Protein AF-A0A507CEW4-F1 (afdb_monomer_lite)

Sequence (377 aa):
MLTRSGRSPDRPALHFSSPFRNGQDYDDVDEYDGEDGDETADAPLQVNTDDASDYYPSDAEDENPNGPKKRLTRGNLDIFSSRAAPTVLEMQNRFGNQVAYAFANMRRYNTTERRWVDKGPIIIFIILAFPARITANYLYGTKSLALNLRVFPFLDYILRVNRLRVWFSTFGANSVNTATVEEFRTKVSEYYSTEVGDNRQITIVKTDIVPTQEDRGAPVCFKFVDRKSLEFFVNALITVCNIERQHLEQQRVQSFLDPRRVMSCHSKQESTSQRVEMNCPYRSHPDFVGKLVSNGWMYFPVEDDIRGSFYTNTGTMCQFCKVFCSDWTERSDVAQKHRELCLAEGKLCPFGVPEHDYWHNGTPSAIERPGRAFSYQ

pLDDT: mean 70.29, std 23.34, range [24.08, 96.38]

Organism: NCBI:txid1806994

Radius of gyration: 29.39 Å; chains: 1; bounding box: 77×111×72 Å

Secondary structure (DSSP, 8-state):
-------PPP-----------------------------------------------TTSGGG-TTS------STTHHHHHHHHHHHHHHHHHHHGGGEEEEEEEEEEEETTTTEEEEEEEEEEEEE-SSSPEEEEEESSSS--EEEEEEPPTTTTTS-EEETTEEEEE-TT-BEEEEEEEEEEEEEHHHH-TTSTT--PEEEEEEEEEEEEEPSS--EEEEE-SSHHHHHHHHHHHHHHHHHHHHHHHHHHHHHHHS-EEPEESS-SSBPSS---EE--GGGG-HHHHHHHHHTTEEE--EEETTTTEEEESS-EEETTT--EE----TT--HHHHHHHHHHHTT---TTT-SS-HHHH--S--------------

Structure (mmCIF, N/CA/C/O backbone):
data_AF-A0A507CEW4-F1
#
_entry.id   AF-A0A507CEW4-F1
#
loop_
_atom_site.group_PDB
_atom_site.id
_atom_site.type_symbol
_atom_site.label_atom_id
_atom_site.label_alt_id
_atom_site.label_comp_id
_atom_site.label_asym_id
_atom_site.label_entity_id
_atom_site.label_seq_id
_atom_site.pdbx_PDB_ins_code
_atom_site.Cartn_x
_atom_site.Cartn_y
_atom_site.Cartn_z
_atom_site.occupancy
_atom_site.B_iso_or_equiv
_atom_site.auth_seq_id
_atom_site.auth_comp_id
_atom_site.auth_asym_id
_atom_site.auth_atom_id
_atom_site.pdbx_PDB_model_num
ATOM 1 N N . MET A 1 1 ? -4.115 69.602 -18.854 1.00 37.78 1 MET A N 1
ATOM 2 C CA . MET A 1 1 ? -4.860 68.808 -19.859 1.00 37.78 1 MET A CA 1
ATOM 3 C C . MET A 1 1 ? -4.758 67.353 -19.395 1.00 37.78 1 MET A C 1
ATOM 5 O O . MET A 1 1 ? -3.634 66.893 -19.297 1.00 37.78 1 MET A O 1
ATOM 9 N N . LEU A 1 2 ? -5.770 66.647 -18.862 1.00 31.08 2 LEU A N 1
ATOM 10 C CA . LEU A 1 2 ? -7.218 66.565 -19.177 1.00 31.08 2 LEU A CA 1
ATOM 11 C C . LEU A 1 2 ? -7.459 66.141 -20.649 1.00 31.08 2 LEU A C 1
ATOM 13 O O . LEU A 1 2 ? -6.913 66.822 -21.507 1.00 31.08 2 LEU A O 1
ATOM 17 N N . THR A 1 3 ? -8.236 65.101 -21.029 1.00 32.53 3 THR A N 1
ATOM 18 C CA . THR A 1 3 ? -9.017 64.083 -20.260 1.00 32.53 3 THR A CA 1
ATOM 19 C C . THR A 1 3 ? -9.555 62.916 -21.140 1.00 32.53 3 THR A C 1
ATOM 21 O O . THR A 1 3 ? -9.972 63.168 -22.259 1.00 32.53 3 THR A O 1
ATOM 24 N N . ARG A 1 4 ? -9.723 61.718 -20.531 1.00 34.28 4 ARG A N 1
ATOM 25 C CA . ARG A 1 4 ? -10.819 60.694 -20.655 1.00 34.28 4 ARG A CA 1
ATOM 26 C C . ARG A 1 4 ? -11.140 59.826 -21.911 1.00 34.28 4 ARG A C 1
ATOM 28 O O . ARG A 1 4 ? -11.383 60.318 -23.002 1.00 34.28 4 ARG A O 1
ATOM 35 N N . SER A 1 5 ? -11.524 58.577 -21.557 1.00 30.95 5 SER A N 1
ATOM 36 C CA . SER A 1 5 ? -12.484 57.614 -22.180 1.00 30.95 5 SER A CA 1
ATOM 37 C C . SER A 1 5 ? -12.037 56.850 -23.439 1.00 30.95 5 SER A C 1
ATOM 39 O O . SER A 1 5 ? -11.316 57.410 -24.247 1.00 30.95 5 SER A O 1
ATOM 41 N N . GLY A 1 6 ? -12.404 55.579 -23.686 1.00 27.64 6 GLY A N 1
ATOM 42 C CA . GLY A 1 6 ? -13.170 54.532 -22.954 1.00 27.64 6 GLY A CA 1
ATOM 43 C C . GLY A 1 6 ? -12.932 53.158 -23.646 1.00 27.64 6 GLY A C 1
ATOM 44 O O . GLY A 1 6 ? -12.133 53.122 -24.573 1.00 27.64 6 GLY A O 1
ATOM 45 N N . ARG A 1 7 ? -13.522 51.990 -23.328 1.00 29.11 7 ARG A N 1
ATOM 46 C CA . ARG A 1 7 ? -14.570 51.490 -22.394 1.00 29.11 7 ARG A CA 1
ATOM 47 C C . ARG A 1 7 ? -14.267 49.997 -22.065 1.00 29.11 7 ARG A C 1
ATOM 49 O O . ARG A 1 7 ? -13.519 49.370 -22.808 1.00 29.11 7 ARG A O 1
ATOM 56 N N . SER A 1 8 ? -14.910 49.407 -21.048 1.00 30.06 8 SER A N 1
ATOM 57 C CA . SER A 1 8 ? -15.000 47.935 -20.864 1.00 30.06 8 SER A CA 1
ATOM 58 C C . SER A 1 8 ? -16.161 47.313 -21.663 1.00 30.06 8 SER A C 1
ATOM 60 O O . SER A 1 8 ? -17.142 48.016 -21.917 1.00 30.06 8 SER A O 1
ATOM 62 N N . PRO A 1 9 ? -16.117 46.002 -21.968 1.00 31.98 9 PRO A N 1
ATOM 63 C CA . PRO A 1 9 ? -17.296 45.162 -22.176 1.00 31.98 9 PRO A CA 1
ATOM 64 C C . PRO A 1 9 ? -17.624 44.307 -20.933 1.00 31.98 9 PRO A C 1
ATOM 66 O O . PRO A 1 9 ? -16.736 43.912 -20.175 1.00 31.98 9 PRO A O 1
ATOM 69 N N . ASP A 1 10 ? -18.911 44.025 -20.737 1.00 29.09 10 ASP A N 1
ATOM 70 C CA . ASP A 1 10 ? -19.449 43.346 -19.557 1.00 29.09 10 ASP A CA 1
ATOM 71 C C . ASP A 1 10 ? -19.504 41.807 -19.644 1.00 29.09 10 ASP A C 1
ATOM 73 O O . ASP A 1 10 ? -19.564 41.201 -20.711 1.00 29.09 10 ASP A O 1
ATOM 77 N N . ARG A 1 11 ? -19.532 41.225 -18.436 1.00 29.75 11 ARG A N 1
ATOM 78 C CA . ARG A 1 11 ? -20.036 39.907 -17.981 1.00 29.75 11 ARG A CA 1
ATOM 79 C C . ARG A 1 11 ? -21.080 39.195 -18.881 1.00 29.75 11 ARG A C 1
ATOM 81 O O . ARG A 1 11 ? -21.899 39.840 -19.527 1.00 29.75 11 ARG A O 1
ATOM 88 N N . PRO A 1 12 ? -21.203 37.857 -18.742 1.00 30.22 12 PRO A N 1
ATOM 89 C CA . PRO A 1 12 ? -22.182 37.360 -17.761 1.00 30.22 12 PRO A CA 1
ATOM 90 C C . PRO A 1 12 ? -21.614 36.337 -16.763 1.00 30.22 12 PRO A C 1
ATOM 92 O O . PRO A 1 12 ? -20.785 35.495 -17.093 1.00 30.22 12 PRO A O 1
ATOM 95 N N . ALA A 1 13 ? -22.120 36.389 -15.529 1.00 27.31 13 ALA A N 1
ATOM 96 C CA . ALA A 1 13 ? -21.976 35.308 -14.558 1.00 27.31 13 ALA A CA 1
ATOM 97 C C . ALA A 1 13 ? -23.113 34.297 -14.764 1.00 27.31 13 ALA A C 1
ATOM 99 O O . ALA A 1 13 ? -24.275 34.698 -14.841 1.00 27.31 13 ALA A O 1
ATOM 100 N N . LEU A 1 14 ? -22.797 33.003 -14.810 1.00 25.92 14 LEU A N 1
ATOM 101 C CA . LEU A 1 14 ? -23.807 31.947 -14.841 1.00 25.92 14 LEU A CA 1
ATOM 102 C C . LEU A 1 14 ? -24.116 31.472 -13.420 1.00 25.92 14 LEU A C 1
ATOM 104 O O . LEU A 1 14 ? -23.424 30.624 -12.861 1.00 25.92 14 LEU A O 1
ATOM 108 N N . HIS A 1 15 ? -25.204 32.001 -12.861 1.00 24.08 15 HIS A N 1
ATOM 109 C CA . HIS A 1 15 ? -26.008 31.228 -11.919 1.00 24.08 15 HIS A CA 1
ATOM 110 C C . HIS A 1 15 ? -26.537 29.992 -12.652 1.00 24.08 15 HIS A C 1
ATOM 112 O O . HIS A 1 15 ? -27.152 30.137 -13.707 1.00 24.08 15 HIS A O 1
ATOM 118 N N . PHE A 1 16 ? -26.387 28.806 -12.062 1.00 25.12 16 PHE A N 1
ATOM 119 C CA . PHE A 1 16 ? -27.284 27.694 -12.359 1.00 25.12 16 PHE A CA 1
ATOM 120 C C . PHE A 1 16 ? -27.885 27.134 -11.076 1.00 25.12 16 PHE A C 1
ATOM 122 O O . PHE A 1 16 ? -27.211 26.942 -10.065 1.00 25.12 16 PHE A O 1
ATOM 129 N N . SER A 1 17 ? -29.202 26.979 -11.130 1.00 24.89 17 SER A N 1
ATOM 130 C CA . SER A 1 17 ? -30.074 26.753 -9.988 1.00 24.89 17 SER A CA 1
ATOM 131 C C . SER A 1 17 ? -30.068 25.296 -9.542 1.00 24.89 17 SER A C 1
ATOM 133 O O . SER A 1 17 ? -30.008 24.385 -10.365 1.00 24.89 17 SER A O 1
ATOM 135 N N . SER A 1 18 ? -30.251 25.079 -8.242 1.00 26.91 18 SER A N 1
ATOM 136 C CA . SER A 1 18 ? -30.742 23.799 -7.729 1.00 26.91 18 SER A CA 1
ATOM 137 C C . SER A 1 18 ? -32.157 23.521 -8.254 1.00 26.91 18 SER A C 1
ATOM 139 O O . SER A 1 18 ? -32.997 24.424 -8.228 1.00 26.91 18 SER A O 1
ATOM 141 N N . PRO A 1 19 ? -32.457 22.271 -8.636 1.00 27.69 19 PRO A N 1
ATOM 142 C CA . PRO A 1 19 ? -33.795 21.722 -8.558 1.00 27.69 19 PRO A CA 1
ATOM 143 C C . PRO A 1 19 ? -33.841 20.654 -7.455 1.00 27.69 19 PRO A C 1
ATOM 145 O O . PRO A 1 19 ? -33.638 19.466 -7.705 1.00 27.69 19 PRO A O 1
ATOM 148 N N . PHE A 1 20 ? -34.162 21.063 -6.227 1.00 25.88 20 PHE A N 1
ATOM 149 C CA . PHE A 1 20 ? -34.826 20.142 -5.306 1.00 25.88 20 PHE A CA 1
ATOM 150 C C . PHE A 1 20 ? -36.164 19.731 -5.928 1.00 25.88 20 PHE A C 1
ATOM 152 O O . PHE A 1 20 ? -36.962 20.591 -6.310 1.00 25.88 20 PHE A O 1
ATOM 159 N N . ARG A 1 21 ? -36.457 18.429 -5.964 1.00 25.25 21 ARG A N 1
ATOM 160 C CA . ARG A 1 21 ? -37.847 17.975 -5.993 1.00 25.25 21 ARG A CA 1
ATOM 161 C C . ARG A 1 21 ? -38.045 16.784 -5.068 1.00 25.25 21 ARG A C 1
ATOM 163 O O . ARG A 1 21 ? -37.274 15.832 -5.087 1.00 25.25 21 ARG A O 1
ATOM 170 N N . ASN A 1 22 ? -39.070 16.931 -4.241 1.00 28.19 22 ASN A N 1
ATOM 171 C CA . ASN A 1 22 ? -39.418 16.100 -3.097 1.00 28.19 22 ASN A CA 1
ATOM 172 C C . ASN A 1 22 ? -39.512 14.607 -3.436 1.00 28.19 22 ASN A C 1
ATOM 174 O O . ASN A 1 22 ? -40.041 14.233 -4.481 1.00 28.19 22 ASN A O 1
ATOM 178 N N . GLY A 1 23 ? -39.074 13.782 -2.486 1.00 26.23 23 GLY A N 1
ATOM 179 C CA . GLY A 1 23 ? -39.106 12.323 -2.554 1.00 26.23 23 GLY A CA 1
ATOM 180 C C . GLY A 1 23 ? -39.301 11.700 -1.174 1.00 26.23 23 GLY A C 1
ATOM 181 O O . GLY A 1 23 ? -38.490 10.876 -0.784 1.00 26.23 23 GLY A O 1
ATOM 182 N N . GLN A 1 24 ? -40.356 12.153 -0.490 1.00 26.77 24 GLN A N 1
ATOM 183 C CA . GLN A 1 24 ? -41.040 11.546 0.660 1.00 26.77 24 GLN A CA 1
ATOM 184 C C . GLN A 1 24 ? -40.220 11.150 1.896 1.00 26.77 24 GLN A C 1
ATOM 186 O O . GLN A 1 24 ? -39.348 10.284 1.887 1.00 26.77 24 GLN A O 1
ATOM 191 N N . ASP A 1 25 ? -40.634 11.776 2.989 1.00 28.22 25 ASP A N 1
ATOM 192 C CA . ASP A 1 25 ? -40.319 11.454 4.367 1.00 28.22 25 ASP A CA 1
ATOM 193 C C . ASP A 1 25 ? -40.536 9.962 4.660 1.00 28.22 25 ASP A C 1
ATOM 195 O O . ASP A 1 25 ? -41.597 9.400 4.384 1.00 28.22 25 ASP A O 1
ATOM 199 N N . TYR A 1 26 ? -39.525 9.349 5.268 1.00 28.80 26 TYR A N 1
ATOM 200 C CA . TYR A 1 26 ? -39.719 8.240 6.188 1.00 28.80 26 TYR A CA 1
ATOM 201 C C . TYR A 1 26 ? -39.092 8.667 7.507 1.00 28.80 26 TYR A C 1
ATOM 203 O O . TYR A 1 26 ? -37.867 8.654 7.664 1.00 28.80 26 TYR A O 1
ATOM 211 N N . ASP A 1 27 ? -39.961 9.105 8.413 1.00 30.73 27 ASP A N 1
ATOM 212 C CA . ASP A 1 27 ? -39.662 9.147 9.833 1.00 30.73 27 ASP A CA 1
ATOM 213 C C . ASP A 1 27 ? -39.315 7.728 10.296 1.00 30.73 27 ASP A C 1
ATOM 215 O O . ASP A 1 27 ? -40.084 6.797 10.080 1.00 30.73 27 ASP A O 1
ATOM 219 N N . ASP A 1 28 ? -38.165 7.594 10.945 1.00 34.56 28 ASP A N 1
ATOM 220 C CA . ASP A 1 28 ? -37.880 6.544 11.927 1.00 34.56 28 ASP A CA 1
ATOM 221 C C . ASP A 1 28 ? -37.138 7.245 13.074 1.00 34.56 28 ASP A C 1
ATOM 223 O O . ASP A 1 28 ? -35.928 7.110 13.283 1.00 34.56 28 ASP A O 1
ATOM 227 N N . VAL A 1 29 ? -37.887 8.112 13.760 1.00 35.50 29 VAL A N 1
ATOM 228 C CA . VAL A 1 29 ? -37.548 8.592 15.097 1.00 35.50 29 VAL A CA 1
ATOM 229 C C . VAL A 1 29 ? -38.167 7.589 16.061 1.00 35.50 29 VAL A C 1
ATOM 231 O O . VAL A 1 29 ? -39.375 7.617 16.225 1.00 35.50 29 VAL A O 1
ATOM 234 N N . ASP A 1 30 ? -37.352 6.704 16.637 1.00 34.97 30 ASP A N 1
ATOM 235 C CA . ASP A 1 30 ? -37.661 5.938 17.855 1.00 34.97 30 ASP A CA 1
ATOM 236 C C . ASP A 1 30 ? -36.408 5.150 18.302 1.00 34.97 30 ASP A C 1
ATOM 238 O O . ASP A 1 30 ? -36.180 4.005 17.914 1.00 34.97 30 ASP A O 1
ATOM 242 N N . GLU A 1 31 ? -35.570 5.749 19.154 1.00 32.75 31 GLU A N 1
ATOM 243 C CA . GLU A 1 31 ? -34.784 4.977 20.129 1.00 32.75 31 GLU A CA 1
ATOM 244 C C . GLU A 1 31 ? -35.047 5.630 21.491 1.00 32.75 31 GLU A C 1
ATOM 246 O O . GLU A 1 31 ? -34.610 6.750 21.743 1.00 32.75 31 GLU A O 1
ATOM 251 N N . TYR A 1 32 ? -35.868 4.953 22.301 1.00 33.81 32 TYR A N 1
ATOM 252 C CA . TYR A 1 32 ? -36.421 5.429 23.572 1.00 33.81 32 TYR A CA 1
ATOM 253 C C . TYR A 1 32 ? -35.358 6.022 24.512 1.00 33.81 32 TYR A C 1
ATOM 255 O O . TYR A 1 32 ? -34.396 5.336 24.872 1.00 33.81 32 TYR A O 1
ATOM 263 N N . ASP A 1 33 ? -35.620 7.228 25.023 1.00 33.50 33 ASP A N 1
ATOM 264 C CA . ASP A 1 33 ? -35.050 7.691 26.289 1.00 33.50 33 ASP A CA 1
ATOM 265 C C . ASP A 1 33 ? -35.671 6.864 27.428 1.00 33.50 33 ASP A C 1
ATOM 267 O O . ASP A 1 33 ? -36.767 7.144 27.913 1.00 33.50 33 ASP A O 1
ATOM 271 N N . GLY A 1 34 ? -34.980 5.792 27.814 1.00 29.27 34 GLY A N 1
ATOM 272 C CA . GLY A 1 34 ? -35.265 5.038 29.029 1.00 29.27 34 GLY A CA 1
ATOM 273 C C . GLY A 1 34 ? -34.458 5.593 30.197 1.00 29.27 34 GLY A C 1
ATOM 274 O O . GLY A 1 34 ? -33.299 5.216 30.371 1.00 29.27 34 GLY A O 1
ATOM 275 N N . GLU A 1 35 ? -35.068 6.467 30.997 1.00 33.75 35 GLU A N 1
ATOM 276 C CA . GLU A 1 35 ? -34.632 6.678 32.379 1.00 33.75 35 GLU A CA 1
ATOM 277 C C . GLU A 1 35 ? -34.931 5.403 33.181 1.00 33.75 35 GLU A C 1
ATOM 279 O O . GLU A 1 35 ? -36.095 5.043 33.312 1.00 33.75 35 GLU A O 1
ATOM 284 N N . ASP A 1 36 ? -33.902 4.726 33.700 1.00 30.64 36 ASP A N 1
ATOM 285 C CA . ASP A 1 36 ? -33.983 3.870 34.896 1.00 30.64 36 ASP A CA 1
ATOM 286 C C . ASP A 1 36 ? -32.580 3.370 35.303 1.00 30.64 36 ASP A C 1
ATOM 288 O O . ASP A 1 36 ? -31.774 2.992 34.451 1.00 30.64 36 ASP A O 1
ATOM 292 N N . GLY A 1 37 ? -32.307 3.315 36.614 1.00 28.94 37 GLY A N 1
ATOM 293 C CA . GLY A 1 37 ? -31.185 2.547 37.183 1.00 28.94 37 GLY A CA 1
ATOM 294 C C . GLY A 1 37 ? -29.919 3.322 37.577 1.00 28.94 37 GLY A C 1
ATOM 295 O O . GLY A 1 37 ? -28.876 3.194 36.937 1.00 28.94 37 GLY A O 1
ATOM 296 N N . ASP A 1 38 ? -29.971 4.038 38.705 1.00 34.22 38 ASP A N 1
ATOM 297 C CA . ASP A 1 38 ? -28.773 4.398 39.480 1.00 34.22 38 ASP A CA 1
ATOM 298 C C . ASP A 1 38 ? -28.257 3.153 40.231 1.00 34.22 38 ASP A C 1
ATOM 300 O O . ASP A 1 38 ? -28.669 2.878 41.358 1.00 34.22 38 ASP A O 1
ATOM 304 N N . GLU A 1 39 ? -27.391 2.359 39.590 1.00 32.94 39 GLU A N 1
ATOM 305 C CA . GLU A 1 39 ? -26.668 1.257 40.241 1.00 32.94 39 GLU A CA 1
ATOM 306 C C . GLU A 1 39 ? -25.168 1.556 40.338 1.00 32.94 39 GLU A C 1
ATOM 308 O O . GLU A 1 39 ? -24.370 1.347 39.419 1.00 32.94 39 GLU A O 1
ATOM 313 N N . THR A 1 40 ? -24.775 2.016 41.524 1.00 36.72 40 THR A N 1
ATOM 314 C CA . THR A 1 40 ? -23.381 2.069 41.962 1.00 36.72 40 THR A CA 1
ATOM 315 C C . THR A 1 40 ? -22.863 0.654 42.224 1.00 36.72 40 THR A C 1
ATOM 317 O O . THR A 1 40 ? -23.255 -0.000 43.186 1.00 36.72 40 THR A O 1
ATOM 320 N N . ALA A 1 41 ? -21.941 0.184 41.382 1.00 29.81 41 ALA A N 1
ATOM 321 C CA . ALA A 1 41 ? -21.276 -1.107 41.550 1.00 29.81 41 ALA A CA 1
ATOM 322 C C . ALA A 1 41 ? -19.748 -0.966 41.451 1.00 29.81 41 ALA A C 1
ATOM 324 O O . ALA A 1 41 ? -19.135 -1.245 40.417 1.00 29.81 41 ALA A O 1
ATOM 325 N N . ASP A 1 42 ? -19.127 -0.563 42.564 1.00 34.50 42 ASP A N 1
ATOM 326 C CA . ASP A 1 42 ? -17.715 -0.854 42.821 1.00 34.50 42 ASP A CA 1
ATOM 327 C C . ASP A 1 42 ? -17.510 -2.379 42.794 1.00 34.50 42 ASP A C 1
ATOM 329 O O . ASP A 1 42 ? -17.976 -3.099 43.679 1.00 34.50 42 ASP A O 1
ATOM 333 N N . ALA A 1 43 ? -16.790 -2.880 41.789 1.00 28.06 43 ALA A N 1
ATOM 334 C CA . ALA A 1 43 ? -16.351 -4.272 41.713 1.00 28.06 43 ALA A CA 1
ATOM 335 C C . ALA A 1 43 ? -14.843 -4.323 41.395 1.00 28.06 43 ALA A C 1
ATOM 337 O O . ALA A 1 43 ? -14.376 -3.599 40.510 1.00 28.06 43 ALA A O 1
ATOM 338 N N . PRO A 1 44 ? -14.047 -5.123 42.130 1.00 28.14 44 PRO A N 1
ATOM 339 C CA . PRO A 1 44 ? -12.599 -4.957 42.170 1.00 28.14 44 PRO A CA 1
ATOM 340 C C . PRO A 1 44 ? -11.870 -5.531 40.949 1.00 28.14 44 PRO A C 1
ATOM 342 O O . PRO A 1 44 ? -12.315 -6.477 40.301 1.00 28.14 44 PRO A O 1
ATOM 345 N N . LEU A 1 45 ? -10.670 -4.995 40.709 1.00 35.75 45 LEU A N 1
ATOM 346 C CA . LEU A 1 45 ? -9.676 -5.523 39.773 1.00 35.75 45 LEU A CA 1
ATOM 347 C C . LEU A 1 45 ? -9.359 -6.999 40.067 1.00 35.75 45 LEU A C 1
ATOM 349 O O . LEU A 1 45 ? -8.590 -7.298 40.982 1.00 35.75 45 LEU A O 1
ATOM 353 N N . GLN A 1 46 ? -9.874 -7.917 39.248 1.00 25.77 46 GLN A N 1
ATOM 354 C CA . GLN A 1 46 ? -9.392 -9.295 39.237 1.00 25.77 46 GLN A CA 1
ATOM 355 C C . GLN A 1 46 ? -8.117 -9.395 38.393 1.00 25.77 46 GLN A C 1
ATOM 357 O O . GLN A 1 46 ? -8.139 -9.460 37.166 1.00 25.77 46 GLN A O 1
ATOM 362 N N . VAL A 1 47 ? -6.982 -9.393 39.089 1.00 30.69 47 VAL A N 1
ATOM 363 C CA . VAL A 1 47 ? -5.692 -9.827 38.555 1.00 30.69 47 VAL A CA 1
ATOM 364 C C . VAL A 1 47 ? -5.542 -11.308 38.884 1.00 30.69 47 VAL A C 1
ATOM 366 O O . VAL A 1 47 ? -5.341 -11.630 40.052 1.00 30.69 47 VAL A O 1
ATOM 369 N N . ASN A 1 48 ? -5.646 -12.190 37.884 1.00 27.05 48 ASN A N 1
ATOM 370 C CA . ASN A 1 48 ? -4.703 -13.300 37.682 1.00 27.05 48 ASN A CA 1
ATOM 371 C C . ASN A 1 48 ? -5.067 -14.204 36.494 1.00 27.05 48 ASN A C 1
ATOM 373 O O . ASN A 1 48 ? -6.216 -14.579 36.309 1.00 27.05 48 ASN A O 1
ATOM 377 N N . THR A 1 49 ? -4.014 -14.545 35.748 1.00 33.19 49 THR A N 1
ATOM 378 C CA . THR A 1 49 ? -3.745 -15.821 35.063 1.00 33.19 49 THR A CA 1
ATOM 379 C C . THR A 1 49 ? -4.901 -16.816 34.894 1.00 33.19 49 THR A C 1
ATOM 381 O O . THR A 1 49 ? -5.272 -17.494 35.851 1.00 33.19 49 THR A O 1
ATOM 384 N N . ASP A 1 50 ? -5.301 -17.044 33.644 1.00 27.98 50 ASP A N 1
ATOM 385 C CA . ASP A 1 50 ? -5.699 -18.381 33.200 1.00 27.98 50 ASP A CA 1
ATOM 386 C C . ASP A 1 50 ? -5.116 -18.652 31.804 1.00 27.98 50 ASP A C 1
ATOM 388 O O . ASP A 1 50 ? -4.920 -17.722 31.016 1.00 27.98 50 ASP A O 1
ATOM 392 N N . ASP A 1 51 ? -4.765 -19.906 31.530 1.00 31.72 51 ASP A N 1
ATOM 393 C CA . ASP A 1 51 ? -3.855 -20.311 30.444 1.00 31.72 51 ASP A CA 1
ATOM 394 C C . ASP A 1 51 ? -4.610 -20.533 29.115 1.00 31.72 51 ASP A C 1
ATOM 396 O O . ASP A 1 51 ? -4.508 -21.564 28.446 1.00 31.72 51 ASP A O 1
ATOM 400 N N . ALA A 1 52 ? -5.446 -19.555 28.752 1.00 25.94 52 ALA A N 1
ATOM 401 C CA . ALA A 1 52 ? -6.236 -19.559 27.528 1.00 25.94 52 ALA A CA 1
ATOM 402 C C . ALA A 1 52 ? -5.477 -18.866 26.386 1.00 25.94 52 ALA A C 1
ATOM 404 O O . ALA A 1 52 ? -5.086 -17.701 26.479 1.00 25.94 52 ALA A O 1
ATOM 405 N N . SER A 1 53 ? -5.300 -19.560 25.259 1.00 31.97 53 SER A N 1
ATOM 406 C CA . SER A 1 53 ? -4.732 -18.951 24.056 1.00 31.97 53 SER A CA 1
ATOM 407 C C . SER A 1 53 ? -5.723 -17.948 23.445 1.00 31.97 53 SER A C 1
ATOM 409 O O . SER A 1 53 ? -6.553 -18.324 22.615 1.00 31.97 53 SER A O 1
ATOM 411 N N . ASP A 1 54 ? -5.610 -16.671 23.827 1.00 31.95 54 ASP A N 1
ATOM 412 C CA . ASP A 1 54 ? -6.432 -15.537 23.359 1.00 31.95 54 ASP A CA 1
ATOM 413 C C . ASP A 1 54 ? -6.175 -15.142 21.884 1.00 31.95 54 ASP A C 1
ATOM 415 O O . ASP A 1 54 ? -5.975 -13.976 21.525 1.00 31.95 54 ASP A O 1
ATOM 419 N N . TYR A 1 55 ? -6.224 -16.121 20.981 1.00 35.38 55 TYR A N 1
ATOM 420 C CA . TYR A 1 55 ? -6.422 -15.889 19.556 1.00 35.38 55 TYR A CA 1
ATOM 421 C C . TYR A 1 55 ? -7.914 -15.656 19.314 1.00 35.38 55 TYR A C 1
ATOM 423 O O . TYR A 1 55 ? -8.642 -16.592 19.001 1.00 35.38 55 TYR A O 1
ATOM 431 N N . TYR A 1 56 ? -8.379 -14.418 19.504 1.00 39.44 56 TYR A N 1
ATOM 432 C CA . TYR A 1 56 ? -9.804 -14.068 19.446 1.00 39.44 56 TYR A CA 1
ATOM 433 C C . TYR A 1 56 ? -10.433 -14.455 18.086 1.00 39.44 56 TYR A C 1
ATOM 435 O O . TYR A 1 56 ? -10.212 -13.753 17.088 1.00 39.44 56 TYR A O 1
ATOM 443 N N . PRO A 1 57 ? -11.241 -15.532 18.005 1.00 39.84 57 PRO A N 1
ATOM 444 C CA . PRO A 1 57 ? -11.966 -15.876 16.798 1.00 39.84 57 PRO A CA 1
ATOM 445 C C . PRO A 1 57 ? -13.253 -15.055 16.822 1.00 39.84 57 PRO A C 1
ATOM 447 O O . PRO A 1 57 ? -14.114 -15.246 17.678 1.00 39.84 57 PRO A O 1
ATOM 450 N N . SER A 1 58 ? -13.402 -14.118 15.889 1.00 45.00 58 SER A N 1
ATOM 451 C CA . SER A 1 58 ? -14.513 -13.148 15.884 1.00 45.00 58 SER A CA 1
ATOM 452 C C . SER A 1 58 ? -15.900 -13.725 15.599 1.00 45.00 58 SER A C 1
ATOM 454 O O . SER A 1 58 ? -16.824 -12.976 15.290 1.00 45.00 58 SER A O 1
ATOM 456 N N . ASP A 1 59 ? -16.022 -15.042 15.640 1.00 42.00 59 ASP A N 1
ATOM 457 C CA . ASP A 1 59 ? -17.127 -15.782 15.059 1.00 42.00 59 ASP A CA 1
ATOM 458 C C . ASP A 1 59 ? -17.983 -16.443 16.163 1.00 42.00 59 ASP A C 1
ATOM 460 O O . ASP A 1 59 ? -19.076 -16.916 15.876 1.00 42.00 59 ASP A O 1
ATOM 464 N N . ALA A 1 60 ? -17.536 -16.392 17.431 1.00 44.06 60 ALA A N 1
ATOM 465 C CA . ALA A 1 60 ? -18.242 -16.921 18.609 1.00 44.06 60 ALA A CA 1
ATOM 466 C C . ALA A 1 60 ? -18.917 -15.852 19.509 1.00 44.06 60 ALA A C 1
ATOM 468 O O . ALA A 1 60 ? -19.617 -16.203 20.452 1.00 44.06 60 ALA A O 1
ATOM 469 N N . GLU A 1 61 ? -18.719 -14.550 19.260 1.00 43.97 61 GLU A N 1
ATOM 470 C CA . GLU A 1 61 ? -19.173 -13.468 20.165 1.00 43.97 61 GLU A CA 1
ATOM 471 C C . GLU A 1 61 ? -20.520 -12.800 19.792 1.00 43.97 61 GLU A C 1
ATOM 473 O O . GLU A 1 61 ? -20.929 -11.849 20.459 1.00 43.97 61 GLU A O 1
ATOM 478 N N . ASP A 1 62 ? -21.243 -13.288 18.777 1.00 43.41 62 ASP A N 1
ATOM 479 C CA . ASP A 1 62 ? -22.569 -12.752 18.403 1.00 43.41 62 ASP A CA 1
ATOM 480 C C . ASP A 1 62 ? -23.720 -13.232 19.333 1.00 43.41 62 ASP A C 1
ATOM 482 O O . ASP A 1 62 ? -24.856 -12.782 19.183 1.00 43.41 62 ASP A O 1
ATOM 486 N N . GLU A 1 63 ? -23.465 -14.118 20.310 1.00 44.12 63 GLU A N 1
ATOM 487 C CA . GLU A 1 63 ? -24.520 -14.767 21.120 1.00 44.12 63 GLU A CA 1
ATOM 488 C C . GLU A 1 63 ? -24.998 -13.996 22.370 1.00 44.12 63 GLU A C 1
ATOM 490 O O . GLU A 1 63 ? -26.012 -14.379 22.953 1.00 44.12 63 GLU A O 1
ATOM 495 N N . ASN A 1 64 ? -24.331 -12.915 22.806 1.00 44.06 64 ASN A N 1
ATOM 496 C CA . ASN A 1 64 ? -24.724 -12.190 24.029 1.00 44.06 64 ASN A CA 1
ATOM 497 C C . ASN A 1 64 ? -25.310 -10.783 23.755 1.00 44.06 64 ASN A C 1
ATOM 499 O O . ASN A 1 64 ? -24.567 -9.794 23.774 1.00 44.06 64 ASN A O 1
ATOM 503 N N . PRO A 1 65 ? -26.640 -10.652 23.566 1.00 41.88 65 PRO A N 1
ATOM 504 C CA . PRO A 1 65 ? -27.294 -9.365 23.308 1.00 41.88 65 PRO A CA 1
ATOM 505 C C . PRO A 1 65 ? -27.281 -8.394 24.504 1.00 41.88 65 PRO A C 1
ATOM 507 O O . PRO A 1 65 ? -27.532 -7.207 24.307 1.00 41.88 65 PRO A O 1
ATOM 510 N N . ASN A 1 66 ? -26.957 -8.867 25.715 1.00 37.62 66 ASN A N 1
ATOM 511 C CA . ASN A 1 66 ? -26.969 -8.072 26.950 1.00 37.62 66 ASN A CA 1
ATOM 512 C C . ASN A 1 66 ? -25.570 -7.593 27.388 1.00 37.62 66 ASN A C 1
ATOM 514 O O . ASN A 1 66 ? -25.428 -6.983 28.447 1.00 37.62 66 ASN A O 1
ATOM 518 N N . GLY A 1 67 ? -24.520 -7.850 26.599 1.00 44.56 67 GLY A N 1
ATOM 519 C CA . GLY A 1 67 ? -23.181 -7.331 26.889 1.00 44.56 67 GLY A CA 1
ATOM 520 C C . GLY A 1 67 ? -23.118 -5.793 26.812 1.00 44.56 67 GLY A C 1
ATOM 521 O O . GLY A 1 67 ? -23.793 -5.195 25.967 1.00 44.56 67 GLY A O 1
ATOM 522 N N . PRO A 1 68 ? -22.283 -5.118 27.631 1.00 46.44 68 PRO A N 1
ATOM 523 C CA . PRO A 1 68 ? -22.167 -3.65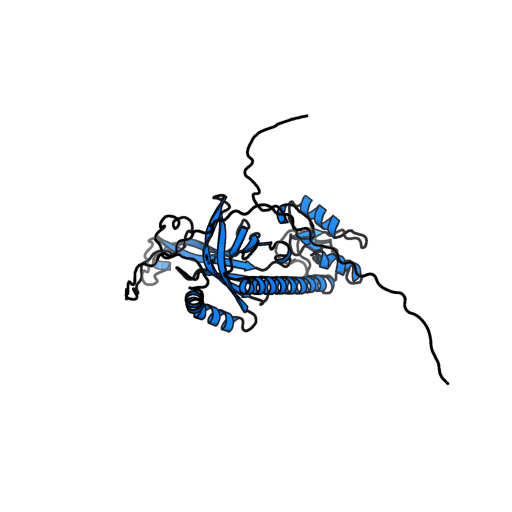8 27.612 1.00 46.44 68 PRO A CA 1
ATOM 524 C C . PRO A 1 68 ? -21.812 -3.173 26.202 1.00 46.44 68 PRO A C 1
ATOM 526 O O . PRO A 1 68 ? -20.811 -3.617 25.637 1.00 46.44 68 PRO A O 1
ATOM 529 N N . LYS A 1 69 ? -22.645 -2.285 25.626 1.00 51.28 69 LYS A N 1
ATOM 530 C CA . LYS A 1 69 ? -22.642 -1.903 24.196 1.00 51.28 69 LYS A CA 1
ATOM 531 C C . LYS A 1 69 ? -21.212 -1.598 23.691 1.00 51.28 69 LYS A C 1
ATOM 533 O O . LYS A 1 69 ? -20.726 -0.476 23.833 1.00 51.28 69 LYS A O 1
ATOM 538 N N . LYS A 1 70 ? -20.556 -2.589 23.056 1.00 69.19 70 LYS A N 1
ATOM 539 C CA . LYS A 1 70 ? -19.156 -2.576 22.558 1.00 69.19 70 LYS A CA 1
ATOM 540 C C . LYS A 1 70 ? -18.971 -1.649 21.336 1.00 69.19 70 LYS A C 1
ATOM 542 O O . LYS A 1 70 ? -18.529 -2.081 20.275 1.00 69.19 70 LYS A O 1
ATOM 547 N N . ARG A 1 71 ? -19.361 -0.374 21.440 1.00 75.50 71 ARG A N 1
ATOM 548 C CA . ARG A 1 71 ? -19.350 0.609 20.343 1.00 75.50 71 ARG A CA 1
ATOM 549 C C . ARG A 1 71 ? -18.765 1.943 20.794 1.00 75.50 71 ARG A C 1
ATOM 551 O O . ARG A 1 71 ? -19.163 2.487 21.822 1.00 75.50 71 ARG A O 1
ATOM 558 N N . LEU A 1 72 ? -17.887 2.509 19.970 1.00 82.38 72 LEU A N 1
ATOM 559 C CA . LEU A 1 72 ? -17.452 3.897 20.086 1.00 82.38 72 LEU A CA 1
ATOM 560 C C . LEU A 1 72 ? -18.626 4.826 19.744 1.00 82.38 72 LEU A C 1
ATOM 562 O O . LEU A 1 72 ? -19.160 4.776 18.629 1.00 82.38 72 LEU A O 1
ATOM 566 N N . THR A 1 73 ? -18.997 5.677 20.695 1.00 85.44 73 THR A N 1
ATOM 567 C CA . THR A 1 73 ? -19.995 6.745 20.577 1.00 85.44 73 THR A CA 1
ATOM 568 C C . THR A 1 73 ? -19.378 8.067 21.041 1.00 85.44 73 THR A C 1
ATOM 570 O O . THR A 1 73 ? -18.232 8.114 21.486 1.00 85.44 73 THR A O 1
ATOM 573 N N . ARG A 1 74 ? -20.124 9.173 20.944 1.00 83.56 74 ARG A N 1
ATOM 574 C CA . ARG A 1 74 ? -19.637 10.472 21.430 1.00 83.56 74 ARG A CA 1
ATOM 575 C C . ARG A 1 74 ? -19.543 10.531 22.958 1.00 83.56 74 ARG A C 1
ATOM 577 O O . ARG A 1 74 ? -18.637 11.177 23.462 1.00 83.56 74 ARG A O 1
ATOM 584 N N . GLY A 1 75 ? -20.434 9.838 23.671 1.00 83.19 75 GLY A N 1
ATOM 585 C CA . GLY A 1 75 ? -20.485 9.842 25.139 1.00 83.19 75 GLY A CA 1
ATOM 586 C C . GLY A 1 75 ? -19.422 8.978 25.826 1.00 83.19 75 GLY A C 1
ATOM 587 O O . GLY A 1 75 ? -19.202 9.142 27.017 1.00 83.19 75 GLY A O 1
ATOM 588 N N . ASN A 1 76 ? -18.747 8.074 25.104 1.00 84.56 76 ASN A N 1
ATOM 589 C CA . ASN A 1 76 ? -17.704 7.202 25.666 1.00 84.56 76 ASN A CA 1
ATOM 590 C C . ASN A 1 76 ? -16.311 7.396 25.032 1.00 84.56 76 ASN A C 1
ATOM 592 O O . ASN A 1 76 ? -15.380 6.648 25.344 1.00 84.56 76 ASN A O 1
ATOM 596 N N . LEU A 1 77 ? -16.143 8.413 24.178 1.00 86.44 77 LEU A N 1
ATOM 597 C CA . LEU A 1 77 ? -14.881 8.707 23.493 1.00 86.44 77 LEU A CA 1
ATOM 598 C C . LEU A 1 77 ? -13.727 8.966 24.473 1.00 86.44 77 LEU A C 1
ATOM 600 O O . LEU A 1 77 ? -12.612 8.510 24.223 1.00 86.44 77 LEU A O 1
ATOM 604 N N . ASP A 1 78 ? -13.984 9.625 25.603 1.00 86.94 78 ASP A N 1
ATOM 605 C CA . ASP A 1 78 ? -12.955 9.942 26.604 1.00 86.94 78 ASP A CA 1
ATOM 606 C C . ASP A 1 78 ? -12.446 8.683 27.326 1.00 86.94 78 ASP A C 1
ATOM 608 O O . ASP A 1 78 ? -11.247 8.544 27.576 1.00 86.94 78 ASP A O 1
ATOM 612 N N . ILE A 1 79 ? -13.327 7.701 27.562 1.00 87.19 79 ILE A N 1
ATOM 613 C CA . ILE A 1 79 ? -12.972 6.391 28.133 1.00 87.19 79 ILE A CA 1
ATOM 614 C C . ILE A 1 79 ? -12.043 5.644 27.168 1.00 87.19 79 ILE A C 1
ATOM 616 O O . ILE A 1 79 ? -10.990 5.140 27.564 1.00 87.19 79 ILE A O 1
ATOM 620 N N . PHE A 1 80 ? -12.401 5.598 25.883 1.00 86.62 80 PHE A N 1
ATOM 621 C CA . PHE A 1 80 ? -11.584 4.949 24.856 1.00 86.62 80 PHE A CA 1
ATOM 622 C C . PHE A 1 80 ? -10.266 5.687 24.585 1.00 86.62 80 PHE A C 1
ATOM 624 O O . PHE A 1 80 ? -9.239 5.037 24.386 1.00 86.62 80 PHE A O 1
ATOM 631 N N . SER A 1 81 ? -10.260 7.018 24.669 1.00 87.94 81 SER A N 1
ATOM 632 C CA . SER A 1 81 ? -9.048 7.840 24.571 1.00 87.94 81 SER A CA 1
ATOM 633 C C . SER A 1 81 ? -8.095 7.570 25.737 1.00 87.94 81 SER A C 1
ATOM 635 O O . SER A 1 81 ? -6.905 7.349 25.523 1.00 87.94 81 SER A O 1
ATOM 637 N N . SER A 1 82 ? -8.628 7.477 26.958 1.00 86.75 82 SER A N 1
ATOM 638 C CA . SER A 1 82 ? -7.866 7.140 28.168 1.00 86.75 82 SER A CA 1
ATOM 639 C C . SER A 1 82 ? -7.246 5.740 28.084 1.00 86.75 82 SER A C 1
ATOM 641 O O . SER A 1 82 ? -6.075 5.558 28.408 1.00 86.75 82 SER A O 1
ATOM 643 N N . ARG A 1 83 ? -7.993 4.751 27.567 1.00 85.31 83 ARG A N 1
ATOM 644 C CA . ARG A 1 83 ? -7.482 3.388 27.310 1.00 85.31 83 ARG A CA 1
ATOM 645 C C . ARG A 1 83 ? -6.386 3.350 26.243 1.00 85.31 83 ARG A C 1
ATOM 647 O O . ARG A 1 83 ? -5.463 2.547 26.354 1.00 85.31 83 ARG A O 1
ATOM 654 N N . ALA A 1 84 ? -6.485 4.197 25.220 1.00 88.75 84 ALA A N 1
ATOM 655 C CA . ALA A 1 84 ? -5.512 4.266 24.134 1.00 88.75 84 ALA A CA 1
ATOM 656 C C . ALA A 1 84 ? -4.231 5.030 24.504 1.00 88.75 84 ALA A C 1
ATOM 658 O O . ALA A 1 84 ? -3.193 4.791 23.884 1.00 88.75 84 ALA A O 1
ATOM 659 N N . ALA A 1 85 ? -4.281 5.924 25.498 1.00 89.56 85 ALA A N 1
ATOM 660 C CA . ALA A 1 85 ? -3.193 6.843 25.837 1.00 89.56 85 ALA A CA 1
ATOM 661 C C . ALA A 1 85 ? -1.802 6.184 25.999 1.00 89.56 85 ALA A C 1
ATOM 663 O O . ALA A 1 85 ? -0.849 6.730 25.440 1.00 89.56 85 ALA A O 1
ATOM 664 N N . PRO A 1 86 ? -1.636 5.005 26.644 1.00 88.94 86 PRO A N 1
ATOM 665 C CA . PRO A 1 86 ? -0.328 4.348 26.730 1.00 88.94 86 PRO A CA 1
ATOM 666 C C . PRO A 1 86 ? 0.228 3.936 25.360 1.00 88.94 86 PRO A C 1
ATOM 668 O O . PRO A 1 86 ? 1.407 4.133 25.085 1.00 88.94 86 PRO A O 1
ATOM 671 N N . THR A 1 87 ? -0.624 3.410 24.475 1.00 88.69 87 THR A N 1
ATOM 672 C CA . THR A 1 87 ? -0.236 2.999 23.116 1.00 88.69 87 THR A CA 1
ATOM 673 C C . THR A 1 87 ? -0.015 4.205 22.204 1.00 88.69 87 THR A C 1
ATOM 675 O O . THR A 1 87 ? 0.879 4.181 21.365 1.00 88.69 87 THR A O 1
ATOM 678 N N . VAL A 1 88 ? -0.775 5.292 22.382 1.00 91.19 88 VAL A N 1
ATOM 679 C CA . VAL A 1 88 ? -0.510 6.570 21.698 1.00 91.19 88 VAL A CA 1
ATOM 680 C C . VAL A 1 88 ? 0.870 7.100 22.083 1.00 91.19 88 VAL A C 1
ATOM 682 O O . VAL A 1 88 ? 1.654 7.421 21.193 1.00 91.19 88 VAL A O 1
ATOM 685 N N . LEU A 1 89 ? 1.192 7.123 23.379 1.00 91.31 89 LEU A N 1
ATOM 686 C CA . LEU A 1 89 ? 2.492 7.565 23.881 1.00 91.31 89 LEU A CA 1
ATOM 687 C C . LEU A 1 89 ? 3.637 6.675 23.374 1.00 91.31 89 LEU A C 1
ATOM 689 O O . LEU A 1 89 ? 4.663 7.192 22.947 1.00 91.31 89 LEU A O 1
ATOM 693 N N . GLU A 1 90 ? 3.465 5.351 23.355 1.00 90.38 90 GLU A N 1
ATOM 694 C CA . GLU A 1 90 ? 4.443 4.415 22.780 1.00 90.38 90 GLU A CA 1
ATOM 695 C C . GLU A 1 90 ? 4.712 4.710 21.294 1.00 90.38 90 GLU A C 1
ATOM 697 O O . GLU A 1 90 ? 5.864 4.849 20.877 1.00 90.38 90 GLU A O 1
ATOM 702 N N . MET A 1 91 ? 3.653 4.866 20.495 1.00 89.06 91 MET A N 1
ATOM 703 C CA . MET A 1 91 ? 3.763 5.151 19.062 1.00 89.06 91 MET A CA 1
ATOM 704 C C . MET A 1 91 ? 4.386 6.530 18.806 1.00 89.06 91 MET A C 1
ATOM 706 O O . MET A 1 91 ? 5.220 6.665 17.911 1.00 89.06 91 MET A O 1
ATOM 710 N N . GLN A 1 92 ? 4.047 7.539 19.613 1.00 90.88 92 GLN A N 1
ATOM 711 C CA . GLN A 1 92 ? 4.660 8.870 19.559 1.00 90.88 92 GLN A CA 1
ATOM 712 C C . GLN A 1 92 ? 6.134 8.850 19.983 1.00 90.88 92 GLN A C 1
ATOM 714 O O . GLN A 1 92 ? 6.954 9.484 19.331 1.00 90.88 92 GLN A O 1
ATOM 719 N N . ASN A 1 93 ? 6.514 8.075 20.999 1.00 92.2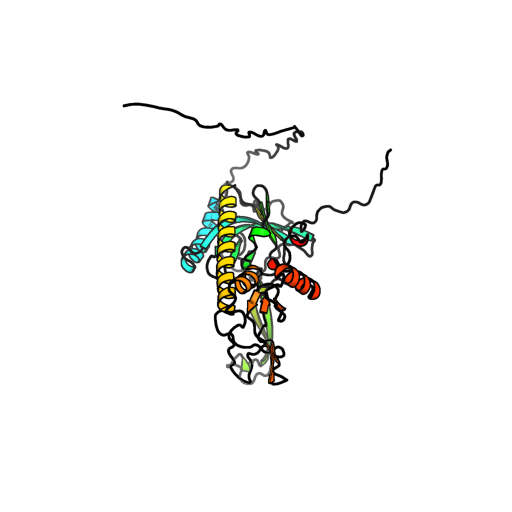5 93 ASN A N 1
ATOM 720 C CA . ASN A 1 93 ? 7.919 7.905 21.382 1.00 92.25 93 ASN A CA 1
ATOM 721 C C . ASN A 1 93 ? 8.731 7.194 20.285 1.00 92.25 93 ASN A C 1
ATOM 723 O O . ASN A 1 93 ? 9.905 7.499 20.089 1.00 92.25 93 ASN A O 1
ATOM 727 N N . ARG A 1 94 ? 8.110 6.258 19.554 1.00 89.38 94 ARG A N 1
ATOM 728 C CA . ARG A 1 94 ? 8.764 5.471 18.498 1.00 89.38 94 ARG A CA 1
ATOM 729 C C . ARG A 1 94 ? 8.879 6.194 17.153 1.00 89.38 94 ARG A C 1
ATOM 731 O O . ARG A 1 94 ? 9.873 6.006 16.457 1.00 89.38 94 ARG A O 1
ATOM 738 N N . PHE A 1 95 ? 7.868 6.973 16.768 1.00 88.12 95 PHE A N 1
ATOM 739 C CA . PHE A 1 95 ? 7.771 7.606 15.443 1.00 88.12 95 PHE A CA 1
ATOM 740 C C . PHE A 1 95 ? 7.761 9.146 15.488 1.00 88.12 95 PHE A C 1
ATOM 742 O O . PHE A 1 95 ? 7.795 9.798 14.443 1.00 88.12 95 PHE A O 1
ATOM 749 N N . GLY A 1 96 ? 7.726 9.758 16.673 1.00 88.56 96 GLY A N 1
ATOM 750 C CA . GLY A 1 96 ? 7.653 11.208 16.845 1.00 88.56 96 GLY A CA 1
ATOM 751 C C . GLY A 1 96 ? 6.446 11.809 16.124 1.00 88.56 96 GLY A C 1
ATOM 752 O O . GLY A 1 96 ? 5.338 11.278 16.159 1.00 88.56 96 GLY A O 1
ATOM 753 N N . ASN A 1 97 ? 6.686 12.892 15.386 1.00 84.25 97 ASN A N 1
ATOM 754 C CA . ASN A 1 97 ? 5.668 13.559 14.568 1.00 84.25 97 ASN A CA 1
ATOM 755 C C . ASN A 1 97 ? 5.286 12.776 13.290 1.00 84.25 97 ASN A C 1
ATOM 757 O O . ASN A 1 97 ? 4.484 13.264 12.499 1.00 84.25 97 ASN A O 1
ATOM 761 N N . GLN A 1 98 ? 5.851 11.582 13.057 1.00 86.81 98 GLN A N 1
ATOM 762 C CA . GLN A 1 98 ? 5.540 10.728 11.902 1.00 86.81 98 GLN A CA 1
ATOM 763 C C . GLN A 1 98 ? 4.392 9.739 12.172 1.00 86.81 98 GLN A C 1
ATOM 765 O O . GLN A 1 98 ? 4.202 8.801 11.397 1.00 86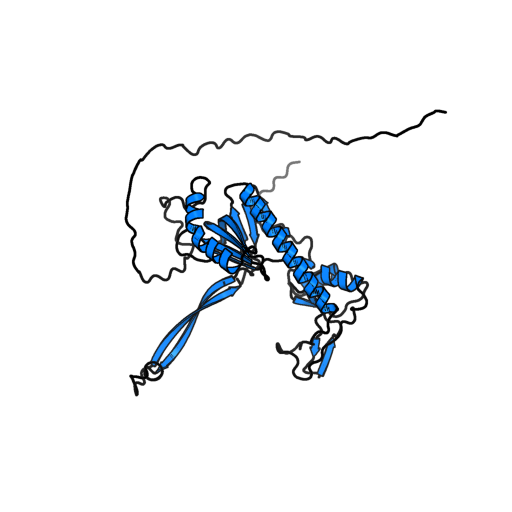.81 98 GLN A O 1
ATOM 770 N N . VAL A 1 99 ? 3.615 9.924 13.244 1.00 90.19 99 VAL A N 1
ATOM 771 C CA . VAL A 1 99 ? 2.388 9.156 13.488 1.00 90.19 99 VAL A CA 1
ATOM 772 C C . VAL A 1 99 ? 1.196 10.073 13.765 1.00 90.19 99 VAL A C 1
ATOM 774 O O . VAL A 1 99 ? 1.222 10.915 14.660 1.00 90.19 99 VAL A O 1
ATOM 777 N N . ALA A 1 100 ? 0.128 9.884 12.995 1.00 91.31 100 ALA A N 1
ATOM 778 C CA . ALA A 1 100 ? -1.196 10.434 13.274 1.00 91.31 100 ALA A CA 1
ATOM 779 C C . ALA A 1 100 ? -2.110 9.316 13.794 1.00 91.31 100 ALA A C 1
ATOM 781 O O . ALA A 1 100 ? -1.875 8.145 13.493 1.00 91.31 100 ALA A O 1
ATOM 782 N N . TYR A 1 101 ? -3.162 9.644 14.549 1.00 93.88 101 TYR A N 1
ATOM 783 C CA . TYR A 1 101 ? -4.124 8.641 15.013 1.00 93.88 101 TYR A CA 1
ATOM 784 C C . TYR A 1 101 ? -5.570 9.138 14.996 1.00 93.88 101 TYR A C 1
ATOM 786 O O . TYR A 1 101 ? -5.828 10.336 15.097 1.00 93.88 101 TYR A O 1
ATOM 794 N N . ALA A 1 102 ? -6.514 8.208 14.860 1.00 95.06 102 ALA A N 1
ATOM 795 C CA . ALA A 1 102 ? -7.949 8.478 14.868 1.00 95.06 102 ALA A CA 1
ATOM 796 C C . ALA A 1 102 ? -8.726 7.313 15.499 1.00 95.06 102 ALA A C 1
ATOM 798 O O . ALA A 1 102 ? -8.284 6.166 15.459 1.00 95.06 102 ALA A O 1
ATOM 799 N N . PHE A 1 103 ? -9.908 7.597 16.046 1.00 94.88 103 PHE A N 1
ATOM 800 C CA . PHE A 1 103 ? -10.786 6.596 16.655 1.00 94.88 103 PHE A CA 1
ATOM 801 C C . PHE A 1 103 ? -11.948 6.236 15.723 1.00 94.88 103 PHE A C 1
ATOM 803 O O . PHE A 1 103 ? -12.580 7.119 15.137 1.00 94.88 103 PHE A O 1
ATOM 810 N N . ALA A 1 104 ? -12.260 4.945 15.606 1.00 95.69 104 ALA A N 1
ATOM 811 C CA . ALA A 1 104 ? -13.374 4.455 14.795 1.00 95.69 104 ALA A CA 1
ATOM 812 C C . ALA A 1 104 ? -13.960 3.155 15.366 1.00 95.69 104 ALA A C 1
ATOM 814 O O . ALA A 1 104 ? -13.325 2.471 16.161 1.00 95.69 104 ALA A O 1
ATOM 815 N N . ASN A 1 105 ? -15.154 2.776 14.908 1.00 93.44 105 ASN A N 1
ATOM 816 C CA . ASN A 1 105 ? -15.579 1.375 14.938 1.00 93.44 105 ASN A CA 1
ATOM 817 C C . ASN A 1 105 ? -15.134 0.698 13.636 1.00 93.44 105 ASN A C 1
ATOM 819 O O . ASN A 1 105 ? -15.354 1.258 12.558 1.00 93.44 105 ASN A O 1
ATOM 823 N N . MET A 1 106 ? -14.558 -0.496 13.712 1.00 92.69 106 MET A N 1
ATOM 824 C CA . MET A 1 106 ? -14.173 -1.285 12.542 1.00 92.69 106 MET A CA 1
ATOM 825 C C . MET A 1 106 ? -15.232 -2.338 12.223 1.00 92.69 106 MET A C 1
ATOM 827 O O . MET A 1 106 ? -15.784 -2.968 13.114 1.00 92.69 106 MET A O 1
ATOM 831 N N . ARG A 1 107 ? -15.474 -2.585 10.936 1.00 90.31 107 ARG A N 1
ATOM 832 C CA . ARG A 1 107 ? -16.121 -3.807 10.443 1.00 90.31 107 ARG A CA 1
ATOM 833 C C . ARG A 1 107 ? -15.253 -4.420 9.359 1.00 90.31 107 ARG A C 1
ATOM 835 O O . ARG A 1 107 ? -14.603 -3.696 8.601 1.00 90.31 107 ARG A O 1
ATOM 842 N N . ARG A 1 108 ? -15.266 -5.744 9.255 1.00 87.44 108 ARG A N 1
ATOM 843 C CA . ARG A 1 108 ? -14.525 -6.489 8.232 1.00 87.44 108 ARG A CA 1
ATOM 844 C C . ARG A 1 108 ? -15.456 -7.484 7.556 1.00 87.44 108 ARG A C 1
ATOM 846 O O . ARG A 1 108 ? -16.246 -8.145 8.225 1.00 87.44 108 ARG A O 1
ATOM 853 N N . TYR A 1 109 ? -15.370 -7.592 6.238 1.00 84.50 109 TYR A N 1
ATOM 854 C CA . TYR A 1 109 ? -16.125 -8.594 5.499 1.00 84.50 109 TYR A CA 1
ATOM 855 C C . TYR A 1 109 ? -15.414 -9.949 5.582 1.00 84.50 109 TYR A C 1
ATOM 857 O O . TYR A 1 109 ? -14.260 -10.076 5.163 1.00 84.50 109 TYR A O 1
ATOM 865 N N . ASN A 1 110 ? -16.095 -10.952 6.136 1.00 80.88 110 ASN A N 1
ATOM 866 C CA . ASN A 1 110 ? -15.664 -12.342 6.098 1.00 80.88 110 ASN A CA 1
ATOM 867 C C . ASN A 1 110 ? -16.021 -12.900 4.712 1.00 80.88 110 ASN A C 1
ATOM 869 O O . ASN A 1 110 ? -17.194 -13.010 4.356 1.00 80.88 110 ASN A O 1
ATOM 873 N N . THR A 1 111 ? -15.007 -13.207 3.903 1.00 74.25 111 THR A N 1
ATOM 874 C CA . THR A 1 111 ? -15.180 -13.692 2.525 1.00 74.25 111 THR A CA 1
ATOM 875 C C . THR A 1 111 ? -15.643 -15.148 2.459 1.00 74.25 111 THR A C 1
ATOM 877 O O . THR A 1 111 ? -16.303 -15.515 1.487 1.00 74.25 111 THR A O 1
ATOM 880 N N . THR A 1 112 ? -15.355 -15.950 3.489 1.00 75.31 112 THR A N 1
ATOM 881 C CA . THR A 1 112 ? -15.809 -17.342 3.627 1.00 75.31 112 THR A CA 1
ATOM 882 C C . THR A 1 112 ? -17.295 -17.387 3.976 1.00 75.31 112 THR A C 1
ATOM 884 O O . THR A 1 112 ? -18.081 -18.002 3.261 1.00 75.31 112 THR A O 1
ATOM 887 N N . GLU A 1 113 ? -17.699 -16.660 5.020 1.00 78.31 113 GLU A N 1
ATOM 888 C CA . GLU A 1 113 ? -19.092 -16.599 5.499 1.00 78.31 113 GLU A CA 1
ATOM 889 C C . GLU A 1 113 ? -19.974 -15.612 4.715 1.00 78.31 113 GLU A C 1
ATOM 891 O O . GLU A 1 113 ? -21.182 -15.540 4.928 1.00 78.31 113 GLU A O 1
ATOM 896 N N . ARG A 1 114 ? -19.376 -14.819 3.816 1.00 81.06 114 ARG A N 1
ATOM 897 C CA . ARG A 1 114 ? -20.035 -13.787 2.993 1.00 81.06 114 ARG A CA 1
ATOM 898 C C . ARG A 1 114 ? -20.817 -12.731 3.799 1.00 81.06 114 ARG A C 1
ATOM 900 O O . ARG A 1 114 ? -21.789 -12.162 3.301 1.00 81.06 114 ARG A O 1
ATOM 907 N N . ARG A 1 115 ? -20.384 -12.429 5.031 1.00 82.12 115 ARG A N 1
ATOM 908 C CA . ARG A 1 115 ? -21.040 -11.464 5.939 1.00 82.12 115 ARG A CA 1
ATOM 909 C C . ARG A 1 115 ? -20.088 -10.392 6.474 1.00 82.12 115 ARG A C 1
ATOM 911 O O . ARG A 1 115 ? -18.873 -10.564 6.509 1.00 82.12 115 ARG A O 1
ATOM 918 N N . TRP A 1 116 ? -20.650 -9.269 6.924 1.00 82.12 116 TRP A N 1
ATOM 919 C CA . TRP A 1 116 ? -19.906 -8.201 7.602 1.00 82.12 116 TRP A CA 1
ATOM 920 C C . TRP A 1 116 ? -19.850 -8.434 9.113 1.00 82.12 116 TRP A C 1
ATOM 922 O O . TRP A 1 116 ? -20.832 -8.165 9.808 1.00 82.12 116 TRP A O 1
ATOM 932 N N . VAL A 1 117 ? -18.684 -8.830 9.614 1.00 82.69 117 VAL A N 1
ATOM 933 C CA . VAL A 1 117 ? -18.406 -9.003 11.045 1.00 82.69 117 VAL A CA 1
ATOM 934 C C . VAL A 1 117 ? -18.098 -7.641 11.672 1.00 82.69 117 VAL A C 1
ATOM 936 O O . VAL A 1 117 ? -17.345 -6.841 11.099 1.00 82.69 117 VAL A O 1
ATOM 939 N N . ASP A 1 118 ? -18.710 -7.345 12.820 1.00 85.19 118 ASP A N 1
ATOM 940 C CA . ASP A 1 118 ? -18.383 -6.151 13.603 1.00 85.19 118 ASP A CA 1
ATOM 941 C C . ASP A 1 118 ? -17.103 -6.408 14.413 1.00 85.19 118 ASP A C 1
ATOM 943 O O . ASP A 1 118 ? -16.919 -7.471 14.999 1.00 85.19 118 ASP A O 1
ATOM 947 N N . LYS A 1 119 ? -16.169 -5.460 14.371 1.00 84.50 119 LYS A N 1
ATOM 948 C CA . LYS A 1 119 ? -14.848 -5.541 15.017 1.00 84.50 119 LYS A CA 1
ATOM 949 C C . LYS A 1 119 ? -14.700 -4.469 16.109 1.00 84.50 119 LYS A C 1
ATOM 951 O O . LYS A 1 119 ? -13.616 -4.293 16.655 1.00 84.50 119 LYS A O 1
ATOM 956 N N . GLY A 1 120 ? -15.786 -3.751 16.416 1.00 87.62 120 GLY A N 1
ATOM 957 C CA . GLY A 1 120 ? -15.882 -2.861 17.569 1.00 87.62 120 GLY A CA 1
ATOM 958 C C . GLY A 1 120 ? -14.929 -1.654 17.532 1.00 87.62 120 GLY A C 1
ATOM 959 O O . GLY A 1 120 ? -14.418 -1.286 16.468 1.00 87.62 120 GLY A O 1
ATOM 960 N N . PRO A 1 121 ? -14.732 -0.979 18.680 1.00 90.38 121 PRO A N 1
ATOM 961 C CA . PRO A 1 121 ? -13.910 0.221 18.793 1.00 90.38 121 PRO A CA 1
ATOM 962 C C . PRO A 1 121 ? -12.411 -0.072 18.646 1.00 90.38 121 PRO A C 1
ATOM 964 O O . PRO A 1 121 ? -11.838 -0.894 19.366 1.00 90.38 121 PRO A O 1
ATOM 967 N N . ILE A 1 122 ? -11.772 0.681 17.752 1.00 92.75 122 ILE A N 1
ATOM 968 C CA . ILE A 1 122 ? -10.340 0.637 17.460 1.00 92.75 122 ILE A CA 1
ATOM 969 C C . ILE A 1 122 ? -9.710 2.034 17.541 1.00 92.75 122 ILE A C 1
ATOM 971 O O . ILE A 1 122 ? -10.363 3.052 17.283 1.00 92.75 122 ILE A O 1
ATOM 975 N N . ILE A 1 123 ? -8.408 2.071 17.825 1.00 93.81 123 ILE A N 1
ATOM 976 C CA . ILE A 1 123 ? -7.546 3.200 17.465 1.00 93.81 123 ILE A CA 1
ATOM 977 C C . ILE A 1 123 ? -6.801 2.849 16.180 1.00 93.81 123 ILE A C 1
ATOM 979 O O . ILE A 1 123 ? -6.199 1.782 16.074 1.00 93.81 123 ILE A O 1
ATOM 983 N N . ILE A 1 124 ? -6.858 3.748 15.204 1.00 95.31 124 ILE A N 1
ATOM 984 C CA . ILE A 1 124 ? -6.122 3.668 13.946 1.00 95.31 124 ILE A CA 1
ATOM 985 C C . ILE A 1 124 ? -4.885 4.551 14.078 1.00 95.31 124 ILE A C 1
ATOM 987 O O . ILE A 1 124 ? -5.026 5.730 14.394 1.00 95.31 124 ILE A O 1
ATOM 991 N N . PHE A 1 125 ? -3.706 4.017 13.778 1.00 94.56 125 PHE A N 1
ATOM 992 C CA . PHE A 1 125 ? -2.477 4.781 13.591 1.00 94.56 125 PHE A CA 1
ATOM 993 C C . PHE A 1 125 ? -2.123 4.844 12.107 1.00 94.56 125 PHE A C 1
ATOM 995 O O . PHE A 1 125 ? -2.145 3.838 11.397 1.00 94.56 125 PHE A O 1
ATOM 1002 N N . ILE A 1 126 ? -1.763 6.037 11.649 1.00 93.44 126 ILE A N 1
ATOM 1003 C CA . ILE A 1 126 ? -1.249 6.315 10.314 1.00 93.44 126 ILE A CA 1
ATOM 1004 C C . ILE A 1 126 ? 0.232 6.652 10.487 1.00 93.44 126 ILE A C 1
ATOM 1006 O O . ILE A 1 126 ? 0.577 7.730 10.972 1.00 93.44 126 ILE A O 1
ATOM 1010 N N . ILE A 1 127 ? 1.095 5.705 10.130 1.00 91.00 127 ILE A N 1
ATOM 1011 C CA . ILE A 1 127 ? 2.549 5.795 10.271 1.00 91.00 127 ILE A CA 1
ATOM 1012 C C . ILE A 1 127 ? 3.125 6.285 8.941 1.00 91.00 127 ILE A C 1
ATOM 1014 O O . ILE A 1 127 ? 3.021 5.597 7.927 1.00 91.00 127 ILE A O 1
ATOM 1018 N N . LEU A 1 128 ? 3.733 7.471 8.961 1.00 83.12 128 LEU A N 1
ATOM 1019 C CA . LEU A 1 128 ? 4.324 8.161 7.807 1.00 83.12 128 LEU A CA 1
ATOM 1020 C C . LEU A 1 128 ? 5.757 7.696 7.486 1.00 83.12 128 LEU A C 1
ATOM 1022 O O . LEU A 1 128 ? 6.291 8.043 6.435 1.00 83.12 128 LEU A O 1
ATOM 1026 N N . ALA A 1 129 ? 6.390 6.928 8.378 1.00 79.94 129 ALA A N 1
ATOM 1027 C CA . ALA A 1 129 ? 7.716 6.357 8.155 1.00 79.94 129 ALA A CA 1
ATOM 1028 C C . ALA A 1 129 ? 7.680 5.300 7.035 1.00 79.94 129 ALA A C 1
ATOM 1030 O O . ALA A 1 129 ? 6.869 4.376 7.088 1.00 79.94 129 ALA A O 1
ATOM 1031 N N . PHE A 1 130 ? 8.567 5.409 6.041 1.00 73.44 130 PHE A N 1
ATOM 1032 C CA . PHE A 1 130 ? 8.597 4.497 4.891 1.00 73.44 130 PHE A CA 1
ATOM 1033 C C . PHE A 1 130 ? 9.045 3.068 5.282 1.00 73.44 130 PHE A C 1
ATOM 1035 O O . PHE A 1 130 ? 10.058 2.925 5.972 1.00 73.44 130 PHE A O 1
ATOM 1042 N N . PRO A 1 131 ? 8.382 1.997 4.797 1.00 81.62 131 PRO A N 1
ATOM 1043 C CA . PRO A 1 131 ? 7.134 2.010 4.036 1.00 81.62 131 PRO A CA 1
ATOM 1044 C C . PRO A 1 131 ? 5.944 2.327 4.945 1.00 81.62 131 PRO A C 1
ATOM 1046 O O . PRO A 1 131 ? 5.746 1.656 5.962 1.00 81.62 131 PRO A O 1
ATOM 1049 N N . ALA A 1 132 ? 5.137 3.307 4.549 1.00 87.94 132 ALA A N 1
ATOM 1050 C CA . ALA A 1 132 ? 4.042 3.817 5.353 1.00 87.94 132 ALA A CA 1
ATOM 1051 C C . ALA A 1 132 ? 2.981 2.743 5.635 1.00 87.94 132 ALA A C 1
ATOM 1053 O O . ALA A 1 132 ? 2.721 1.844 4.822 1.00 87.94 132 ALA A O 1
ATOM 1054 N N . ARG A 1 133 ? 2.357 2.826 6.812 1.00 89.88 133 ARG A N 1
ATOM 1055 C CA . ARG A 1 133 ? 1.415 1.812 7.310 1.00 89.88 133 ARG A CA 1
ATOM 1056 C C . ARG A 1 133 ? 0.187 2.430 7.958 1.00 89.88 133 ARG A C 1
ATOM 1058 O O . ARG A 1 133 ? 0.270 3.455 8.627 1.00 89.88 133 ARG A O 1
ATOM 1065 N N . ILE A 1 134 ? -0.933 1.731 7.818 1.00 92.00 134 ILE A N 1
ATOM 1066 C CA . ILE A 1 134 ? -2.125 1.906 8.642 1.00 92.00 134 ILE A CA 1
ATOM 1067 C C . ILE A 1 134 ? -2.174 0.705 9.577 1.00 92.00 134 ILE A C 1
ATOM 1069 O O . ILE A 1 134 ? -2.387 -0.423 9.124 1.00 92.00 134 ILE A O 1
ATOM 1073 N N . THR A 1 135 ? -1.981 0.932 10.871 1.00 91.19 135 THR A N 1
ATOM 1074 C CA . THR A 1 135 ? -2.245 -0.091 11.887 1.00 91.19 135 THR A CA 1
ATOM 1075 C C . THR A 1 135 ? -3.525 0.246 12.637 1.00 91.19 135 THR A C 1
ATOM 1077 O O . THR A 1 135 ? -3.882 1.412 12.780 1.00 91.19 135 THR A O 1
ATOM 1080 N N . ALA A 1 136 ? -4.247 -0.769 13.096 1.00 91.75 136 ALA A N 1
ATOM 1081 C CA . ALA A 1 136 ? -5.400 -0.593 13.966 1.00 91.75 136 ALA A CA 1
ATOM 1082 C C . ALA A 1 136 ? -5.304 -1.556 15.142 1.00 91.75 136 ALA A C 1
ATOM 1084 O O . ALA A 1 136 ? -5.088 -2.746 14.928 1.00 91.75 136 ALA A O 1
ATOM 1085 N N . ASN A 1 137 ? -5.512 -1.055 16.357 1.00 89.25 137 ASN A N 1
ATOM 1086 C CA . ASN A 1 137 ? -5.510 -1.856 17.579 1.00 89.25 137 ASN A CA 1
ATOM 1087 C C . ASN A 1 137 ? -6.900 -1.809 18.218 1.00 89.25 137 ASN A C 1
ATOM 1089 O O . ASN A 1 137 ? -7.521 -0.741 18.261 1.00 89.25 137 ASN A O 1
ATOM 1093 N N . TYR A 1 138 ? -7.374 -2.941 18.737 1.00 86.81 138 TYR A N 1
ATOM 1094 C CA . TYR A 1 138 ? -8.622 -2.986 19.503 1.00 86.81 138 TYR A CA 1
ATOM 1095 C C . TYR A 1 138 ? -8.492 -2.200 20.816 1.00 86.81 138 TYR A C 1
ATOM 1097 O O . TYR A 1 138 ? -7.444 -2.206 21.462 1.00 86.81 138 TYR A O 1
ATOM 1105 N N . LEU A 1 139 ? -9.573 -1.524 21.220 1.00 83.56 139 LEU A N 1
ATOM 1106 C CA . LEU A 1 139 ? -9.657 -0.767 22.482 1.00 83.56 139 LEU A CA 1
ATOM 1107 C C . LEU A 1 139 ? -10.464 -1.495 23.576 1.00 83.56 139 LEU A C 1
ATOM 1109 O O . LEU A 1 139 ? -10.892 -0.900 24.573 1.00 83.56 139 LEU A O 1
ATOM 1113 N N . TYR A 1 140 ? -10.693 -2.788 23.362 1.00 73.31 140 TYR A N 1
ATOM 1114 C CA . TYR A 1 140 ? -11.379 -3.727 24.240 1.00 73.31 140 TYR A CA 1
ATOM 1115 C C . TYR A 1 140 ? -10.805 -5.136 24.012 1.00 73.31 140 TYR A C 1
ATOM 1117 O O . TYR A 1 140 ? -10.238 -5.395 22.952 1.00 73.31 140 TYR A O 1
ATOM 1125 N N . GLY A 1 141 ? -10.948 -6.027 24.997 1.00 66.06 141 GLY A N 1
ATOM 1126 C CA . GLY A 1 141 ? -10.336 -7.360 24.958 1.00 66.06 141 GLY A CA 1
ATOM 1127 C C . GLY A 1 141 ? -8.809 -7.323 25.098 1.00 66.06 141 GLY A C 1
ATOM 1128 O O . GLY A 1 141 ? -8.240 -6.355 25.615 1.00 66.06 141 GLY A O 1
ATOM 1129 N N . THR A 1 142 ? -8.137 -8.380 24.639 1.00 57.94 142 THR A N 1
ATOM 1130 C CA . THR A 1 142 ? -6.672 -8.422 24.569 1.00 57.94 142 THR A CA 1
ATOM 1131 C C . THR A 1 142 ? -6.144 -7.391 23.572 1.00 57.94 142 THR A C 1
ATOM 1133 O O . THR A 1 142 ? -6.710 -7.188 22.496 1.00 57.94 142 THR A O 1
ATOM 1136 N N . LYS A 1 143 ? -5.031 -6.732 23.929 1.00 64.06 143 LYS A N 1
ATOM 1137 C CA . LYS A 1 143 ? -4.372 -5.684 23.125 1.00 64.06 143 LYS A CA 1
ATOM 1138 C C . LYS A 1 143 ? -3.762 -6.270 21.846 1.00 64.06 143 LYS A C 1
ATOM 1140 O O . LYS A 1 143 ? -2.555 -6.475 21.754 1.00 64.06 143 LYS A O 1
ATOM 1145 N N . SER A 1 144 ? -4.613 -6.545 20.868 1.00 70.38 144 SER A N 1
ATOM 1146 C CA . SER A 1 144 ? -4.274 -7.216 19.619 1.00 70.38 144 SER A CA 1
ATOM 1147 C C . SER A 1 144 ? -4.440 -6.292 18.407 1.00 70.38 144 SER A C 1
ATOM 1149 O O . SER A 1 144 ? -5.100 -5.247 18.444 1.00 70.38 144 SER A O 1
ATOM 1151 N N . LEU A 1 145 ? -3.765 -6.674 17.324 1.00 78.88 145 LEU A N 1
ATOM 1152 C CA . LEU A 1 145 ? -3.655 -5.919 16.081 1.00 78.88 145 LEU A CA 1
ATOM 1153 C C . LEU A 1 145 ? -4.821 -6.297 15.153 1.00 78.88 145 LEU A C 1
ATOM 1155 O O . LEU A 1 145 ? -4.858 -7.394 14.604 1.00 78.88 145 LEU A O 1
ATOM 1159 N N . ALA A 1 146 ? -5.781 -5.389 14.986 1.00 83.12 146 ALA A N 1
ATOM 1160 C CA . ALA A 1 146 ? -6.955 -5.555 14.127 1.00 83.12 146 ALA A CA 1
ATOM 1161 C C . ALA A 1 146 ? -6.629 -5.384 12.630 1.00 83.12 146 ALA A C 1
ATOM 1163 O O . ALA A 1 146 ? -7.268 -5.997 11.772 1.00 83.12 146 ALA A O 1
ATOM 1164 N N . LEU A 1 147 ? -5.643 -4.535 12.316 1.00 87.75 147 LEU A N 1
ATOM 1165 C CA . LEU A 1 147 ? -5.154 -4.269 10.961 1.00 87.75 147 LEU A CA 1
ATOM 1166 C C . LEU A 1 147 ? -3.668 -3.889 10.999 1.00 87.75 147 LEU A C 1
ATOM 1168 O O . LEU A 1 147 ? -3.233 -3.168 11.894 1.00 87.75 147 LEU A O 1
ATOM 1172 N N . ASN A 1 148 ? -2.907 -4.313 9.995 1.00 88.31 148 ASN A N 1
ATOM 1173 C CA . ASN A 1 148 ? -1.531 -3.908 9.729 1.00 88.31 148 ASN A CA 1
ATOM 1174 C C . ASN A 1 148 ? -1.306 -3.848 8.216 1.00 88.31 148 ASN A C 1
ATOM 1176 O O . ASN A 1 148 ? -0.712 -4.741 7.610 1.00 88.31 148 ASN A O 1
ATOM 1180 N N . LEU A 1 149 ? -1.842 -2.800 7.597 1.00 87.44 149 LEU A N 1
ATOM 1181 C CA . LEU A 1 149 ? -1.836 -2.613 6.155 1.00 87.44 149 LEU A CA 1
ATOM 1182 C C . LEU A 1 149 ? -0.664 -1.720 5.745 1.00 87.44 149 LEU A C 1
ATOM 1184 O O . LEU A 1 149 ? -0.564 -0.577 6.194 1.00 87.44 149 LEU A O 1
ATOM 1188 N N . ARG A 1 150 ? 0.196 -2.202 4.842 1.00 86.25 150 ARG A N 1
ATOM 1189 C CA . ARG A 1 150 ? 1.106 -1.311 4.107 1.00 86.25 150 ARG A CA 1
ATOM 1190 C C . ARG A 1 150 ? 0.276 -0.405 3.196 1.00 86.25 150 ARG A C 1
ATOM 1192 O O . ARG A 1 150 ? -0.539 -0.904 2.425 1.00 86.25 150 ARG A O 1
ATOM 1199 N N . VAL A 1 151 ? 0.491 0.907 3.263 1.00 84.88 151 VAL A N 1
ATOM 1200 C CA . VAL A 1 151 ? -0.215 1.863 2.401 1.00 84.88 151 VAL A CA 1
ATOM 1201 C C . VAL A 1 151 ? 0.183 1.635 0.947 1.00 84.88 151 VAL A C 1
ATOM 1203 O O . VAL A 1 151 ? 1.363 1.502 0.620 1.00 84.88 151 VAL A O 1
ATOM 1206 N N . PHE A 1 152 ? -0.817 1.600 0.069 1.00 81.00 152 PHE A N 1
ATOM 1207 C CA . PHE A 1 152 ? -0.608 1.572 -1.371 1.00 81.00 152 PHE A CA 1
ATOM 1208 C C . PHE A 1 152 ? -0.710 2.991 -1.958 1.00 81.00 152 PHE A C 1
ATOM 1210 O O . PHE A 1 152 ? -1.598 3.737 -1.545 1.00 81.00 152 PHE A O 1
ATOM 1217 N N . PRO A 1 153 ? 0.071 3.348 -2.995 1.00 80.81 153 PRO A N 1
ATOM 1218 C CA . PRO A 1 153 ? 0.029 4.674 -3.642 1.00 80.81 153 PRO A CA 1
ATOM 1219 C C . PRO A 1 153 ? -1.280 5.060 -4.347 1.00 80.81 153 PRO A C 1
ATOM 1221 O O . PRO A 1 153 ? -1.362 6.140 -4.925 1.00 80.81 153 PRO A O 1
ATOM 1224 N N . PHE A 1 154 ? -2.250 4.150 -4.389 1.00 79.19 154 PHE A N 1
ATOM 1225 C CA . PHE A 1 154 ? -3.556 4.284 -5.042 1.00 79.19 154 PHE A CA 1
ATOM 1226 C C . PHE A 1 154 ? -4.708 3.969 -4.071 1.00 79.19 154 PHE A C 1
ATOM 1228 O O . PHE A 1 154 ? -5.857 3.825 -4.493 1.00 79.19 154 PHE A O 1
ATOM 1235 N N . LEU A 1 155 ? -4.410 3.812 -2.772 1.00 84.12 155 LEU A N 1
ATOM 1236 C CA . LEU A 1 155 ? -5.413 3.520 -1.744 1.00 84.12 155 LEU A CA 1
ATOM 1237 C C . LEU A 1 155 ? -6.450 4.653 -1.626 1.00 84.12 155 LEU A C 1
ATOM 1239 O O . LEU A 1 155 ? -7.588 4.400 -1.249 1.00 84.12 155 LEU A O 1
ATOM 1243 N N . ASP A 1 156 ? -6.084 5.872 -2.020 1.00 85.06 156 ASP A N 1
ATOM 1244 C CA . ASP A 1 156 ? -6.954 7.035 -2.175 1.00 85.06 156 ASP A CA 1
ATOM 1245 C C . ASP A 1 156 ? -7.966 6.910 -3.331 1.00 85.06 156 ASP A C 1
ATOM 1247 O O . ASP A 1 156 ? -9.114 7.314 -3.163 1.00 85.06 156 ASP A O 1
ATOM 1251 N N . TYR A 1 157 ? -7.603 6.300 -4.466 1.00 80.94 157 TYR A N 1
ATOM 1252 C CA . TYR A 1 157 ? -8.513 6.129 -5.618 1.00 80.94 157 TYR A CA 1
ATOM 1253 C C . TYR A 1 157 ? -9.599 5.068 -5.392 1.00 80.94 157 TYR A C 1
ATOM 1255 O O . TYR A 1 157 ? -10.683 5.133 -5.970 1.00 80.94 157 TYR A O 1
ATOM 1263 N N . ILE A 1 158 ? -9.307 4.082 -4.546 1.00 78.38 158 ILE A N 1
ATOM 1264 C CA . ILE A 1 158 ? -10.206 2.968 -4.200 1.00 78.38 158 ILE A CA 1
ATOM 1265 C C . ILE A 1 158 ? -10.987 3.226 -2.901 1.00 78.38 158 ILE A C 1
ATOM 1267 O O . ILE A 1 158 ? -11.839 2.421 -2.513 1.00 78.38 158 ILE A O 1
ATOM 1271 N N . LEU A 1 159 ? -10.687 4.337 -2.223 1.00 86.19 159 LEU A N 1
ATOM 1272 C CA . LEU A 1 159 ? -11.327 4.759 -0.987 1.00 86.19 159 LEU A CA 1
ATOM 1273 C C . LEU A 1 159 ? -12.759 5.217 -1.265 1.00 86.19 159 LEU A C 1
ATOM 1275 O O . LEU A 1 159 ? -12.991 6.110 -2.078 1.00 86.19 159 LEU A O 1
ATOM 1279 N N . ARG A 1 160 ? -13.738 4.675 -0.538 1.00 89.56 160 ARG A N 1
ATOM 1280 C CA . ARG A 1 160 ? -15.116 5.189 -0.574 1.00 89.56 160 ARG A CA 1
ATOM 1281 C C . ARG A 1 160 ? -15.477 5.838 0.741 1.00 89.56 160 ARG A C 1
ATOM 1283 O O . ARG A 1 160 ? -15.383 5.205 1.788 1.00 89.56 160 ARG A O 1
ATOM 1290 N N . VAL A 1 161 ? -15.964 7.071 0.673 1.00 91.62 161 VAL A N 1
ATOM 1291 C CA . VAL A 1 161 ? -16.488 7.811 1.824 1.00 91.62 161 VAL A CA 1
ATOM 1292 C C . VAL A 1 161 ? -18.007 7.910 1.691 1.00 91.62 161 VAL A C 1
ATOM 1294 O O . VAL A 1 161 ? -18.517 8.346 0.664 1.00 91.62 161 VAL A O 1
ATOM 1297 N N . ASN A 1 162 ? -18.746 7.489 2.718 1.00 90.38 162 ASN A N 1
ATOM 1298 C CA . ASN A 1 162 ? -20.207 7.576 2.762 1.00 90.38 162 ASN A CA 1
ATOM 1299 C C . ASN A 1 162 ? -20.672 7.939 4.180 1.00 90.38 162 ASN A C 1
ATOM 1301 O O . ASN A 1 162 ? -20.504 7.154 5.118 1.00 90.38 162 ASN A O 1
ATOM 1305 N N . ARG A 1 163 ? -21.276 9.126 4.333 1.00 92.50 163 ARG A N 1
ATOM 1306 C CA . ARG A 1 163 ? -21.634 9.739 5.625 1.00 92.50 163 ARG A CA 1
ATOM 1307 C C . ARG A 1 163 ? -20.419 9.770 6.565 1.00 92.50 163 ARG A C 1
ATOM 1309 O O . ARG A 1 163 ? -19.497 10.529 6.312 1.00 92.50 163 ARG A O 1
ATOM 1316 N N . LEU A 1 164 ? -20.406 8.939 7.611 1.00 94.88 164 LEU A N 1
ATOM 1317 C CA . LEU A 1 164 ? -19.315 8.811 8.591 1.00 94.88 164 LEU A CA 1
ATOM 1318 C C . LEU A 1 164 ? -18.479 7.533 8.406 1.00 94.88 164 LEU A C 1
ATOM 1320 O O . LEU A 1 164 ? -17.802 7.094 9.334 1.00 94.88 164 LEU A O 1
ATOM 1324 N N . ARG A 1 165 ? -18.577 6.879 7.243 1.00 95.38 165 ARG A N 1
ATOM 1325 C CA . ARG A 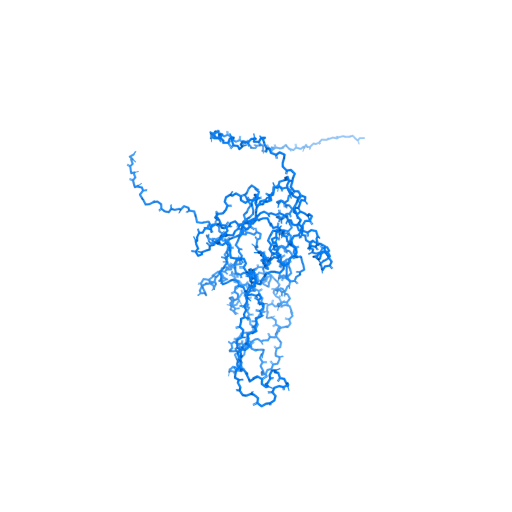1 165 ? -17.916 5.600 6.961 1.00 95.38 165 ARG A CA 1
ATOM 1326 C C . ARG A 1 165 ? -16.887 5.726 5.846 1.00 95.38 165 ARG A C 1
ATOM 1328 O O . ARG A 1 165 ? -17.182 6.323 4.813 1.00 95.38 165 ARG A O 1
ATOM 1335 N N . VAL A 1 166 ? -15.738 5.087 6.033 1.00 94.44 166 VAL A N 1
ATOM 1336 C CA . VAL A 1 166 ? -14.692 4.906 5.020 1.00 94.44 166 VAL A CA 1
ATOM 1337 C C . VAL A 1 166 ? -14.550 3.423 4.714 1.00 94.44 166 VAL A C 1
ATOM 1339 O O . VAL A 1 166 ? -14.501 2.620 5.643 1.00 94.44 166 VAL A O 1
ATOM 1342 N N . TRP A 1 167 ? -14.481 3.063 3.435 1.00 91.94 167 TRP A N 1
ATOM 1343 C CA . TRP A 1 167 ? -14.421 1.680 2.964 1.00 91.94 167 TRP A CA 1
ATOM 1344 C C . TRP A 1 167 ? -13.286 1.511 1.952 1.00 91.94 167 TRP A C 1
ATOM 1346 O O . TRP A 1 167 ? -13.116 2.357 1.075 1.00 91.94 167 TRP A O 1
ATOM 1356 N N . PHE A 1 168 ? -12.545 0.411 2.054 1.00 88.88 168 PHE A N 1
ATOM 1357 C CA . PHE A 1 168 ? -11.513 -0.008 1.098 1.00 88.88 168 PHE A CA 1
ATOM 1358 C C . PHE A 1 168 ? -11.275 -1.524 1.226 1.00 88.88 168 PHE A C 1
ATOM 1360 O O . PHE A 1 168 ? -11.762 -2.155 2.163 1.00 88.88 168 PHE A O 1
ATOM 1367 N N . SER A 1 169 ? -10.534 -2.126 0.294 1.00 85.25 169 SER A N 1
ATOM 1368 C CA . SER A 1 169 ? -10.062 -3.518 0.403 1.00 85.25 169 SER A CA 1
ATOM 1369 C C . SER A 1 169 ? -8.583 -3.548 0.794 1.00 85.25 169 SER A C 1
ATOM 1371 O O . SER A 1 169 ? -7.829 -2.652 0.419 1.00 85.25 169 SER A O 1
ATOM 1373 N N . THR A 1 170 ? -8.155 -4.570 1.540 1.00 82.12 170 THR A N 1
ATOM 1374 C CA . THR A 1 170 ? -6.744 -4.747 1.936 1.00 82.12 170 THR A CA 1
ATOM 1375 C C . THR A 1 170 ? -5.838 -5.247 0.807 1.00 82.12 170 THR A C 1
ATOM 1377 O O . THR A 1 170 ? -4.621 -5.219 0.968 1.00 82.12 170 THR A O 1
ATOM 1380 N N . PHE A 1 171 ? -6.398 -5.729 -0.314 1.00 73.94 171 PHE A N 1
ATOM 1381 C CA . PHE A 1 171 ? -5.658 -6.294 -1.463 1.00 73.94 171 PHE A CA 1
ATOM 1382 C C . PHE A 1 171 ? -4.554 -7.313 -1.089 1.00 73.94 171 PHE A C 1
ATOM 1384 O O . PHE A 1 171 ? -3.556 -7.441 -1.789 1.00 73.94 171 PHE A O 1
ATOM 1391 N N . GLY A 1 172 ? -4.722 -8.031 0.027 1.00 69.56 172 GLY A N 1
ATOM 1392 C CA . GLY A 1 172 ? -3.777 -9.036 0.531 1.00 69.56 172 GLY A CA 1
ATOM 1393 C C . GLY A 1 172 ? -2.551 -8.472 1.264 1.00 69.56 172 GLY A C 1
ATOM 1394 O O . GLY A 1 172 ? -1.846 -9.212 1.938 1.00 69.56 172 GLY A O 1
ATOM 1395 N N . ALA A 1 173 ? -2.308 -7.155 1.237 1.00 71.12 173 ALA A N 1
ATOM 1396 C CA . ALA A 1 173 ? -1.162 -6.555 1.937 1.00 71.12 173 ALA A CA 1
ATOM 1397 C C . ALA A 1 173 ? -1.435 -6.204 3.411 1.00 71.12 173 ALA A C 1
ATOM 1399 O O . ALA A 1 173 ? -0.620 -5.519 4.037 1.00 71.12 173 ALA A O 1
ATOM 1400 N N . ASN A 1 174 ? -2.563 -6.654 3.970 1.00 77.31 174 ASN A N 1
ATOM 1401 C CA . ASN A 1 174 ? -2.707 -6.711 5.418 1.00 77.31 174 ASN A CA 1
ATOM 1402 C C . ASN A 1 174 ? -1.834 -7.852 5.948 1.00 77.31 174 ASN A C 1
ATOM 1404 O O . ASN A 1 174 ? -1.935 -8.979 5.466 1.00 77.31 174 ASN A O 1
ATOM 1408 N N . SER A 1 175 ? -0.991 -7.555 6.933 1.00 73.00 175 SER A N 1
ATOM 1409 C CA . SER A 1 175 ? -0.228 -8.577 7.641 1.00 73.00 175 SER A CA 1
ATOM 1410 C C . SER A 1 175 ? -1.032 -9.121 8.819 1.00 73.00 175 SER A C 1
ATOM 1412 O O . SER A 1 175 ? -1.368 -8.367 9.733 1.00 73.00 175 SER A O 1
ATOM 1414 N N . VAL A 1 176 ? -1.304 -10.424 8.815 1.00 68.62 176 VAL A N 1
ATOM 1415 C CA . VAL A 1 176 ? -1.907 -11.149 9.939 1.00 68.62 176 VAL A CA 1
ATOM 1416 C C . VAL A 1 176 ? -0.809 -11.910 10.669 1.00 68.62 176 VAL A C 1
ATOM 1418 O O . VAL A 1 176 ? 0.072 -12.500 10.054 1.00 68.62 176 VAL A O 1
ATOM 1421 N N . ASN A 1 177 ? -0.853 -11.899 11.996 1.00 66.25 177 ASN A N 1
ATOM 1422 C CA . ASN A 1 177 ? 0.036 -12.726 12.798 1.00 66.25 177 ASN A CA 1
ATOM 1423 C C . ASN A 1 177 ? -0.450 -14.180 12.741 1.00 66.25 177 ASN A C 1
ATOM 1425 O O . ASN A 1 177 ? -1.533 -14.495 13.239 1.00 66.25 177 ASN A O 1
ATOM 1429 N N . THR A 1 178 ? 0.354 -15.059 12.147 1.00 62.62 178 THR A N 1
ATOM 1430 C CA . THR A 1 178 ? 0.132 -16.507 12.142 1.00 62.62 178 THR A CA 1
ATOM 1431 C C . THR A 1 178 ? 1.098 -17.146 13.129 1.00 62.62 178 THR A C 1
ATOM 1433 O O . THR A 1 178 ? 2.297 -16.873 13.088 1.00 62.62 178 THR A O 1
ATOM 1436 N N . ALA A 1 179 ? 0.590 -18.003 14.012 1.00 63.19 179 ALA A N 1
ATOM 1437 C CA . ALA A 1 179 ? 1.439 -18.872 14.812 1.00 63.19 179 ALA A CA 1
ATOM 1438 C C . ALA A 1 179 ? 1.963 -20.002 13.913 1.00 63.19 179 ALA A C 1
ATOM 1440 O O . ALA A 1 179 ? 1.191 -20.841 13.450 1.00 63.19 179 ALA A O 1
ATOM 1441 N N . THR A 1 180 ? 3.264 -20.004 13.639 1.00 66.25 180 THR A N 1
ATOM 1442 C CA . THR A 1 180 ? 3.961 -21.133 13.022 1.00 66.25 180 THR A CA 1
ATOM 1443 C C . THR A 1 180 ? 4.479 -22.033 14.130 1.00 66.25 180 THR A C 1
ATOM 1445 O O . THR A 1 180 ? 5.261 -21.593 14.974 1.00 66.25 180 THR A O 1
ATOM 1448 N N . VAL A 1 181 ? 4.029 -23.284 14.127 1.00 72.62 181 VAL A N 1
ATOM 1449 C CA . VAL A 1 181 ? 4.440 -24.300 15.095 1.00 72.62 181 VAL A CA 1
ATOM 1450 C C . VAL A 1 181 ? 5.460 -25.218 14.429 1.00 72.62 181 VAL A C 1
ATOM 1452 O O . VAL A 1 181 ? 5.132 -25.924 13.477 1.00 72.62 181 VAL A O 1
ATOM 1455 N N . GLU A 1 182 ? 6.694 -25.199 14.923 1.00 76.25 182 GLU A N 1
ATOM 1456 C CA . GLU A 1 182 ? 7.740 -26.146 14.546 1.00 76.25 182 GLU A CA 1
ATOM 1457 C C . GLU A 1 182 ? 7.835 -27.239 15.615 1.00 76.25 182 GLU A C 1
ATOM 1459 O O . GLU A 1 182 ? 8.180 -26.971 16.768 1.00 76.25 182 GLU A O 1
ATOM 1464 N N . GLU A 1 183 ? 7.539 -28.481 15.233 1.00 81.94 183 GLU A N 1
ATOM 1465 C CA . GLU A 1 183 ? 7.762 -29.653 16.079 1.00 81.94 183 GLU A CA 1
ATOM 1466 C C . GLU A 1 183 ? 9.102 -30.302 15.733 1.00 81.94 183 GLU A C 1
ATOM 1468 O O . GLU A 1 183 ? 9.333 -30.709 14.591 1.00 81.94 183 GLU A O 1
ATOM 1473 N N . PHE A 1 184 ? 9.975 -30.466 16.725 1.00 84.25 184 PHE A N 1
ATOM 1474 C CA . PHE A 1 184 ? 11.216 -31.222 16.575 1.00 84.25 184 PHE A CA 1
ATOM 1475 C C . PHE A 1 184 ? 11.332 -32.314 17.633 1.00 84.25 184 PHE A C 1
ATOM 1477 O O . PHE A 1 184 ? 11.069 -32.110 18.819 1.00 84.25 184 PHE A O 1
ATOM 1484 N N . ARG A 1 185 ? 11.739 -33.505 17.183 1.00 82.88 185 ARG A N 1
ATOM 1485 C CA . ARG A 1 185 ? 12.026 -34.648 18.052 1.00 82.88 185 ARG A CA 1
ATOM 1486 C C . ARG A 1 185 ? 13.513 -34.695 18.356 1.00 82.88 185 ARG A C 1
ATOM 1488 O O . ARG A 1 185 ? 14.332 -34.695 17.442 1.00 82.88 185 ARG A O 1
ATOM 1495 N N . THR A 1 186 ? 13.836 -34.734 19.638 1.00 84.38 186 THR A N 1
ATOM 1496 C CA . THR A 1 186 ? 15.203 -34.766 20.170 1.00 84.38 186 THR A CA 1
ATOM 1497 C C . THR A 1 186 ? 15.227 -35.680 21.392 1.00 84.38 186 THR A C 1
ATOM 1499 O O . THR A 1 186 ? 14.176 -36.036 21.939 1.00 84.38 186 THR A O 1
ATOM 1502 N N . LYS A 1 187 ? 16.407 -36.123 21.819 1.00 82.50 187 LYS A N 1
ATOM 1503 C CA . LYS A 1 187 ? 16.530 -36.901 23.058 1.00 82.50 187 LYS A CA 1
ATOM 1504 C C . LYS A 1 187 ? 16.396 -35.991 24.273 1.00 82.50 187 LYS A C 1
ATOM 1506 O O . LYS A 1 187 ? 16.865 -34.857 24.249 1.00 82.50 187 LYS A O 1
ATOM 1511 N N . VAL A 1 188 ? 15.862 -36.518 25.375 1.00 80.12 188 VAL A N 1
ATOM 1512 C CA . VAL A 1 188 ? 15.867 -35.818 26.675 1.00 80.12 188 VAL A CA 1
ATOM 1513 C C . VAL A 1 188 ? 17.276 -35.308 27.013 1.00 80.12 188 VAL A C 1
ATOM 1515 O O . VAL A 1 188 ? 17.437 -34.135 27.344 1.00 80.12 188 VAL A O 1
ATOM 1518 N N . SER A 1 189 ? 18.304 -36.142 26.809 1.00 80.00 189 SER A N 1
ATOM 1519 C CA . SER A 1 189 ? 19.712 -35.808 27.069 1.00 80.00 189 SER A CA 1
ATOM 1520 C C . SER A 1 189 ? 20.308 -34.699 26.187 1.00 80.00 189 SER A C 1
ATOM 1522 O O . SER A 1 189 ? 21.369 -34.173 26.510 1.00 80.00 189 SER A O 1
ATOM 1524 N N . GLU A 1 190 ? 19.698 -34.394 25.038 1.00 77.81 190 GLU A N 1
ATOM 1525 C CA . GLU A 1 190 ? 20.155 -33.343 24.111 1.00 77.81 190 GLU A CA 1
ATOM 1526 C C . GLU A 1 190 ? 19.617 -31.959 24.515 1.00 77.81 190 GLU A C 1
ATOM 1528 O O . GLU A 1 190 ? 20.220 -30.945 24.168 1.00 77.81 190 GLU A O 1
ATOM 1533 N N . TYR A 1 191 ? 18.519 -31.915 25.281 1.00 75.38 191 TYR A N 1
ATOM 1534 C CA . TYR A 1 191 ? 17.880 -30.679 25.744 1.00 75.38 191 TYR A CA 1
ATOM 1535 C C . TYR A 1 191 ? 18.138 -30.400 27.234 1.00 75.38 191 TYR A C 1
ATOM 1537 O O . TYR A 1 191 ? 18.478 -29.279 27.612 1.00 75.38 191 TYR A O 1
ATOM 1545 N N . TYR A 1 192 ? 18.050 -31.429 28.080 1.00 76.69 192 TYR A N 1
ATOM 1546 C CA . TYR A 1 192 ? 18.390 -31.365 29.500 1.00 76.69 192 TYR A CA 1
ATOM 1547 C C . TYR A 1 192 ? 19.774 -31.976 29.723 1.00 76.69 192 TYR A C 1
ATOM 1549 O O . TYR A 1 192 ? 19.926 -33.187 29.882 1.00 76.69 192 TYR A O 1
ATOM 1557 N N . SER A 1 193 ? 20.800 -31.123 29.781 1.00 66.69 193 SER A N 1
ATOM 1558 C CA . SER A 1 193 ? 22.206 -31.527 29.965 1.00 66.69 193 SER A CA 1
ATOM 1559 C C . SER A 1 193 ? 22.494 -32.275 31.277 1.00 66.69 193 SER A C 1
ATOM 1561 O O . SER A 1 193 ? 23.570 -32.849 31.435 1.00 66.69 193 SER A O 1
ATOM 1563 N N . THR A 1 194 ? 21.541 -32.293 32.210 1.00 76.00 194 THR A N 1
ATOM 1564 C CA . THR A 1 194 ? 21.572 -33.063 33.460 1.00 76.00 194 THR A CA 1
ATOM 1565 C C . THR A 1 194 ? 21.138 -34.525 33.302 1.00 76.00 194 THR A C 1
ATOM 1567 O O . THR A 1 194 ? 21.480 -35.337 34.155 1.00 76.00 194 THR A O 1
ATOM 1570 N N . GLU A 1 195 ? 20.425 -34.890 32.231 1.00 73.94 195 GLU A N 1
ATOM 1571 C CA . GLU A 1 195 ? 19.897 -36.249 31.997 1.00 73.94 195 GLU A CA 1
ATOM 1572 C C . GLU A 1 195 ? 20.755 -37.034 30.987 1.00 73.94 195 GLU A C 1
ATOM 1574 O O . GLU A 1 195 ? 20.280 -37.622 30.011 1.00 73.94 195 GLU A O 1
ATOM 1579 N N . VAL A 1 196 ? 22.072 -37.033 31.217 1.00 68.19 196 VAL A N 1
ATOM 1580 C CA . VAL A 1 196 ? 23.053 -37.715 30.361 1.00 68.19 196 VAL A CA 1
ATOM 1581 C C . VAL A 1 196 ? 22.776 -39.221 30.316 1.00 68.19 196 VAL A C 1
ATOM 1583 O O . VAL A 1 196 ? 22.881 -39.918 31.322 1.00 68.19 196 VAL A O 1
ATOM 1586 N N . GLY A 1 197 ? 22.478 -39.731 29.118 1.00 70.44 197 GLY A N 1
ATOM 1587 C CA . GLY A 1 197 ? 22.210 -41.150 28.862 1.00 70.44 197 GLY A CA 1
ATOM 1588 C C . GLY A 1 197 ? 20.737 -41.493 28.620 1.00 70.44 197 GLY A C 1
ATOM 1589 O O . GLY A 1 197 ? 20.456 -42.600 28.152 1.00 70.44 197 GLY A O 1
ATOM 1590 N N . ASP A 1 198 ? 19.803 -40.565 28.857 1.00 75.62 198 ASP A N 1
ATOM 1591 C CA . ASP A 1 198 ? 18.395 -40.802 28.544 1.00 75.62 198 ASP A CA 1
ATOM 1592 C C . ASP A 1 198 ? 18.113 -40.691 27.035 1.00 75.62 198 ASP A C 1
ATOM 1594 O O . ASP A 1 198 ? 18.192 -39.626 26.422 1.00 75.62 198 ASP A O 1
ATOM 1598 N N . ASN A 1 199 ? 17.762 -41.831 26.434 1.00 79.25 199 ASN A N 1
ATOM 1599 C CA . ASN A 1 199 ? 17.430 -41.955 25.016 1.00 79.25 199 ASN A CA 1
ATOM 1600 C C . ASN A 1 199 ? 15.929 -41.785 24.713 1.00 79.25 199 ASN A C 1
ATOM 1602 O O . ASN A 1 199 ? 15.537 -41.934 23.550 1.00 79.25 199 ASN A O 1
ATOM 1606 N N . ARG A 1 200 ? 15.083 -41.485 25.712 1.00 83.69 200 ARG A N 1
ATOM 1607 C CA . ARG A 1 200 ? 13.672 -41.144 25.484 1.00 83.69 200 ARG A CA 1
ATOM 1608 C C . ARG A 1 200 ? 13.580 -39.961 24.517 1.00 83.69 200 ARG A C 1
ATOM 1610 O O . ARG A 1 200 ? 14.321 -38.986 24.622 1.00 83.69 200 ARG A O 1
ATOM 1617 N N . GLN A 1 201 ? 12.677 -40.080 23.550 1.00 85.38 201 GLN A N 1
ATOM 1618 C CA . GLN A 1 201 ? 12.386 -39.027 22.582 1.00 85.38 201 GLN A CA 1
ATOM 1619 C C . GLN A 1 201 ? 11.370 -38.065 23.192 1.00 85.38 201 GLN A C 1
ATOM 1621 O O . GLN A 1 201 ? 10.278 -38.489 23.571 1.00 85.38 201 GLN A O 1
ATOM 1626 N N . ILE A 1 202 ? 11.711 -36.782 23.245 1.00 82.50 202 ILE A N 1
ATOM 1627 C CA . ILE A 1 202 ? 10.767 -35.698 23.515 1.00 82.50 202 ILE A CA 1
ATOM 1628 C C . ILE A 1 202 ? 10.416 -35.005 22.204 1.00 82.50 202 ILE A C 1
ATOM 1630 O O . ILE A 1 202 ? 11.253 -34.870 21.312 1.00 82.50 202 ILE A O 1
ATOM 1634 N N . THR A 1 203 ? 9.161 -34.578 22.085 1.00 83.81 203 THR A N 1
ATOM 1635 C CA . THR A 1 203 ? 8.744 -33.647 21.032 1.00 83.81 203 THR A CA 1
ATOM 1636 C C . THR A 1 203 ? 8.735 -32.265 21.656 1.00 83.81 203 THR A C 1
ATOM 1638 O O . THR A 1 203 ? 8.003 -32.031 22.615 1.00 83.81 203 THR A O 1
ATOM 1641 N N . ILE A 1 204 ? 9.579 -31.377 21.146 1.00 78.69 204 ILE A N 1
ATOM 1642 C CA . ILE A 1 204 ? 9.596 -29.972 21.530 1.00 78.69 204 ILE A CA 1
ATOM 1643 C C . ILE A 1 204 ? 8.768 -29.219 20.500 1.00 78.69 204 ILE A C 1
ATOM 1645 O O . ILE A 1 204 ? 8.940 -29.402 19.295 1.00 78.69 204 ILE A O 1
ATOM 1649 N N . VAL A 1 205 ? 7.867 -28.385 21.003 1.00 76.31 205 VAL A N 1
ATOM 1650 C CA . VAL A 1 205 ? 6.973 -27.548 20.213 1.00 76.31 205 VAL A CA 1
ATOM 1651 C C . VAL A 1 205 ? 7.471 -26.114 20.341 1.00 76.31 205 VAL A C 1
ATOM 1653 O O . VAL A 1 205 ? 7.416 -25.533 21.425 1.00 76.31 205 VAL A O 1
ATOM 1656 N N . LYS A 1 206 ? 7.988 -25.544 19.252 1.00 75.50 206 LYS A N 1
ATOM 1657 C CA . LYS A 1 206 ? 8.375 -24.134 19.188 1.00 75.50 206 LYS A CA 1
ATOM 1658 C C . LYS A 1 206 ? 7.311 -23.363 18.425 1.00 75.50 206 LYS A C 1
ATOM 1660 O O . LYS A 1 206 ? 7.116 -23.581 17.233 1.00 75.50 206 LYS A O 1
ATOM 1665 N N . THR A 1 207 ? 6.649 -22.442 19.112 1.00 61.22 207 THR A N 1
ATOM 1666 C CA . THR A 1 207 ? 5.646 -21.562 18.511 1.00 61.22 207 THR A CA 1
ATOM 1667 C C . THR A 1 207 ? 6.258 -20.191 18.270 1.00 61.22 207 THR A C 1
ATOM 1669 O O . THR A 1 207 ? 6.440 -19.420 19.210 1.00 61.22 207 THR A O 1
ATOM 1672 N N . ASP A 1 208 ? 6.540 -19.872 17.009 1.00 63.28 208 ASP A N 1
ATOM 1673 C CA . ASP A 1 208 ? 6.912 -18.521 16.589 1.00 63.28 208 ASP A CA 1
ATOM 1674 C C . ASP A 1 208 ? 5.679 -17.804 16.018 1.00 63.28 208 ASP A C 1
ATOM 1676 O O . ASP A 1 208 ? 4.868 -18.399 15.310 1.00 63.28 208 ASP A O 1
ATOM 1680 N N . ILE A 1 209 ? 5.528 -16.507 16.297 1.00 59.44 209 ILE A N 1
ATOM 1681 C CA . ILE A 1 209 ? 4.468 -15.683 15.700 1.00 59.44 209 ILE A CA 1
ATOM 1682 C C . ILE A 1 209 ? 5.066 -14.890 14.541 1.00 59.44 209 ILE A C 1
ATOM 1684 O O . ILE A 1 209 ? 5.833 -13.949 14.749 1.00 59.44 209 ILE A O 1
ATOM 1688 N N . VAL A 1 210 ? 4.689 -15.252 13.315 1.00 63.12 210 VAL A N 1
ATOM 1689 C CA . VAL A 1 210 ? 5.210 -14.647 12.084 1.00 63.12 210 VAL A CA 1
ATOM 1690 C C . VAL A 1 210 ? 4.113 -13.811 11.413 1.00 63.12 210 VAL A C 1
ATOM 1692 O O . VAL A 1 210 ? 3.003 -14.308 11.209 1.00 63.12 210 VAL A O 1
ATOM 1695 N N . PRO A 1 211 ? 4.378 -12.544 11.037 1.00 61.22 211 PRO A N 1
ATOM 1696 C CA . PRO A 1 211 ? 3.443 -11.758 10.243 1.00 61.22 211 PRO A CA 1
ATOM 1697 C C . PRO A 1 211 ? 3.421 -12.270 8.795 1.00 61.22 211 PRO A C 1
ATOM 1699 O O . PRO A 1 211 ? 4.343 -12.016 8.018 1.00 61.22 211 PRO A O 1
ATOM 1702 N N . THR A 1 212 ? 2.353 -12.966 8.421 1.00 63.91 212 THR A N 1
ATOM 1703 C CA . THR A 1 212 ? 2.082 -13.427 7.053 1.00 63.91 212 THR A CA 1
ATOM 1704 C C . THR A 1 212 ? 1.207 -12.409 6.318 1.00 63.91 212 THR A C 1
ATOM 1706 O O . THR A 1 212 ? 0.532 -11.591 6.944 1.00 63.91 212 THR A O 1
ATOM 1709 N N . GLN A 1 213 ? 1.241 -12.393 4.984 1.00 67.94 213 GLN A N 1
ATOM 1710 C CA . GLN A 1 213 ? 0.283 -11.612 4.191 1.00 67.94 213 GLN A CA 1
ATOM 1711 C C . GLN A 1 213 ? -0.988 -12.427 3.949 1.00 67.94 213 GLN A C 1
ATOM 1713 O O . GLN A 1 213 ? -0.925 -13.642 3.795 1.00 67.94 213 GLN A O 1
ATOM 1718 N N . GLU A 1 214 ? -2.139 -11.759 3.913 1.00 68.06 214 GLU A N 1
ATOM 1719 C CA . GLU A 1 214 ? -3.413 -12.414 3.610 1.00 68.06 214 GLU A CA 1
ATOM 1720 C C . GLU A 1 214 ? -3.466 -12.879 2.149 1.00 68.06 214 GLU A C 1
ATOM 1722 O O . GLU A 1 214 ? -3.422 -12.055 1.237 1.00 68.06 214 GLU A O 1
ATOM 1727 N N . ASP A 1 215 ? -3.689 -14.178 1.920 1.00 59.81 215 ASP A N 1
ATOM 1728 C CA . ASP A 1 215 ? -3.844 -14.766 0.574 1.00 59.81 215 ASP A CA 1
ATOM 1729 C C . ASP A 1 215 ? -4.917 -14.073 -0.287 1.00 59.81 215 ASP A C 1
ATOM 1731 O O . ASP A 1 215 ? -4.893 -14.135 -1.519 1.00 59.81 215 ASP A O 1
ATOM 1735 N N . ARG A 1 216 ? -5.909 -13.439 0.354 1.00 66.62 216 ARG A N 1
ATOM 1736 C CA . ARG A 1 216 ? -6.996 -12.706 -0.303 1.00 66.62 216 ARG A CA 1
ATOM 1737 C C . ARG A 1 216 ? -7.292 -11.411 0.438 1.00 66.62 216 ARG A C 1
ATOM 1739 O O . ARG A 1 216 ? -7.538 -11.418 1.640 1.00 66.62 216 ARG A O 1
ATOM 1746 N N . GLY A 1 217 ? -7.363 -10.309 -0.308 1.00 72.19 217 GLY A N 1
ATOM 1747 C CA . GLY A 1 217 ? -7.793 -9.024 0.234 1.00 72.19 217 GLY A CA 1
ATOM 1748 C C . GLY A 1 217 ? -9.231 -9.055 0.752 1.00 72.19 217 GLY A C 1
ATOM 1749 O O . GLY A 1 217 ? -10.126 -9.590 0.096 1.00 72.19 217 GLY A O 1
ATOM 1750 N N . ALA A 1 218 ? -9.453 -8.442 1.912 1.00 79.75 218 ALA A N 1
ATOM 1751 C CA . ALA A 1 218 ? -10.756 -8.328 2.550 1.00 79.75 218 ALA A CA 1
ATOM 1752 C C . ALA A 1 218 ? -11.244 -6.866 2.551 1.00 79.75 218 ALA A C 1
ATOM 1754 O O . ALA A 1 218 ? -10.468 -5.962 2.873 1.00 79.75 218 ALA A O 1
ATOM 1755 N N . PRO A 1 219 ? -12.527 -6.608 2.241 1.00 87.81 219 PRO A N 1
ATOM 1756 C CA . PRO A 1 219 ? -13.157 -5.320 2.502 1.00 87.81 219 PRO A CA 1
ATOM 1757 C C . PRO A 1 219 ? -13.160 -4.960 3.996 1.00 87.81 219 PRO A C 1
ATOM 1759 O O . PRO A 1 219 ? -13.566 -5.755 4.851 1.00 87.81 219 PRO A O 1
ATOM 1762 N N . VAL A 1 220 ? -12.752 -3.731 4.298 1.00 91.25 220 VAL A N 1
ATOM 1763 C CA . VAL A 1 220 ? -12.738 -3.117 5.631 1.00 91.25 220 VAL A CA 1
ATOM 1764 C C . VAL A 1 220 ? -13.589 -1.849 5.599 1.00 91.25 220 VAL A C 1
ATOM 1766 O O . VAL A 1 220 ? -13.601 -1.117 4.609 1.00 91.25 220 VAL A O 1
ATOM 1769 N N . CYS A 1 221 ? -14.304 -1.589 6.692 1.00 94.62 221 CYS A N 1
ATOM 1770 C CA . CYS A 1 221 ? -15.059 -0.364 6.919 1.00 94.62 221 CYS A CA 1
ATOM 1771 C C . CYS A 1 221 ? -14.660 0.256 8.262 1.00 94.62 221 CYS A C 1
ATOM 1773 O O . CYS A 1 221 ? -14.735 -0.409 9.293 1.00 94.62 221 CYS A O 1
ATOM 1775 N N . PHE A 1 222 ? -14.340 1.548 8.272 1.00 96.38 222 PHE A N 1
ATOM 1776 C CA . PHE A 1 222 ? -14.194 2.353 9.485 1.00 96.38 222 PHE A CA 1
ATOM 1777 C C . PHE A 1 222 ? -15.388 3.300 9.619 1.00 96.38 222 PHE A C 1
ATOM 1779 O O . PHE A 1 222 ? -15.667 4.062 8.698 1.00 96.38 222 PHE A O 1
ATOM 1786 N N . LYS A 1 223 ? -16.102 3.263 10.749 1.00 96.00 223 LYS A N 1
ATOM 1787 C CA . LYS A 1 223 ? -17.179 4.204 11.100 1.00 96.00 223 LYS A CA 1
ATOM 1788 C C . LYS A 1 223 ? -16.684 5.158 12.187 1.00 96.00 223 LYS A C 1
ATOM 1790 O O . LYS A 1 223 ? -16.498 4.743 13.331 1.00 96.00 223 LYS A O 1
ATOM 1795 N N . PHE A 1 224 ? -16.537 6.428 11.838 1.00 96.25 224 PHE A N 1
ATOM 1796 C CA . PHE A 1 224 ? -16.159 7.502 12.755 1.00 96.25 224 PHE A CA 1
ATOM 1797 C C . PHE A 1 224 ? -17.374 7.995 13.556 1.00 96.25 224 PHE A C 1
ATOM 1799 O O . PHE A 1 224 ? -18.522 7.808 13.143 1.00 96.25 224 PHE A O 1
ATOM 1806 N N . VAL A 1 225 ? -17.122 8.603 14.719 1.00 93.75 225 VAL A N 1
ATOM 1807 C CA . VAL A 1 225 ? -18.175 9.193 15.572 1.00 93.75 225 VAL A CA 1
ATOM 1808 C C . VAL A 1 225 ? -18.721 10.479 14.958 1.00 93.75 225 VAL A C 1
ATOM 1810 O O . VAL A 1 225 ? -19.919 10.743 15.020 1.00 93.75 225 VAL A O 1
ATOM 1813 N N . ASP A 1 226 ? -17.838 11.265 14.351 1.00 94.25 226 ASP A N 1
ATOM 1814 C CA . ASP A 1 226 ? -18.127 12.593 13.836 1.00 94.25 226 ASP A CA 1
ATOM 1815 C C . ASP A 1 226 ? -17.378 12.868 12.520 1.00 94.25 226 ASP A C 1
ATOM 1817 O O . ASP A 1 226 ? -16.471 12.138 12.105 1.00 94.25 226 ASP A O 1
ATOM 1821 N N . ARG A 1 227 ? -17.785 13.949 11.852 1.00 94.81 227 ARG A N 1
ATOM 1822 C CA . ARG A 1 227 ? -17.273 14.342 10.539 1.00 94.81 227 ARG A CA 1
ATOM 1823 C C . ARG A 1 227 ? -15.851 14.923 10.581 1.00 94.81 227 ARG A C 1
ATOM 1825 O O . ARG A 1 227 ? -15.119 14.746 9.616 1.00 94.81 227 ARG A O 1
ATOM 1832 N N . LYS A 1 228 ? -15.429 15.551 11.682 1.00 95.25 228 LYS A N 1
ATOM 1833 C CA . LYS A 1 228 ? -14.076 16.112 11.830 1.00 95.25 228 LYS A CA 1
ATOM 1834 C C . LYS A 1 228 ? -13.039 14.991 11.948 1.00 95.25 228 LYS A C 1
ATOM 1836 O O . LYS A 1 228 ? -12.008 15.054 11.286 1.00 95.25 228 LYS A O 1
ATOM 1841 N N . SER A 1 229 ? -13.336 13.945 12.720 1.00 93.81 229 SER A N 1
ATOM 1842 C CA . SER A 1 229 ? -12.497 12.739 12.819 1.00 93.81 229 SER A CA 1
ATOM 1843 C C . SER A 1 229 ? -12.385 12.001 11.475 1.00 93.81 229 SER A C 1
ATOM 1845 O O . SER A 1 229 ? -11.295 11.576 11.091 1.00 93.81 229 SER A O 1
ATOM 1847 N N . LEU A 1 230 ? -13.492 11.907 10.726 1.00 95.62 230 LEU A N 1
ATOM 1848 C CA . LEU A 1 230 ? -13.521 11.371 9.361 1.00 95.62 230 LEU A CA 1
ATOM 1849 C C . LEU A 1 230 ? -12.625 12.177 8.406 1.00 95.62 230 LEU A C 1
ATOM 1851 O O . LEU A 1 230 ? -11.770 11.604 7.735 1.00 95.62 230 LEU A O 1
ATOM 1855 N N . GLU A 1 231 ? -12.828 13.493 8.329 1.00 95.69 231 GLU A N 1
ATOM 1856 C CA . GLU A 1 231 ? -12.089 14.379 7.421 1.00 95.69 231 GLU A CA 1
ATOM 1857 C C . GLU A 1 231 ? -10.594 14.403 7.763 1.00 95.69 231 GLU A C 1
ATOM 1859 O O . GLU A 1 231 ? -9.761 14.336 6.861 1.00 95.69 231 GLU A O 1
ATOM 1864 N N . PHE A 1 232 ? -10.238 14.390 9.052 1.00 95.06 232 PHE A N 1
ATOM 1865 C CA . PHE A 1 232 ? -8.857 14.217 9.504 1.00 95.06 232 PHE A CA 1
ATOM 1866 C C . PHE A 1 232 ? -8.241 12.907 8.990 1.00 95.06 232 PHE A C 1
ATOM 1868 O O . PHE A 1 232 ? -7.174 12.939 8.376 1.00 95.06 232 PHE A O 1
ATOM 1875 N N . PHE A 1 233 ? -8.919 11.769 9.186 1.00 94.62 233 PHE A N 1
ATOM 1876 C CA . PHE A 1 233 ? -8.429 10.466 8.727 1.00 94.62 233 PHE A CA 1
ATOM 1877 C C . PHE A 1 233 ? -8.247 10.422 7.203 1.00 94.62 233 PHE A C 1
ATOM 1879 O O . PHE A 1 233 ? -7.200 9.989 6.725 1.00 94.62 233 PHE A O 1
ATOM 1886 N N . VAL A 1 234 ? -9.237 10.894 6.439 1.00 94.00 234 VAL A N 1
ATOM 1887 C CA . VAL A 1 234 ? -9.194 10.897 4.967 1.00 94.00 234 VAL A CA 1
ATOM 1888 C C . VAL A 1 234 ? -8.070 11.800 4.451 1.00 94.00 234 VAL A C 1
ATOM 1890 O O . VAL A 1 234 ? -7.290 11.370 3.604 1.00 94.00 234 VAL A O 1
ATOM 1893 N N . ASN A 1 235 ? -7.921 13.011 4.995 1.00 93.50 235 ASN A N 1
ATOM 1894 C CA . ASN A 1 235 ? -6.859 13.937 4.590 1.00 93.50 235 ASN A CA 1
ATOM 1895 C C . ASN A 1 235 ? -5.462 13.399 4.932 1.00 93.50 235 ASN A C 1
ATOM 1897 O O . ASN A 1 235 ? -4.548 13.483 4.107 1.00 93.50 235 ASN A O 1
ATOM 1901 N N . ALA A 1 236 ? -5.293 12.805 6.118 1.00 91.75 236 ALA A N 1
ATOM 1902 C CA . ALA A 1 236 ? -4.045 12.154 6.505 1.00 91.75 236 ALA A CA 1
ATOM 1903 C C . ALA A 1 236 ? -3.724 10.978 5.568 1.00 91.75 236 ALA A C 1
ATOM 1905 O O . ALA A 1 236 ? -2.613 10.900 5.048 1.00 91.75 236 ALA A O 1
ATOM 1906 N N . LEU A 1 237 ? -4.704 10.117 5.276 1.00 91.06 237 LEU A N 1
ATOM 1907 C CA . LEU A 1 237 ? -4.544 8.975 4.377 1.00 91.06 237 LEU A CA 1
ATOM 1908 C C . LEU A 1 237 ? -4.152 9.391 2.952 1.00 91.06 237 LEU A C 1
ATOM 1910 O O . LEU A 1 237 ? -3.192 8.848 2.408 1.00 91.06 237 LEU A O 1
ATOM 1914 N N . ILE A 1 238 ? -4.839 10.376 2.365 1.00 90.62 238 ILE A N 1
ATOM 1915 C CA . ILE A 1 238 ? -4.507 10.921 1.036 1.00 90.62 238 ILE A CA 1
ATOM 1916 C C . ILE A 1 238 ? -3.084 11.497 1.035 1.00 90.62 238 ILE A C 1
ATOM 1918 O O . ILE A 1 238 ? -2.313 11.246 0.110 1.00 90.62 238 ILE A O 1
ATOM 1922 N N . THR A 1 239 ? -2.701 12.212 2.097 1.00 89.44 239 THR A N 1
ATOM 1923 C CA . THR A 1 239 ? -1.339 12.746 2.253 1.00 89.44 239 THR A CA 1
ATOM 1924 C C . THR A 1 239 ? -0.297 11.625 2.249 1.00 89.44 239 THR A C 1
ATOM 1926 O O . THR A 1 239 ? 0.701 11.729 1.539 1.00 89.44 239 THR A O 1
ATOM 1929 N N . VAL A 1 240 ? -0.549 10.518 2.956 1.00 90.12 240 VAL A N 1
ATOM 1930 C CA . VAL A 1 240 ? 0.351 9.352 2.964 1.00 90.12 240 VAL A CA 1
ATOM 1931 C C . VAL A 1 240 ? 0.433 8.693 1.588 1.00 90.12 240 VAL A C 1
ATOM 1933 O O . VAL A 1 240 ? 1.530 8.384 1.129 1.00 90.12 240 VAL A O 1
ATOM 1936 N N . CYS A 1 241 ? -0.703 8.513 0.904 1.00 88.75 241 CYS A N 1
ATOM 1937 C CA . CYS A 1 241 ? -0.742 7.934 -0.442 1.00 88.75 241 CYS A CA 1
ATOM 1938 C C . CYS A 1 241 ? 0.081 8.773 -1.428 1.00 88.75 241 CYS A C 1
ATOM 1940 O O . CYS A 1 241 ? 0.852 8.216 -2.206 1.00 88.75 241 CYS A O 1
ATOM 1942 N N . ASN A 1 242 ? -0.015 10.105 -1.344 1.00 87.81 242 ASN A N 1
ATOM 1943 C CA . ASN A 1 242 ? 0.781 11.030 -2.150 1.00 87.81 242 ASN A CA 1
ATOM 1944 C C . ASN A 1 242 ? 2.287 10.936 -1.838 1.00 87.81 242 ASN A C 1
ATOM 1946 O O . ASN A 1 242 ? 3.088 10.912 -2.771 1.00 87.81 242 ASN A O 1
ATOM 1950 N N . ILE A 1 243 ? 2.678 10.839 -0.561 1.00 87.62 243 ILE A N 1
ATOM 1951 C CA . ILE A 1 243 ? 4.086 10.689 -0.147 1.00 87.62 243 ILE A CA 1
ATOM 1952 C C . ILE A 1 243 ? 4.666 9.352 -0.636 1.00 87.62 243 ILE A C 1
ATOM 1954 O O . ILE A 1 243 ? 5.732 9.339 -1.250 1.00 87.62 243 ILE A O 1
ATOM 1958 N N . GLU A 1 244 ? 3.957 8.234 -0.440 1.00 87.94 244 GLU A N 1
ATOM 1959 C CA . GLU A 1 244 ? 4.354 6.921 -0.979 1.00 87.94 244 GLU A CA 1
ATOM 1960 C C . GLU A 1 244 ? 4.460 6.956 -2.510 1.00 87.94 244 GLU A C 1
ATOM 1962 O O . GLU A 1 244 ? 5.422 6.433 -3.075 1.00 87.94 244 GLU A O 1
ATOM 1967 N N . ARG A 1 245 ? 3.509 7.606 -3.196 1.00 87.19 245 ARG A N 1
ATOM 1968 C CA . ARG A 1 245 ? 3.526 7.754 -4.658 1.00 87.19 245 ARG A CA 1
ATOM 1969 C C . ARG A 1 245 ? 4.771 8.502 -5.127 1.00 87.19 245 ARG A C 1
ATOM 1971 O O . ARG A 1 245 ? 5.497 7.957 -5.952 1.00 87.19 245 ARG A O 1
ATOM 1978 N N . GLN A 1 246 ? 5.062 9.667 -4.544 1.00 88.19 246 GLN A N 1
ATOM 1979 C CA . GLN A 1 246 ? 6.253 10.468 -4.855 1.00 88.19 246 GLN A CA 1
ATOM 1980 C C . GLN A 1 246 ? 7.555 9.715 -4.558 1.00 88.19 246 GLN A C 1
ATOM 1982 O O . GLN A 1 246 ? 8.465 9.714 -5.385 1.00 88.19 246 GLN A O 1
ATOM 1987 N N . HIS A 1 247 ? 7.654 9.039 -3.411 1.00 88.88 247 HIS A N 1
ATOM 1988 C CA . HIS A 1 247 ? 8.855 8.282 -3.055 1.00 88.88 247 HIS A CA 1
ATOM 1989 C C . HIS A 1 247 ? 9.100 7.117 -4.024 1.00 88.88 247 HIS A C 1
ATOM 1991 O O . HIS A 1 247 ? 10.220 6.899 -4.485 1.00 88.88 247 HIS A O 1
ATOM 1997 N N . LEU A 1 248 ? 8.049 6.380 -4.386 1.00 87.88 248 LEU A N 1
ATOM 1998 C CA . LEU A 1 248 ? 8.162 5.285 -5.345 1.00 87.88 248 LEU A CA 1
ATOM 1999 C C . LEU A 1 248 ? 8.395 5.799 -6.773 1.00 87.88 248 LEU A C 1
ATOM 2001 O O . LEU A 1 248 ? 9.147 5.170 -7.508 1.00 87.88 248 LEU A O 1
ATOM 2005 N N . GLU A 1 249 ? 7.830 6.942 -7.170 1.00 89.44 249 GLU A N 1
ATOM 2006 C CA . GLU A 1 249 ? 8.177 7.628 -8.425 1.00 89.44 249 GLU A CA 1
ATOM 2007 C C . GLU A 1 249 ? 9.663 7.982 -8.469 1.00 89.44 249 GLU A C 1
ATOM 2009 O O . GLU A 1 249 ? 10.328 7.632 -9.440 1.00 89.44 249 GLU A O 1
ATOM 2014 N N . GLN A 1 250 ? 10.216 8.569 -7.403 1.00 91.75 250 GLN A N 1
ATOM 2015 C CA . GLN A 1 250 ? 11.650 8.852 -7.289 1.00 91.75 250 GLN A CA 1
ATOM 2016 C C . GLN A 1 250 ? 12.495 7.576 -7.403 1.00 91.75 250 GLN A C 1
ATOM 2018 O O . GLN A 1 250 ? 13.445 7.552 -8.181 1.00 91.75 250 GLN A O 1
ATOM 2023 N N . GLN A 1 251 ? 12.127 6.484 -6.718 1.00 91.19 251 GLN A N 1
ATOM 2024 C CA . GLN A 1 251 ? 12.806 5.187 -6.876 1.00 91.19 251 GLN A CA 1
ATOM 2025 C C . GLN A 1 251 ? 12.748 4.664 -8.321 1.00 91.19 251 GLN A C 1
ATOM 2027 O O . GLN A 1 251 ? 13.730 4.106 -8.818 1.00 91.19 251 GLN A O 1
ATOM 2032 N N . ARG A 1 252 ? 11.607 4.834 -9.006 1.00 93.44 252 ARG A N 1
ATOM 2033 C CA . ARG A 1 252 ? 11.455 4.447 -10.413 1.00 93.44 252 ARG A CA 1
ATOM 2034 C C . ARG A 1 252 ? 12.337 5.316 -11.307 1.00 93.44 252 ARG A C 1
ATOM 2036 O O . ARG A 1 252 ? 13.125 4.733 -12.043 1.00 93.44 252 ARG A O 1
ATOM 2043 N N . VAL A 1 253 ? 12.313 6.649 -11.191 1.00 94.56 253 VAL A N 1
ATOM 2044 C CA . VAL A 1 253 ? 13.229 7.561 -11.916 1.00 94.56 253 VAL A CA 1
ATOM 2045 C C . VAL A 1 253 ? 14.680 7.143 -11.703 1.00 94.56 253 VAL A C 1
ATOM 2047 O O . VAL A 1 253 ? 15.396 6.906 -12.674 1.00 94.56 253 VAL A O 1
ATOM 2050 N N . GLN A 1 254 ? 15.094 6.975 -10.445 1.00 93.81 254 GLN A N 1
ATOM 2051 C CA . GLN A 1 254 ? 16.469 6.632 -10.097 1.00 93.81 254 GLN A CA 1
ATOM 2052 C C . GLN A 1 254 ? 16.907 5.309 -10.735 1.00 93.81 254 GLN A C 1
ATOM 2054 O O . GLN A 1 254 ? 18.049 5.191 -11.169 1.00 93.81 254 GLN A O 1
ATOM 2059 N N . SER A 1 255 ? 15.994 4.341 -10.895 1.00 94.12 255 SER A N 1
ATOM 2060 C CA . SER A 1 255 ? 16.308 3.090 -11.593 1.00 94.12 255 SER A CA 1
ATOM 2061 C C . SER A 1 255 ? 16.727 3.284 -13.057 1.00 94.12 255 SER A C 1
ATOM 2063 O O . SER A 1 255 ? 17.546 2.507 -13.532 1.00 94.12 255 SER A O 1
ATOM 2065 N N . PHE A 1 256 ? 16.222 4.308 -13.759 1.00 93.19 256 PHE A N 1
ATOM 2066 C CA . PHE A 1 256 ? 16.621 4.634 -15.138 1.00 93.19 256 PHE A CA 1
ATOM 2067 C C . PHE A 1 256 ? 17.877 5.524 -15.210 1.00 93.19 256 PHE A C 1
ATOM 2069 O O . PHE A 1 256 ? 18.514 5.593 -16.263 1.00 93.19 256 PHE A O 1
ATOM 2076 N N . LEU A 1 257 ? 18.223 6.228 -14.127 1.00 91.44 257 LEU A N 1
ATOM 2077 C CA . LEU A 1 257 ? 19.381 7.126 -14.075 1.00 91.44 257 LEU A CA 1
ATOM 2078 C C . LEU A 1 257 ? 20.654 6.420 -13.602 1.00 91.44 257 LEU A C 1
ATOM 2080 O O . LEU A 1 257 ? 21.720 6.664 -14.167 1.00 91.44 257 LEU A O 1
ATOM 2084 N N . ASP A 1 258 ? 20.556 5.553 -12.599 1.00 90.94 258 ASP A N 1
ATOM 2085 C CA . ASP A 1 258 ? 21.707 4.852 -12.032 1.00 90.94 258 ASP A CA 1
ATOM 2086 C C . ASP A 1 258 ? 22.017 3.546 -12.778 1.00 90.94 258 ASP A C 1
ATOM 2088 O O . ASP A 1 258 ? 21.111 2.914 -13.334 1.00 90.94 258 ASP A O 1
ATOM 2092 N N . PRO A 1 259 ? 23.279 3.079 -12.748 1.00 87.81 259 PRO A N 1
ATOM 2093 C CA . PRO A 1 259 ? 23.606 1.706 -13.103 1.00 87.81 259 PRO A CA 1
ATOM 2094 C C . PRO A 1 259 ? 22.787 0.709 -12.267 1.00 87.81 259 PRO A C 1
ATOM 2096 O O . PRO A 1 259 ? 22.622 0.867 -11.055 1.00 87.81 259 PRO A O 1
ATOM 2099 N N . ARG A 1 260 ? 22.264 -0.338 -12.909 1.00 85.94 260 ARG A N 1
ATOM 2100 C CA . ARG A 1 260 ? 21.488 -1.401 -12.254 1.00 85.94 260 ARG A CA 1
ATOM 2101 C C . ARG A 1 260 ? 22.183 -2.739 -12.430 1.00 85.94 260 ARG A C 1
ATOM 2103 O O . ARG A 1 260 ? 22.603 -3.068 -13.538 1.00 85.94 260 ARG A O 1
ATOM 2110 N N . ARG A 1 261 ? 22.263 -3.521 -11.352 1.00 80.56 261 ARG A N 1
ATOM 2111 C CA . ARG A 1 261 ? 22.698 -4.920 -11.422 1.00 80.56 261 ARG A CA 1
ATOM 2112 C C . ARG A 1 261 ? 21.762 -5.710 -12.324 1.00 80.56 261 ARG A C 1
ATOM 2114 O O . ARG A 1 261 ? 20.544 -5.535 -12.252 1.00 80.56 261 ARG A O 1
ATOM 2121 N N . VAL A 1 262 ? 22.345 -6.568 -13.148 1.00 79.00 262 VAL A N 1
ATOM 2122 C CA . VAL A 1 262 ? 21.593 -7.484 -14.001 1.00 79.00 262 VAL A CA 1
ATOM 2123 C C . VAL A 1 262 ? 21.115 -8.679 -13.177 1.00 79.00 262 VAL A C 1
ATOM 2125 O O . VAL A 1 262 ? 21.871 -9.256 -12.395 1.00 79.00 262 VAL A O 1
ATOM 2128 N N . MET A 1 263 ? 19.837 -9.020 -13.325 1.00 74.31 263 MET A N 1
ATOM 2129 C CA . MET A 1 263 ? 19.200 -10.133 -12.619 1.00 74.31 263 MET A CA 1
ATOM 2130 C C . MET A 1 263 ? 19.153 -11.375 -13.513 1.00 74.31 263 MET A C 1
ATOM 2132 O O . MET A 1 263 ? 18.898 -11.253 -14.709 1.00 74.31 263 MET A O 1
ATOM 2136 N N . SER A 1 264 ? 19.339 -12.567 -12.947 1.00 71.69 264 SER A N 1
ATOM 2137 C CA . SER A 1 264 ? 19.107 -13.818 -13.679 1.00 71.69 264 SER A CA 1
ATOM 2138 C C . SER A 1 264 ? 17.610 -14.038 -13.939 1.00 71.69 264 SER A C 1
ATOM 2140 O O . SER A 1 264 ? 16.775 -13.742 -13.079 1.00 71.69 264 SER A O 1
ATOM 2142 N N . CYS A 1 265 ? 17.254 -14.582 -15.108 1.00 69.31 265 CYS A N 1
ATOM 2143 C CA . CYS A 1 265 ? 15.906 -15.102 -15.365 1.00 69.31 265 CYS A CA 1
ATOM 2144 C C . CYS A 1 265 ? 15.687 -16.551 -14.887 1.00 69.31 265 CYS A C 1
ATOM 2146 O O . CYS A 1 265 ? 14.534 -16.979 -14.797 1.00 69.31 265 CYS A O 1
ATOM 2148 N N . HIS A 1 266 ? 16.744 -17.300 -14.552 1.00 65.12 266 HIS A N 1
ATOM 2149 C CA . HIS A 1 266 ? 16.652 -18.707 -14.134 1.00 65.12 266 HIS A CA 1
ATOM 2150 C C . HIS A 1 266 ? 16.887 -18.927 -12.635 1.00 65.12 266 HIS A C 1
ATOM 2152 O O . HIS A 1 266 ? 16.401 -19.915 -12.080 1.00 65.12 266 HIS A O 1
ATOM 2158 N N . SER A 1 267 ? 17.572 -18.008 -11.951 1.00 61.84 267 SER A N 1
ATOM 2159 C CA . SER A 1 267 ? 17.823 -18.076 -10.512 1.00 61.84 267 SER A CA 1
ATOM 2160 C C . SER A 1 267 ? 17.310 -16.828 -9.783 1.00 61.84 267 SER A C 1
ATOM 2162 O O . SER A 1 267 ? 17.343 -15.712 -10.289 1.00 61.84 267 SER A O 1
ATOM 2164 N N . LYS A 1 268 ? 16.833 -17.001 -8.540 1.00 55.31 268 LYS A N 1
ATOM 2165 C CA . LYS A 1 268 ? 16.486 -15.876 -7.641 1.00 55.31 268 LYS A CA 1
ATOM 2166 C C . LYS A 1 268 ? 17.723 -15.195 -7.030 1.00 55.31 268 LYS A C 1
ATOM 2168 O O . LYS A 1 268 ? 17.574 -14.337 -6.163 1.00 55.31 268 LYS A O 1
ATOM 2173 N N . GLN A 1 269 ? 18.923 -15.629 -7.407 1.00 52.22 269 GLN A N 1
ATOM 2174 C CA . GLN A 1 269 ? 20.187 -15.092 -6.919 1.00 52.22 269 GLN A CA 1
ATOM 2175 C C . GLN A 1 269 ? 20.675 -13.995 -7.876 1.00 52.22 269 GLN A C 1
ATOM 2177 O O . GLN A 1 269 ? 20.336 -13.991 -9.058 1.00 52.22 269 GLN A O 1
ATOM 2182 N N . GLU A 1 270 ? 21.448 -13.036 -7.364 1.00 55.38 270 GLU A N 1
ATOM 2183 C CA . GLU A 1 270 ? 22.179 -12.110 -8.236 1.00 55.38 270 GLU A CA 1
ATOM 2184 C C . GLU A 1 270 ? 23.189 -12.910 -9.078 1.00 55.38 270 GLU A C 1
ATOM 2186 O O . GLU A 1 270 ? 23.781 -13.864 -8.566 1.00 55.38 270 GLU A O 1
ATOM 2191 N N . SER A 1 271 ? 23.368 -12.538 -10.354 1.00 48.69 271 SER A N 1
ATOM 2192 C CA . SER A 1 271 ? 24.185 -13.291 -11.321 1.00 48.69 271 SER A CA 1
ATOM 2193 C C . SER A 1 271 ? 25.575 -13.630 -10.765 1.00 48.69 271 SER A C 1
ATOM 2195 O O . SER A 1 271 ? 26.321 -12.757 -10.308 1.00 48.69 271 SER A O 1
ATOM 2197 N N . THR A 1 272 ? 25.923 -14.919 -10.780 1.00 53.09 272 THR A N 1
ATOM 2198 C CA . THR A 1 272 ? 27.172 -15.437 -10.202 1.00 53.09 272 THR A CA 1
ATOM 2199 C C . THR A 1 272 ? 28.376 -15.286 -11.135 1.00 53.09 272 THR A C 1
ATOM 2201 O O . THR A 1 272 ? 29.512 -15.398 -10.674 1.00 53.09 272 THR A O 1
ATOM 2204 N N . SER A 1 273 ? 28.153 -15.019 -12.426 1.00 48.28 273 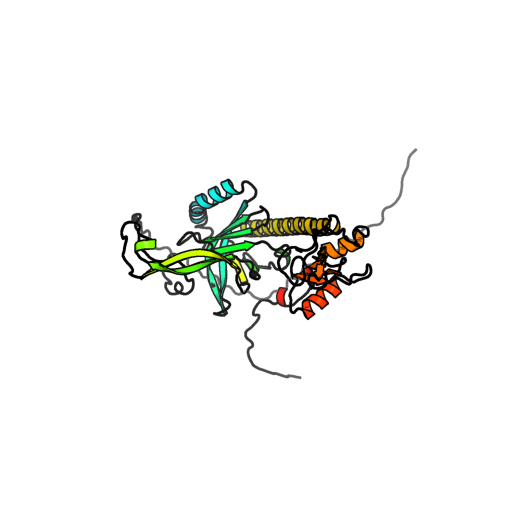SER A N 1
ATOM 2205 C CA . SER A 1 273 ? 29.173 -15.043 -13.484 1.00 48.28 273 SER A CA 1
ATOM 2206 C C . SER A 1 273 ? 29.883 -13.705 -13.714 1.00 48.28 273 SER A C 1
ATOM 2208 O O . SER A 1 273 ? 31.049 -13.721 -14.105 1.00 48.28 273 SER A O 1
ATOM 2210 N N . GLN A 1 274 ? 29.248 -12.559 -13.441 1.00 51.47 274 GLN A N 1
ATOM 2211 C CA . GLN A 1 274 ? 29.905 -11.245 -13.349 1.00 51.47 274 GLN A CA 1
ATOM 2212 C C . GLN A 1 274 ? 28.981 -10.213 -12.685 1.00 51.47 274 GLN A C 1
ATOM 2214 O O . GLN A 1 274 ? 27.784 -10.169 -12.950 1.00 51.47 274 GLN A O 1
ATOM 2219 N N . ARG A 1 275 ? 29.545 -9.309 -11.869 1.00 55.94 275 ARG A N 1
ATOM 2220 C CA . ARG A 1 275 ? 28.824 -8.147 -11.311 1.00 55.94 275 ARG A CA 1
ATOM 2221 C C . ARG A 1 275 ? 28.614 -7.071 -12.383 1.00 55.94 275 ARG A C 1
ATOM 2223 O O . ARG A 1 275 ? 29.190 -5.988 -12.295 1.00 55.94 275 ARG A O 1
ATOM 2230 N N . VAL A 1 276 ? 27.843 -7.381 -13.422 1.00 70.56 276 VAL A N 1
ATOM 2231 C CA . VAL A 1 276 ? 27.526 -6.413 -14.474 1.00 70.56 276 VAL A CA 1
ATOM 2232 C C . VAL A 1 276 ? 26.502 -5.420 -13.933 1.00 70.56 276 VAL A C 1
ATOM 2234 O O . VAL A 1 276 ? 25.370 -5.779 -13.607 1.00 70.56 276 VAL A O 1
ATOM 2237 N N . GLU A 1 277 ? 26.902 -4.155 -13.851 1.00 80.38 277 GLU A N 1
ATOM 2238 C CA . GLU A 1 277 ? 25.984 -3.033 -13.680 1.00 80.38 277 GLU A CA 1
ATOM 2239 C C . GLU A 1 277 ? 25.773 -2.366 -15.042 1.00 80.38 277 GLU A C 1
ATOM 2241 O O . GLU A 1 277 ? 26.730 -2.001 -15.727 1.00 80.38 277 GLU A O 1
ATOM 2246 N N . MET A 1 278 ? 24.515 -2.229 -15.460 1.00 80.62 278 MET A N 1
ATOM 2247 C CA . MET A 1 278 ? 24.145 -1.653 -16.752 1.00 80.62 278 MET A CA 1
ATOM 2248 C C . MET A 1 278 ? 23.503 -0.283 -16.586 1.00 80.62 278 MET A C 1
ATOM 2250 O O . MET A 1 278 ? 22.604 -0.097 -15.767 1.00 80.62 278 MET A O 1
ATOM 2254 N N . ASN A 1 279 ? 23.930 0.671 -17.413 1.00 86.56 279 ASN A N 1
ATOM 2255 C CA . ASN A 1 279 ? 23.202 1.920 -17.608 1.00 86.56 279 ASN A CA 1
ATOM 2256 C C . ASN A 1 279 ? 21.946 1.659 -18.447 1.00 86.56 279 ASN A C 1
ATOM 2258 O O . ASN A 1 279 ? 22.001 0.913 -19.427 1.00 86.56 279 ASN A O 1
ATOM 2262 N N . CYS A 1 280 ? 20.840 2.322 -18.110 1.00 87.88 280 CYS A N 1
ATOM 2263 C CA . CYS A 1 280 ? 19.621 2.225 -18.900 1.00 87.88 280 CYS A CA 1
ATOM 2264 C C . CYS A 1 280 ? 19.802 2.835 -20.306 1.00 87.88 280 CYS A C 1
ATOM 2266 O O . CYS A 1 280 ? 20.189 4.005 -20.397 1.00 87.88 280 CYS A O 1
ATOM 2268 N N . PRO A 1 281 ? 19.440 2.126 -21.396 1.00 88.50 281 PRO A N 1
ATOM 2269 C CA . PRO A 1 281 ? 19.454 2.691 -22.749 1.00 88.50 281 PRO A CA 1
ATOM 2270 C C . PRO A 1 281 ? 18.573 3.942 -22.900 1.00 88.50 281 PRO A C 1
ATOM 2272 O O . PRO A 1 281 ? 18.895 4.840 -23.669 1.00 88.50 281 PRO A O 1
ATOM 2275 N N . TYR A 1 282 ? 17.486 4.038 -22.128 1.00 88.94 282 TYR A N 1
ATOM 2276 C CA . TYR A 1 282 ? 16.531 5.149 -22.193 1.00 88.94 282 TYR A CA 1
ATOM 2277 C C . TYR A 1 282 ? 16.958 6.390 -21.393 1.00 88.94 282 TYR A C 1
ATOM 2279 O O . TYR A 1 282 ? 16.236 7.384 -21.394 1.00 88.94 282 TYR A O 1
ATOM 2287 N N . ARG A 1 283 ? 18.122 6.376 -20.723 1.00 90.06 283 ARG A N 1
ATOM 2288 C CA . ARG A 1 283 ? 18.582 7.461 -19.832 1.00 90.06 283 ARG A CA 1
ATOM 2289 C C . ARG A 1 283 ? 18.661 8.836 -20.516 1.00 90.06 283 ARG A C 1
ATOM 2291 O O . ARG A 1 283 ? 18.455 9.849 -19.856 1.00 90.06 283 ARG A O 1
ATOM 2298 N N . SER A 1 284 ? 18.926 8.880 -21.823 1.00 88.81 284 SER A N 1
ATOM 2299 C CA . SER A 1 284 ? 18.948 10.104 -22.643 1.00 88.81 284 SER A CA 1
ATOM 2300 C C . SER A 1 284 ? 17.568 10.605 -23.096 1.00 88.81 284 SER A C 1
ATOM 2302 O O . SER A 1 284 ? 17.493 11.661 -23.718 1.00 88.81 284 SER A O 1
ATOM 2304 N N . HIS A 1 285 ? 16.482 9.885 -22.792 1.00 91.12 285 HIS A N 1
ATOM 2305 C CA . HIS A 1 285 ? 15.123 10.151 -23.281 1.00 91.12 285 HIS A CA 1
ATOM 2306 C C . HIS A 1 285 ? 14.185 10.467 -22.099 1.00 91.12 285 HIS A C 1
ATOM 2308 O O . HIS A 1 285 ? 13.328 9.645 -21.753 1.00 91.12 285 HIS A O 1
ATOM 2314 N N . PRO A 1 286 ? 14.335 11.637 -21.440 1.00 90.56 286 PRO A N 1
ATOM 2315 C CA . PRO A 1 286 ? 13.649 11.948 -20.183 1.00 90.56 286 PRO A CA 1
ATOM 2316 C C . PRO A 1 286 ? 12.122 11.906 -20.303 1.00 90.56 286 PRO A C 1
ATOM 2318 O O . PRO A 1 286 ? 11.465 11.405 -19.395 1.00 90.56 286 PRO A O 1
ATOM 2321 N N . ASP A 1 287 ? 11.552 12.330 -21.434 1.00 91.31 287 ASP A N 1
ATOM 2322 C CA . ASP A 1 287 ? 10.103 12.271 -21.673 1.00 91.31 287 ASP A CA 1
ATOM 2323 C C . ASP A 1 287 ? 9.583 10.828 -21.745 1.00 91.31 287 ASP A C 1
ATOM 2325 O O . ASP A 1 287 ? 8.484 10.524 -21.276 1.00 91.31 287 ASP A O 1
ATOM 2329 N N . PHE A 1 288 ? 10.372 9.913 -22.318 1.00 92.56 288 PHE A N 1
ATOM 2330 C CA . PHE A 1 288 ? 10.006 8.501 -22.406 1.00 92.56 288 PHE A CA 1
ATOM 2331 C C . PHE A 1 288 ? 10.163 7.797 -21.052 1.00 92.56 288 PHE A C 1
ATOM 2333 O O . PHE A 1 288 ? 9.255 7.087 -20.620 1.00 92.56 288 PHE A O 1
ATOM 2340 N N . VAL A 1 289 ? 11.251 8.078 -20.328 1.00 92.69 289 VAL A N 1
ATOM 2341 C CA . VAL A 1 289 ? 11.430 7.641 -18.933 1.00 92.69 289 VAL A CA 1
ATOM 2342 C C . VAL A 1 289 ? 10.294 8.163 -18.049 1.00 92.69 289 VAL A C 1
ATOM 2344 O O . VAL A 1 289 ? 9.726 7.393 -17.280 1.00 92.69 289 VAL A O 1
ATOM 2347 N N . GLY A 1 290 ? 9.885 9.425 -18.204 1.00 91.31 290 GLY A N 1
ATOM 2348 C CA . GLY A 1 290 ? 8.755 10.014 -17.483 1.00 91.31 290 GLY A CA 1
ATOM 2349 C C . GLY A 1 290 ? 7.441 9.261 -17.716 1.00 91.31 290 GLY A C 1
ATOM 2350 O O . GLY A 1 290 ? 6.734 8.958 -16.754 1.00 91.31 290 GLY A O 1
ATOM 2351 N N . LYS A 1 291 ? 7.148 8.875 -18.968 1.00 91.25 291 LYS A N 1
ATOM 2352 C CA . LYS A 1 291 ? 5.990 8.024 -19.313 1.00 91.25 291 LYS A CA 1
ATOM 2353 C C . LYS A 1 291 ? 6.073 6.631 -18.681 1.00 91.25 291 LYS A C 1
ATOM 2355 O O . LYS A 1 291 ? 5.062 6.132 -18.193 1.00 91.25 291 LYS A O 1
ATOM 2360 N N . LEU A 1 292 ? 7.246 5.997 -18.671 1.00 93.31 292 LEU A N 1
ATOM 2361 C CA . LEU A 1 292 ? 7.446 4.695 -18.023 1.00 93.31 292 LEU A CA 1
ATOM 2362 C C . LEU A 1 292 ? 7.225 4.790 -16.502 1.00 93.31 292 LEU A C 1
ATOM 2364 O O . LEU A 1 292 ? 6.440 4.028 -15.934 1.00 93.31 292 LEU A O 1
ATOM 2368 N N . VAL A 1 293 ? 7.850 5.774 -15.853 1.00 92.62 293 VAL A N 1
ATOM 2369 C CA . VAL A 1 293 ? 7.774 6.021 -14.405 1.00 92.62 293 VAL A CA 1
ATOM 2370 C C . VAL A 1 293 ? 6.345 6.304 -13.935 1.00 92.62 293 VAL A C 1
ATOM 2372 O O . VAL A 1 293 ? 5.922 5.739 -12.918 1.00 92.62 293 VAL A O 1
ATOM 2375 N N . SER A 1 294 ? 5.592 7.147 -14.649 1.00 87.69 294 SER A N 1
ATOM 2376 C CA . SER A 1 294 ? 4.206 7.483 -14.288 1.00 87.69 294 SER A CA 1
ATOM 2377 C C . SER A 1 294 ? 3.257 6.289 -14.430 1.00 87.69 294 SER A C 1
ATOM 2379 O O . SER A 1 294 ? 2.330 6.141 -13.640 1.00 87.69 294 SER A O 1
ATOM 2381 N N . ASN A 1 295 ? 3.556 5.366 -15.350 1.00 88.44 295 ASN A N 1
ATOM 2382 C CA . ASN A 1 295 ? 2.836 4.103 -15.535 1.00 88.44 295 ASN A CA 1
ATOM 2383 C C . ASN A 1 295 ? 3.397 2.943 -14.681 1.00 88.44 295 ASN A C 1
ATOM 2385 O O . ASN A 1 295 ? 3.112 1.772 -14.939 1.00 88.44 295 ASN A O 1
ATOM 2389 N N . GLY A 1 296 ? 4.186 3.248 -13.645 1.00 89.56 296 GLY A N 1
ATOM 2390 C CA . GLY A 1 296 ? 4.622 2.275 -12.641 1.00 89.56 296 GLY A CA 1
ATOM 2391 C C . GLY A 1 296 ? 5.827 1.409 -13.028 1.00 89.56 296 GLY A C 1
ATOM 2392 O O . GLY A 1 296 ? 6.159 0.490 -12.277 1.00 89.56 296 GLY A O 1
ATOM 2393 N N . TRP A 1 297 ? 6.497 1.674 -14.151 1.00 93.31 297 TRP A N 1
ATOM 2394 C CA . TRP A 1 297 ? 7.649 0.895 -14.619 1.00 93.31 297 TRP A CA 1
ATOM 2395 C C . TRP A 1 297 ? 8.969 1.349 -13.987 1.00 93.31 297 TRP A C 1
ATOM 2397 O O . TRP A 1 297 ? 9.212 2.540 -13.807 1.00 93.31 297 TRP A O 1
ATOM 2407 N N . MET A 1 298 ? 9.841 0.387 -13.687 1.00 94.38 298 MET A N 1
ATOM 2408 C CA . MET A 1 298 ? 11.237 0.594 -13.287 1.00 94.38 298 MET A CA 1
ATOM 2409 C C . MET A 1 298 ? 12.178 -0.153 -14.232 1.00 94.38 298 MET A C 1
ATOM 2411 O O . MET A 1 298 ? 11.819 -1.215 -14.746 1.00 94.38 298 MET A O 1
ATOM 2415 N N . TYR A 1 299 ? 13.388 0.370 -14.426 1.00 93.56 299 TYR A N 1
ATOM 2416 C CA . TYR A 1 299 ? 14.434 -0.318 -15.180 1.00 93.56 299 TYR A CA 1
ATOM 2417 C C . TYR A 1 299 ? 14.915 -1.562 -14.420 1.00 93.56 299 TYR A C 1
ATOM 2419 O O . TYR A 1 299 ? 15.186 -1.520 -13.212 1.00 93.56 299 TYR A O 1
ATOM 2427 N N . PHE A 1 300 ? 14.970 -2.680 -15.141 1.00 90.25 300 PHE A N 1
ATOM 2428 C CA . PHE A 1 300 ? 15.208 -4.015 -14.609 1.00 90.25 300 PHE A CA 1
ATOM 2429 C C . PHE A 1 300 ? 15.878 -4.887 -15.692 1.00 90.25 300 PHE A C 1
ATOM 2431 O O . PHE A 1 300 ? 15.186 -5.636 -16.386 1.00 90.25 300 PHE A O 1
ATOM 2438 N N . PRO A 1 301 ? 17.201 -4.747 -15.907 1.00 86.94 301 PRO A N 1
ATOM 2439 C CA . PRO A 1 301 ? 17.929 -5.536 -16.899 1.00 86.94 301 PRO A CA 1
ATOM 2440 C C . PRO A 1 301 ? 18.052 -7.004 -16.470 1.00 86.94 301 PRO A C 1
ATOM 2442 O O . PRO A 1 301 ? 18.197 -7.304 -15.282 1.00 86.94 301 PRO A O 1
ATOM 2445 N N . VAL A 1 302 ? 18.017 -7.915 -17.448 1.00 82.31 302 VAL A N 1
ATOM 2446 C CA . VAL A 1 302 ? 17.956 -9.369 -17.213 1.00 82.31 302 VAL A CA 1
ATOM 2447 C C . VAL A 1 302 ? 18.990 -10.122 -18.061 1.00 82.31 302 VAL A C 1
ATOM 2449 O O . VAL A 1 302 ? 19.179 -9.811 -19.239 1.00 82.31 302 VAL A O 1
ATOM 2452 N N . GLU A 1 303 ? 19.629 -11.131 -17.471 1.00 76.25 303 GLU A N 1
ATOM 2453 C CA . GLU A 1 303 ? 20.598 -12.057 -18.075 1.00 76.25 303 GLU A CA 1
ATOM 2454 C C . GLU A 1 303 ? 20.035 -13.485 -18.119 1.00 76.25 303 GLU A C 1
ATOM 2456 O O . GLU A 1 303 ? 19.372 -13.926 -17.180 1.00 76.25 303 GLU A O 1
ATOM 2461 N N . ASP A 1 304 ? 20.323 -14.201 -19.209 1.00 71.12 304 ASP A N 1
ATOM 2462 C CA . ASP A 1 304 ? 20.215 -15.658 -19.298 1.00 71.12 304 ASP A CA 1
ATOM 2463 C C . ASP A 1 304 ? 21.569 -16.235 -18.851 1.00 71.12 304 ASP A C 1
ATOM 2465 O O . ASP A 1 304 ? 22.533 -16.298 -19.622 1.00 71.12 304 ASP A O 1
ATOM 2469 N N . ASP A 1 305 ? 21.652 -16.580 -17.563 1.00 65.06 305 ASP A N 1
ATOM 2470 C CA . ASP A 1 305 ? 22.856 -17.104 -16.905 1.00 65.06 305 ASP A CA 1
ATOM 2471 C C . ASP A 1 305 ? 23.206 -18.536 -17.348 1.00 65.06 305 ASP A C 1
ATOM 2473 O O . ASP A 1 305 ? 24.359 -18.949 -17.230 1.00 65.06 305 ASP A O 1
ATOM 2477 N N . ILE A 1 306 ? 22.254 -19.273 -17.932 1.00 64.38 306 ILE A N 1
ATOM 2478 C CA . ILE A 1 306 ? 22.484 -20.594 -18.534 1.00 64.38 306 ILE A CA 1
ATOM 2479 C C . ILE A 1 306 ? 23.236 -20.451 -19.864 1.00 64.38 306 ILE A C 1
ATOM 2481 O O . ILE A 1 306 ? 24.096 -21.274 -20.184 1.00 64.38 306 ILE A O 1
ATOM 2485 N N . ARG A 1 307 ? 22.929 -19.412 -20.650 1.00 62.00 307 ARG A N 1
ATOM 2486 C CA . ARG A 1 307 ? 23.584 -19.125 -21.938 1.00 62.00 307 ARG A CA 1
ATOM 2487 C C . ARG A 1 307 ? 24.771 -18.169 -21.835 1.00 62.00 307 ARG A C 1
ATOM 2489 O O . ARG A 1 307 ? 25.504 -18.034 -22.814 1.00 62.00 307 ARG A O 1
ATOM 2496 N N . GLY A 1 308 ? 24.965 -17.512 -20.690 1.00 55.50 308 GLY A N 1
ATOM 2497 C CA . GLY A 1 308 ? 25.995 -16.484 -20.506 1.00 55.50 308 GLY A CA 1
ATOM 2498 C C . GLY A 1 308 ? 25.776 -15.272 -21.416 1.00 55.50 308 GLY A C 1
ATOM 2499 O O . GLY A 1 308 ? 26.732 -14.683 -21.921 1.00 55.50 308 GLY A O 1
ATOM 2500 N N . SER A 1 309 ? 24.511 -14.948 -21.695 1.00 58.53 309 SER A N 1
ATOM 2501 C CA . SER A 1 309 ? 24.116 -13.893 -22.628 1.00 58.53 309 SER A CA 1
ATOM 2502 C C . SER A 1 309 ? 23.050 -13.006 -22.003 1.00 58.53 309 SER A C 1
ATOM 2504 O O . SER A 1 309 ? 22.091 -13.513 -21.421 1.00 58.53 309 SER A O 1
ATOM 2506 N N . PHE A 1 310 ? 23.156 -11.687 -22.176 1.00 58.97 310 PHE A N 1
ATOM 2507 C CA . PHE A 1 310 ? 22.095 -10.770 -21.758 1.00 58.97 310 PHE A CA 1
ATOM 2508 C C . PHE A 1 310 ? 20.769 -11.179 -22.402 1.00 58.97 310 PHE A C 1
ATOM 2510 O O . PHE A 1 310 ? 20.671 -11.232 -23.627 1.00 58.97 310 PHE A O 1
ATOM 2517 N N . TYR A 1 311 ? 19.756 -11.443 -21.575 1.00 62.41 311 TYR A N 1
ATOM 2518 C CA . TYR A 1 311 ? 18.415 -11.745 -22.053 1.00 62.41 311 TYR A CA 1
ATOM 2519 C C . TYR A 1 311 ? 17.843 -10.474 -22.682 1.00 62.41 311 TYR A C 1
ATOM 2521 O O . TYR A 1 311 ? 17.534 -10.463 -23.870 1.00 62.41 311 TYR A O 1
ATOM 2529 N N . THR A 1 312 ? 17.800 -9.368 -21.920 1.00 69.94 312 THR A N 1
ATOM 2530 C CA . THR A 1 312 ? 17.500 -8.025 -22.452 1.00 69.94 312 THR A CA 1
ATOM 2531 C C . THR A 1 312 ? 18.162 -6.929 -21.599 1.00 69.94 312 THR A C 1
ATOM 2533 O O . THR A 1 312 ? 18.035 -6.915 -20.371 1.00 69.94 312 THR A O 1
ATOM 2536 N N . ASN A 1 313 ? 18.829 -5.963 -22.240 1.00 78.44 313 ASN A N 1
ATOM 2537 C CA . ASN A 1 313 ? 19.363 -4.759 -21.580 1.00 78.44 313 ASN A CA 1
ATOM 2538 C C . ASN A 1 313 ? 18.364 -3.586 -21.551 1.00 78.44 313 ASN A C 1
ATOM 2540 O O . ASN A 1 313 ? 18.631 -2.568 -20.913 1.00 78.44 313 ASN A O 1
ATOM 2544 N N . THR A 1 314 ? 17.224 -3.730 -22.227 1.00 84.94 314 THR A N 1
ATOM 2545 C CA . THR A 1 314 ? 16.075 -2.810 -22.250 1.00 84.94 314 THR A CA 1
ATOM 2546 C C . THR A 1 314 ? 14.980 -3.197 -21.252 1.00 84.94 314 THR A C 1
ATOM 2548 O O . THR A 1 314 ? 13.961 -2.512 -21.162 1.00 84.94 314 THR A O 1
ATOM 2551 N N . GLY A 1 315 ? 15.184 -4.287 -20.504 1.00 88.75 315 GLY A N 1
ATOM 2552 C CA . GLY A 1 315 ? 14.226 -4.847 -19.560 1.00 88.75 315 GLY A CA 1
ATOM 2553 C C . GLY A 1 315 ? 13.698 -3.834 -18.548 1.00 88.75 315 GLY A C 1
ATOM 2554 O O . GLY A 1 315 ? 14.435 -3.051 -17.944 1.00 88.75 315 GLY A O 1
ATOM 2555 N N . THR A 1 316 ? 12.389 -3.870 -18.344 1.00 92.19 316 THR A N 1
ATOM 2556 C CA . THR A 1 316 ? 11.683 -3.108 -17.318 1.00 92.19 316 THR A CA 1
ATOM 2557 C C . THR A 1 316 ? 10.648 -3.999 -16.656 1.00 92.19 316 THR A C 1
ATOM 2559 O O . THR A 1 316 ? 10.137 -4.942 -17.259 1.00 92.19 316 THR A O 1
ATOM 2562 N N . MET A 1 317 ? 10.293 -3.667 -15.423 1.00 92.06 317 MET A N 1
ATOM 2563 C CA . MET A 1 317 ? 9.255 -4.369 -14.683 1.00 92.06 317 MET A CA 1
ATOM 2564 C C . MET A 1 317 ? 8.309 -3.354 -14.047 1.00 92.06 317 MET A C 1
ATOM 2566 O O . MET A 1 317 ? 8.755 -2.321 -13.544 1.00 92.06 317 MET A O 1
ATOM 2570 N N . CYS A 1 318 ? 7.007 -3.636 -14.025 1.00 90.62 318 CYS A N 1
ATOM 2571 C CA . CYS A 1 318 ? 6.092 -2.842 -13.217 1.00 90.62 318 CYS A CA 1
ATOM 2572 C C . CYS A 1 318 ? 6.395 -3.070 -11.729 1.00 90.62 318 CYS A C 1
ATOM 2574 O O . CYS A 1 318 ? 6.339 -4.195 -11.226 1.00 90.62 318 CYS A O 1
ATOM 2576 N N . GLN A 1 319 ? 6.658 -1.990 -10.993 1.00 87.12 319 GLN A N 1
ATOM 2577 C CA . GLN A 1 319 ? 6.967 -2.042 -9.566 1.00 87.12 319 GLN A CA 1
ATOM 2578 C C . GLN A 1 319 ? 5.814 -2.643 -8.738 1.00 87.12 319 GLN A C 1
ATOM 2580 O O . GLN A 1 319 ? 6.082 -3.241 -7.693 1.00 87.12 319 GLN A O 1
ATOM 2585 N N . PHE A 1 320 ? 4.566 -2.535 -9.213 1.00 80.44 320 PHE A N 1
ATOM 2586 C CA . PHE A 1 320 ? 3.376 -3.096 -8.569 1.00 80.44 320 PHE A CA 1
ATOM 2587 C C . PHE A 1 320 ? 3.108 -4.555 -8.980 1.00 80.44 320 PHE A C 1
ATOM 2589 O O . PHE A 1 320 ? 3.403 -5.462 -8.206 1.00 80.44 320 PHE A O 1
ATOM 2596 N N . CYS A 1 321 ? 2.597 -4.803 -10.192 1.00 80.44 321 CYS A N 1
ATOM 2597 C CA . CYS A 1 321 ? 2.129 -6.133 -10.616 1.00 80.44 321 CYS A CA 1
ATOM 2598 C C . CYS A 1 321 ? 3.249 -7.102 -11.049 1.00 80.44 321 CYS A C 1
ATOM 2600 O O . CYS A 1 321 ? 2.983 -8.272 -11.326 1.00 80.44 321 CYS A O 1
ATOM 2602 N N . LYS A 1 322 ? 4.506 -6.642 -11.121 1.00 86.38 322 LYS A N 1
ATOM 2603 C CA . LYS A 1 322 ? 5.672 -7.440 -11.550 1.00 86.38 322 LYS A CA 1
ATOM 2604 C C . LYS A 1 322 ? 5.559 -8.026 -12.964 1.00 86.38 322 LYS A C 1
ATOM 2606 O O . LYS A 1 322 ? 6.215 -9.015 -13.265 1.00 86.38 322 LYS A O 1
ATOM 2611 N N . VAL A 1 323 ? 4.706 -7.450 -13.810 1.00 89.06 323 VAL A N 1
ATOM 2612 C CA . VAL A 1 323 ? 4.708 -7.691 -15.261 1.00 89.06 323 VAL A CA 1
ATOM 2613 C C . VAL A 1 323 ? 6.023 -7.171 -15.842 1.00 89.06 323 VAL A C 1
ATOM 2615 O O . VAL A 1 323 ? 6.505 -6.119 -15.407 1.00 89.06 323 VAL A O 1
ATOM 2618 N N . PHE A 1 324 ? 6.596 -7.891 -16.804 1.00 90.19 324 PHE A N 1
ATOM 2619 C CA . PHE A 1 324 ? 7.871 -7.554 -17.441 1.00 90.19 324 PHE A CA 1
ATOM 2620 C C . PHE A 1 324 ? 7.678 -7.077 -18.888 1.00 90.19 324 PHE A C 1
ATOM 2622 O O . PHE A 1 324 ? 6.793 -7.545 -19.598 1.00 90.19 324 PHE A O 1
ATOM 2629 N N . CYS A 1 325 ? 8.518 -6.144 -19.341 1.00 89.75 325 CYS A N 1
ATOM 2630 C CA . CYS A 1 325 ? 8.568 -5.712 -20.736 1.00 89.75 325 CYS A CA 1
ATOM 2631 C C . CYS A 1 325 ? 9.981 -5.263 -21.125 1.00 89.75 325 CYS A C 1
ATOM 2633 O O . CYS A 1 325 ? 10.562 -4.390 -20.477 1.00 89.75 325 CYS A O 1
ATOM 2635 N N . SER A 1 326 ? 10.492 -5.811 -22.225 1.00 87.19 326 SER A N 1
ATOM 2636 C CA . SER A 1 326 ? 11.771 -5.458 -22.857 1.00 87.19 326 SER A CA 1
ATOM 2637 C C . SER A 1 326 ? 11.634 -4.629 -24.134 1.00 87.19 326 SER A C 1
ATOM 2639 O O . SER A 1 326 ? 12.547 -3.890 -24.497 1.00 87.19 326 SER A O 1
ATOM 2641 N N . ASP A 1 327 ? 10.496 -4.735 -24.821 1.00 82.69 327 ASP A N 1
ATOM 2642 C CA . ASP A 1 327 ? 10.387 -4.325 -26.227 1.00 82.69 327 ASP A CA 1
ATOM 2643 C C . ASP A 1 327 ? 9.807 -2.911 -26.343 1.00 82.69 327 ASP A C 1
ATOM 2645 O O . ASP A 1 327 ? 8.742 -2.680 -26.926 1.00 82.69 327 ASP A O 1
ATOM 2649 N N . TRP A 1 328 ? 10.452 -1.961 -25.674 1.00 87.56 328 TRP A N 1
ATOM 2650 C CA . TRP A 1 328 ? 10.009 -0.574 -25.630 1.00 87.56 328 TRP A CA 1
ATOM 2651 C C . TRP A 1 328 ? 10.535 0.237 -26.810 1.00 87.56 328 TRP A C 1
ATOM 2653 O O . TRP A 1 328 ? 11.739 0.309 -27.056 1.00 87.56 328 TRP A O 1
ATOM 2663 N N . THR A 1 329 ? 9.615 0.931 -27.479 1.00 81.19 329 THR A N 1
ATOM 2664 C CA . THR A 1 329 ? 9.922 1.996 -28.445 1.00 81.19 329 THR A CA 1
ATOM 2665 C C . THR A 1 329 ? 9.424 3.336 -27.904 1.00 81.19 329 THR A C 1
ATOM 2667 O O . THR A 1 329 ? 8.388 3.377 -27.242 1.00 81.19 329 THR A O 1
ATOM 2670 N N . GLU A 1 330 ? 10.091 4.449 -28.219 1.00 73.56 330 GLU A N 1
ATOM 2671 C CA . GLU A 1 330 ? 9.727 5.791 -27.711 1.00 73.56 330 GLU A CA 1
ATOM 2672 C C . GLU A 1 330 ? 8.292 6.237 -28.066 1.00 73.56 330 GLU A C 1
ATOM 2674 O O . GLU A 1 330 ? 7.709 7.100 -27.405 1.00 73.56 330 GLU A O 1
ATOM 2679 N N . ARG A 1 331 ? 7.711 5.632 -29.112 1.00 75.12 331 ARG A N 1
ATOM 2680 C CA . ARG A 1 331 ? 6.337 5.865 -29.586 1.00 75.12 331 ARG A CA 1
ATOM 2681 C C . ARG A 1 331 ? 5.293 4.941 -28.948 1.00 75.12 331 ARG A C 1
ATOM 2683 O O . ARG A 1 331 ? 4.125 5.043 -29.303 1.00 75.12 331 ARG A O 1
ATOM 2690 N N . SER A 1 332 ? 5.694 4.035 -28.056 1.00 81.31 332 SER A N 1
ATOM 2691 C CA . SER A 1 332 ? 4.778 3.080 -27.420 1.00 81.31 332 SER A CA 1
ATOM 2692 C C . SER A 1 332 ? 3.730 3.809 -26.582 1.00 81.31 332 SER A C 1
ATOM 2694 O O . SER A 1 332 ? 4.080 4.660 -25.760 1.00 81.31 332 SER A O 1
ATOM 2696 N N . ASP A 1 333 ? 2.465 3.413 -26.715 1.00 87.50 333 ASP A N 1
ATOM 2697 C CA . ASP A 1 333 ? 1.474 3.693 -25.681 1.00 87.50 333 ASP A CA 1
ATOM 2698 C C . ASP A 1 333 ? 1.781 2.793 -24.476 1.00 87.50 333 ASP A C 1
ATOM 2700 O O . ASP A 1 333 ? 1.525 1.586 -24.469 1.00 87.50 333 ASP A O 1
ATOM 2704 N N . VAL A 1 334 ? 2.427 3.388 -23.472 1.00 89.38 334 VAL A N 1
ATOM 2705 C CA . VAL A 1 334 ? 2.881 2.686 -22.268 1.00 89.38 334 VAL A CA 1
ATOM 2706 C C . VAL A 1 334 ? 1.701 2.157 -21.451 1.00 89.38 334 VAL A C 1
ATOM 2708 O O . VAL A 1 334 ? 1.808 1.069 -20.886 1.00 89.38 334 VAL A O 1
ATOM 2711 N N . ALA A 1 335 ? 0.583 2.886 -21.405 1.00 87.19 335 ALA A N 1
ATOM 2712 C CA . ALA A 1 335 ? -0.595 2.495 -20.638 1.00 87.19 335 ALA A CA 1
ATOM 2713 C C . ALA A 1 335 ? -1.321 1.325 -21.317 1.00 87.19 335 ALA A C 1
ATOM 2715 O O . ALA A 1 335 ? -1.615 0.320 -20.667 1.00 87.19 335 ALA A O 1
ATOM 2716 N N . GLN A 1 336 ? -1.532 1.408 -22.637 1.00 88.19 336 GLN A N 1
ATOM 2717 C CA . GLN A 1 336 ? -2.122 0.321 -23.417 1.00 88.19 336 GLN A CA 1
ATOM 2718 C C . GLN A 1 336 ? -1.264 -0.949 -23.337 1.00 88.19 336 GLN A C 1
ATOM 2720 O O . GLN A 1 336 ? -1.783 -2.008 -22.986 1.00 88.19 336 GLN A O 1
ATOM 2725 N N . LYS A 1 337 ? 0.053 -0.853 -23.571 1.00 90.31 337 LYS A N 1
ATOM 2726 C CA . LYS A 1 337 ? 0.938 -2.029 -23.517 1.00 90.31 337 LYS A CA 1
ATOM 2727 C C . LYS A 1 337 ? 0.966 -2.662 -22.121 1.00 90.31 337 LYS A C 1
ATOM 2729 O O . LYS A 1 337 ? 0.969 -3.883 -21.990 1.00 90.31 337 LYS A O 1
ATOM 2734 N N . HIS A 1 338 ? 0.941 -1.848 -21.063 1.00 90.06 338 HIS A N 1
ATOM 2735 C CA . HIS A 1 338 ? 0.846 -2.343 -19.688 1.00 90.06 338 HIS A CA 1
ATOM 2736 C C . HIS A 1 338 ? -0.470 -3.093 -19.443 1.00 90.06 338 HIS A C 1
ATOM 2738 O O . HIS A 1 338 ? -0.450 -4.176 -18.861 1.00 90.06 338 HIS A O 1
ATOM 2744 N N . ARG A 1 339 ? -1.600 -2.569 -19.937 1.00 85.38 339 ARG A N 1
ATOM 2745 C CA . ARG A 1 339 ? -2.904 -3.241 -19.870 1.00 85.38 339 ARG A CA 1
ATOM 2746 C C . ARG A 1 339 ? -2.882 -4.607 -20.551 1.00 85.38 339 ARG A C 1
ATOM 2748 O O . ARG A 1 339 ? -3.323 -5.586 -19.956 1.00 85.38 339 ARG A O 1
ATOM 2755 N N . GLU A 1 340 ? -2.371 -4.668 -21.778 1.00 88.50 340 GLU A N 1
ATOM 2756 C CA . GLU A 1 340 ? -2.297 -5.894 -22.583 1.00 88.50 340 GLU A CA 1
ATOM 2757 C C . GLU A 1 340 ? -1.471 -6.980 -21.883 1.00 88.50 340 GLU A C 1
ATOM 2759 O O . GLU A 1 340 ? -1.938 -8.109 -21.733 1.00 88.50 340 GLU A O 1
ATOM 2764 N N . LEU A 1 341 ? -0.292 -6.623 -21.364 1.00 89.44 341 LEU A N 1
ATOM 2765 C CA . LEU A 1 341 ? 0.567 -7.546 -20.620 1.00 89.44 341 LEU A CA 1
ATOM 2766 C C . LEU A 1 341 ? -0.057 -7.985 -19.281 1.00 89.44 341 LEU A C 1
ATOM 2768 O O . LEU A 1 341 ? 0.004 -9.162 -18.932 1.00 89.44 341 LEU A O 1
ATOM 2772 N N . CYS A 1 342 ? -0.711 -7.078 -18.544 1.00 84.88 342 CYS A N 1
ATOM 2773 C CA . CYS A 1 342 ? -1.450 -7.438 -17.329 1.00 84.88 342 CYS A CA 1
ATOM 2774 C C . CYS A 1 342 ? -2.564 -8.454 -17.609 1.00 84.88 342 CYS A C 1
ATOM 2776 O O . CYS A 1 342 ? -2.683 -9.432 -16.874 1.00 84.88 342 CYS A O 1
ATOM 2778 N N . LEU A 1 343 ? -3.349 -8.251 -18.671 1.00 81.56 343 LEU A N 1
ATOM 2779 C CA . LEU A 1 343 ? -4.408 -9.181 -19.067 1.00 81.56 343 LEU A CA 1
ATOM 2780 C C . LEU A 1 343 ? -3.840 -10.539 -19.506 1.00 81.56 343 LEU A C 1
ATOM 2782 O O . LEU A 1 343 ? -4.371 -11.568 -19.098 1.00 81.56 343 LEU A O 1
ATOM 2786 N N . ALA A 1 344 ? -2.742 -10.550 -20.270 1.00 85.31 344 ALA A N 1
ATOM 2787 C CA . ALA A 1 344 ? -2.074 -11.778 -20.706 1.00 85.31 344 ALA A CA 1
ATOM 2788 C C . ALA A 1 344 ? -1.508 -12.605 -19.534 1.00 85.31 344 ALA A C 1
ATOM 2790 O O . ALA A 1 344 ? -1.589 -13.831 -19.553 1.00 85.31 344 ALA A O 1
ATOM 2791 N N . GLU A 1 345 ? -0.981 -11.950 -18.495 1.00 80.88 345 GLU A N 1
ATOM 2792 C CA . GLU A 1 345 ? -0.483 -12.607 -17.277 1.00 80.88 345 GLU A CA 1
ATOM 2793 C C . GLU A 1 345 ? -1.577 -12.867 -16.214 1.00 80.88 345 GLU A C 1
ATOM 2795 O O . GLU A 1 345 ? -1.273 -13.381 -15.137 1.00 80.88 345 GLU A O 1
ATOM 2800 N N . GLY A 1 346 ? -2.843 -12.503 -16.466 1.00 77.69 346 GLY A N 1
ATOM 2801 C CA . GLY A 1 346 ? -3.942 -12.655 -15.498 1.00 77.69 346 GLY A CA 1
ATOM 2802 C C . GLY A 1 346 ? -3.813 -11.771 -14.246 1.00 77.69 346 GLY A C 1
ATOM 2803 O O . GLY A 1 346 ? -4.339 -12.106 -13.183 1.00 77.69 346 GLY A O 1
ATOM 2804 N N . LYS A 1 347 ? -3.091 -10.650 -14.347 1.00 74.00 347 LYS A N 1
ATOM 2805 C CA . LYS A 1 347 ? -2.740 -9.750 -13.240 1.00 74.00 347 LYS A CA 1
ATOM 2806 C C . LYS A 1 347 ? -3.565 -8.464 -13.257 1.00 74.00 347 LYS A C 1
ATOM 2808 O O . LYS A 1 347 ? -3.882 -7.914 -14.308 1.00 74.00 347 LYS A O 1
ATOM 2813 N N . LEU A 1 348 ? -3.825 -7.917 -12.070 1.00 71.56 348 LEU A N 1
ATOM 2814 C CA . LEU A 1 348 ? -4.443 -6.600 -11.895 1.00 71.56 348 LEU A CA 1
ATOM 2815 C C . LEU A 1 348 ? -3.383 -5.552 -11.526 1.00 71.56 348 LEU A C 1
ATOM 2817 O O . LEU A 1 348 ? -2.521 -5.795 -10.681 1.00 71.56 348 LEU A O 1
ATOM 2821 N N . CYS A 1 349 ? -3.452 -4.375 -12.151 1.00 75.81 349 CYS A N 1
ATOM 2822 C CA . CYS A 1 349 ? -2.535 -3.265 -11.901 1.00 75.81 349 CYS A CA 1
ATOM 2823 C C . CYS A 1 349 ? -3.267 -1.916 -12.004 1.00 75.81 349 CYS A C 1
ATOM 2825 O O . CYS A 1 349 ? -3.918 -1.678 -13.023 1.00 75.81 349 CYS A O 1
ATOM 2827 N N . PRO A 1 350 ? -3.141 -1.006 -11.018 1.00 72.25 350 PRO A N 1
ATOM 2828 C CA . PRO A 1 350 ? -3.783 0.311 -11.060 1.00 72.25 350 PRO A CA 1
ATOM 2829 C C . PRO A 1 350 ? -3.209 1.206 -12.170 1.00 72.25 350 PRO A C 1
ATOM 2831 O O . PRO A 1 350 ? -3.912 2.052 -12.703 1.00 72.25 350 PRO A O 1
ATOM 2834 N N . PHE A 1 351 ? -1.951 0.991 -12.569 1.00 74.81 351 PHE A N 1
ATOM 2835 C CA . PHE A 1 351 ? -1.312 1.725 -13.668 1.00 74.81 351 PHE A CA 1
ATOM 2836 C C . PHE A 1 351 ? -1.662 1.172 -15.061 1.00 74.81 351 PHE A C 1
ATOM 2838 O O . PHE A 1 351 ? -1.338 1.802 -16.061 1.00 74.81 351 PHE A O 1
ATOM 2845 N N . GLY A 1 352 ? -2.272 -0.016 -15.138 1.00 61.75 352 GLY A N 1
ATOM 2846 C CA . GLY A 1 352 ? -2.690 -0.646 -16.395 1.00 61.75 352 GLY A CA 1
ATOM 2847 C C . GLY A 1 352 ? -4.193 -0.543 -16.667 1.00 61.75 352 GLY A C 1
ATOM 2848 O O . GLY A 1 352 ? -4.637 -0.921 -17.747 1.00 61.75 352 GLY A O 1
ATOM 2849 N N . VAL A 1 353 ? -5.005 -0.076 -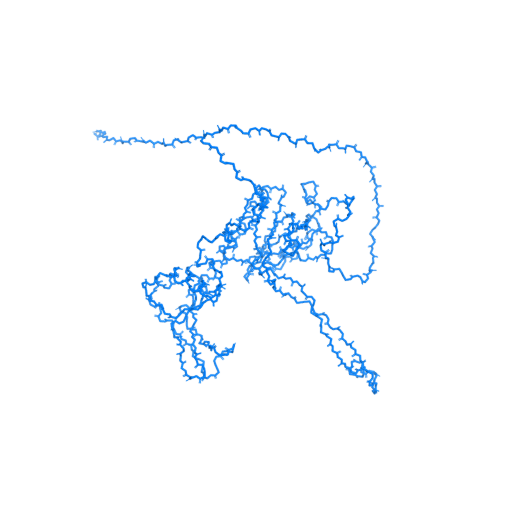15.707 1.00 55.81 353 VAL A N 1
ATOM 2850 C CA . VAL A 1 353 ? -6.464 0.007 -15.876 1.00 55.81 353 VAL A CA 1
ATOM 2851 C C . VAL A 1 353 ? -7.046 1.221 -15.138 1.00 55.81 353 VAL A C 1
ATOM 2853 O O . VAL A 1 353 ? -7.169 1.164 -13.915 1.00 55.81 353 VAL A O 1
ATOM 2856 N N . PRO A 1 354 ? -7.470 2.283 -15.852 1.00 46.81 354 PRO A N 1
ATOM 2857 C CA . PRO A 1 354 ? -8.168 3.416 -15.237 1.00 46.81 354 PRO A CA 1
ATOM 2858 C C . PRO A 1 354 ? -9.580 3.069 -14.731 1.00 46.81 354 PRO A C 1
ATOM 2860 O O . PRO A 1 354 ? -10.055 3.677 -13.781 1.00 46.81 354 PRO A O 1
ATOM 2863 N N . GLU A 1 355 ? -10.251 2.096 -15.362 1.00 47.41 355 GLU A N 1
ATOM 2864 C CA . GLU A 1 355 ? -11.702 1.868 -15.228 1.00 47.41 355 GLU A CA 1
ATOM 2865 C C . GLU A 1 355 ? -12.068 0.365 -15.211 1.00 47.41 355 GLU A C 1
ATOM 2867 O O . GLU A 1 355 ? -12.883 -0.099 -16.005 1.00 47.41 355 GLU A O 1
ATOM 2872 N N . HIS A 1 356 ? -11.463 -0.453 -14.338 1.00 41.66 356 HIS A N 1
ATOM 2873 C CA . HIS A 1 356 ? -11.981 -1.821 -14.151 1.00 41.66 356 HIS A CA 1
ATOM 2874 C C . HIS A 1 356 ? -13.162 -1.821 -13.177 1.00 41.66 356 HIS A C 1
ATOM 2876 O O . HIS A 1 356 ? -13.035 -1.336 -12.050 1.00 41.66 356 HIS A O 1
ATOM 2882 N N . ASP A 1 357 ? -14.249 -2.508 -13.538 1.00 40.72 357 ASP A N 1
ATOM 2883 C CA . ASP A 1 357 ? -15.369 -2.800 -12.630 1.00 40.72 357 ASP A CA 1
ATOM 2884 C C . ASP A 1 357 ? -14.942 -3.428 -11.294 1.00 40.72 357 ASP A C 1
ATOM 2886 O O . ASP A 1 357 ? -15.619 -3.249 -10.289 1.00 40.72 357 ASP A O 1
ATOM 2890 N N . TYR A 1 358 ? -13.790 -4.100 -11.216 1.00 42.66 358 TYR A N 1
ATOM 2891 C CA . TYR A 1 358 ? -13.272 -4.628 -9.951 1.00 42.66 358 TYR A CA 1
ATOM 2892 C C . TYR A 1 358 ? -12.955 -3.540 -8.908 1.00 42.66 358 TYR A C 1
ATOM 2894 O O . TYR A 1 358 ? -13.079 -3.786 -7.709 1.00 42.66 358 TYR A O 1
ATOM 2902 N N . TRP A 1 359 ? -12.589 -2.329 -9.342 1.00 42.56 359 TRP A N 1
ATOM 2903 C CA . TRP A 1 359 ? -12.335 -1.192 -8.452 1.00 42.56 359 TRP A CA 1
ATOM 2904 C C . TRP A 1 359 ? -13.641 -0.453 -8.088 1.00 42.56 359 TRP A C 1
ATOM 2906 O O . TRP A 1 359 ? -13.836 -0.030 -6.942 1.00 42.56 359 TRP A O 1
ATOM 2916 N N . HIS A 1 360 ? -14.584 -0.354 -9.035 1.00 41.75 360 HIS A N 1
ATOM 2917 C CA . HIS A 1 360 ? -15.797 0.471 -8.906 1.00 41.75 360 HIS A CA 1
ATOM 2918 C C . HIS A 1 360 ? -17.090 -0.295 -8.560 1.00 41.75 360 HIS A C 1
ATOM 2920 O O . HIS A 1 360 ? -17.980 0.291 -7.942 1.00 41.75 360 HIS A O 1
ATOM 2926 N N . ASN A 1 361 ? -17.138 -1.613 -8.742 1.00 35.84 361 ASN A N 1
ATOM 2927 C CA . ASN A 1 361 ? -18.300 -2.478 -8.489 1.00 35.84 361 ASN A CA 1
ATOM 2928 C C . ASN A 1 361 ? -18.008 -3.663 -7.538 1.00 35.84 361 ASN A C 1
ATOM 2930 O O . ASN A 1 361 ? -18.752 -4.633 -7.490 1.00 35.84 361 ASN A O 1
ATOM 2934 N N . GLY A 1 362 ? -16.985 -3.548 -6.680 1.00 35.84 362 GLY A N 1
ATOM 2935 C CA . GLY A 1 362 ? -16.694 -4.497 -5.587 1.00 35.84 362 GLY A CA 1
ATOM 2936 C C . GLY A 1 362 ? -17.699 -4.526 -4.417 1.00 35.84 362 GLY A C 1
ATOM 2937 O O . GLY A 1 362 ? -17.424 -5.131 -3.381 1.00 35.84 362 GLY A O 1
ATOM 2938 N N . THR A 1 363 ? -18.857 -3.872 -4.537 1.00 34.69 363 THR A N 1
ATOM 2939 C CA . THR A 1 363 ? -20.025 -4.187 -3.702 1.00 34.69 363 THR A CA 1
ATOM 2940 C C . THR A 1 363 ? -20.708 -5.435 -4.255 1.00 34.69 363 THR A C 1
ATOM 2942 O O . THR A 1 363 ? -20.980 -5.447 -5.452 1.00 34.69 363 THR A O 1
ATOM 2945 N N . PRO A 1 364 ? -21.109 -6.423 -3.432 1.00 34.03 364 PRO A N 1
ATOM 2946 C CA . PRO A 1 364 ? -22.142 -7.374 -3.831 1.00 34.03 364 PRO A CA 1
ATOM 2947 C C . PRO A 1 364 ? -23.476 -6.618 -3.949 1.00 34.03 364 PRO A C 1
ATOM 2949 O O . PRO A 1 364 ? -24.283 -6.568 -3.019 1.00 34.03 364 PRO A O 1
ATOM 2952 N N . SER A 1 365 ? -23.665 -5.937 -5.078 1.00 33.50 365 SER A N 1
ATOM 2953 C CA . SER A 1 365 ? -24.880 -5.206 -5.405 1.00 33.50 365 SER A CA 1
ATOM 2954 C C . SER A 1 365 ? -25.958 -6.198 -5.807 1.00 33.50 365 SER A C 1
ATOM 2956 O O . SER A 1 365 ? -25.903 -6.759 -6.895 1.00 33.50 365 SER A O 1
ATOM 2958 N N . ALA A 1 366 ? -26.942 -6.341 -4.924 1.00 30.20 366 ALA A N 1
ATOM 2959 C CA . ALA A 1 366 ? -28.145 -7.143 -5.086 1.00 30.20 366 ALA A CA 1
ATOM 2960 C C . ALA A 1 366 ? -27.932 -8.661 -5.236 1.00 30.20 366 ALA A C 1
ATOM 2962 O O . ALA A 1 366 ? -27.342 -9.184 -6.173 1.00 30.20 366 ALA A O 1
ATOM 2963 N N . ILE A 1 367 ? -28.577 -9.367 -4.309 1.00 32.75 367 ILE A N 1
ATOM 2964 C CA . ILE A 1 367 ? -29.204 -10.664 -4.554 1.00 32.75 367 ILE A CA 1
ATOM 2965 C C . ILE A 1 367 ? -29.857 -10.643 -5.944 1.00 32.75 367 ILE A C 1
ATOM 2967 O O . ILE A 1 367 ? -30.799 -9.873 -6.160 1.00 32.75 367 ILE A O 1
ATOM 2971 N N . GLU A 1 368 ? -29.407 -11.509 -6.852 1.00 28.05 368 GLU A N 1
ATOM 2972 C CA . GLU A 1 368 ? -30.179 -11.862 -8.041 1.00 28.05 368 GLU A CA 1
ATOM 2973 C C . GLU A 1 368 ? -31.509 -12.464 -7.571 1.00 28.05 368 GLU A C 1
ATOM 2975 O O . GLU A 1 368 ? -31.584 -13.620 -7.154 1.00 28.05 368 GLU A O 1
ATOM 2980 N N . ARG A 1 369 ? -32.580 -11.664 -7.586 1.00 27.64 369 ARG A N 1
ATOM 2981 C CA . ARG A 1 369 ? -33.940 -12.192 -7.469 1.00 27.64 369 ARG A CA 1
ATOM 2982 C C . ARG A 1 369 ? -34.344 -12.719 -8.847 1.00 27.64 369 ARG A C 1
ATOM 2984 O O . ARG A 1 369 ? -34.441 -11.914 -9.773 1.00 27.64 369 ARG A O 1
ATOM 2991 N N . PRO A 1 370 ? -34.597 -14.028 -9.015 1.00 30.08 370 PRO A N 1
ATOM 2992 C CA . PRO A 1 370 ? -35.078 -14.549 -10.283 1.00 30.08 370 PRO A CA 1
ATOM 2993 C C . PRO A 1 370 ? -36.545 -14.148 -10.500 1.00 30.08 370 PRO A C 1
ATOM 2995 O O . PRO A 1 370 ? -37.399 -14.343 -9.634 1.00 30.08 370 PRO A O 1
ATOM 2998 N N . GLY A 1 371 ? -36.841 -13.634 -11.695 1.00 26.62 371 GLY A N 1
ATOM 2999 C CA . GLY A 1 371 ? -38.182 -13.228 -12.124 1.00 26.62 371 GLY A CA 1
ATOM 3000 C C . GLY A 1 371 ? -38.546 -11.773 -11.776 1.00 26.62 371 GLY A C 1
ATOM 3001 O O . GLY A 1 371 ? -38.078 -11.212 -10.795 1.00 26.62 371 GLY A O 1
ATOM 3002 N N . ARG A 1 372 ? -39.405 -11.103 -12.550 1.00 27.38 372 ARG A N 1
ATOM 3003 C CA . ARG A 1 372 ? -40.263 -11.589 -13.648 1.00 27.38 372 ARG A CA 1
ATOM 3004 C C . ARG A 1 372 ? -40.182 -10.655 -14.852 1.00 27.38 372 ARG A C 1
ATOM 3006 O O . ARG A 1 372 ? -40.108 -9.442 -14.687 1.00 27.38 372 ARG A O 1
ATOM 3013 N N . ALA A 1 373 ? -40.318 -11.223 -16.047 1.00 31.58 373 ALA A N 1
ATOM 3014 C CA . ALA A 1 373 ? -40.734 -10.447 -17.205 1.00 31.58 373 ALA A CA 1
ATOM 3015 C C . ALA A 1 373 ? -42.165 -9.931 -16.982 1.00 31.58 373 ALA A C 1
ATOM 3017 O O . ALA A 1 373 ? -43.063 -10.716 -16.680 1.00 31.58 373 ALA A O 1
ATOM 3018 N N . PHE A 1 374 ? -42.367 -8.632 -17.176 1.00 26.97 374 PHE A N 1
ATOM 3019 C CA . PHE A 1 374 ? -43.667 -8.061 -17.504 1.00 26.97 374 PHE A CA 1
ATOM 3020 C C . PHE A 1 374 ? -43.479 -7.101 -18.671 1.00 26.97 374 PHE A C 1
ATOM 3022 O O . PHE A 1 374 ? -43.032 -5.970 -18.509 1.00 26.97 374 PHE A O 1
ATOM 3029 N N . SER A 1 375 ? -43.816 -7.591 -19.859 1.00 30.23 375 SER A N 1
ATOM 3030 C CA . SER A 1 375 ? -44.184 -6.743 -20.980 1.00 30.23 375 SER A CA 1
ATOM 3031 C C . SER A 1 375 ? -45.522 -6.076 -20.675 1.00 30.23 375 SER A C 1
ATOM 3033 O O . SER A 1 375 ? -46.471 -6.761 -20.300 1.00 30.23 375 SER A O 1
ATOM 3035 N N . TYR A 1 376 ? -45.618 -4.773 -20.917 1.00 26.66 376 TYR A N 1
ATOM 3036 C CA . TYR A 1 376 ? -46.851 -4.152 -21.393 1.00 26.66 376 TYR A CA 1
ATOM 3037 C C . TYR A 1 376 ? -46.511 -3.141 -22.492 1.00 26.66 376 TYR A C 1
ATOM 3039 O O . TYR A 1 376 ? -45.352 -2.748 -22.633 1.00 26.66 376 TYR A O 1
ATOM 3047 N N . GLN A 1 377 ? -47.513 -2.892 -23.334 1.00 35.16 377 GLN A N 1
ATOM 3048 C CA . GLN A 1 377 ? -47.420 -2.279 -24.664 1.00 35.16 377 GLN A CA 1
ATOM 3049 C C . GLN A 1 377 ? -47.221 -0.761 -24.622 1.00 35.16 377 GLN A C 1
ATOM 3051 O O . GLN A 1 377 ? -47.703 -0.140 -23.649 1.00 35.16 377 GLN A O 1
#

InterPro domains:
  IPR001370 BIR repeat [PS50143] (252-353)

Foldseek 3Di:
DDDDDDDDDDDDDDDDDDDDDDDDDDDPPDDDPDDDDPDDDDDDDDDDDDPDPPPPDLPPPPPDPPPDPLADAPVCVVVLCVLCVVVVVVVCVVQPVQKDKFKWWKWWQDPVVRDIGTPGIWIWIFGLPPQTWIWIFDSDDPGDTPWTARAALCQLVLWDDDAQKIKHKSAQRTWDWDWDKDWDWDFPCVVPVVPPPGRDIDIDIDTDTDGGTGPGIIMMMTGHNDDVSSVVVSVSSNVSSNSNLVVLLVVQLVLQQDFDQADEPVDPDRQPPDRDTDHAPCNVPVVLSNQCSLLQKHQHWYPHSVVRGGPASQWIARPPFRQIDRDDDSPDPNLCVLLVSCVVVVHDDCSNDVDDCVSVVVDPPDDPDDDDDDDDD